Protein AF-0000000065986043 (afdb_homodimer)

InterPro domains:
  IPR004565 Outer membrane lipoprotein LolB [MF_00233] (5-197)
  IPR004565 Outer membrane lipoprotein LolB [PF03550] (42-195)
  IPR004565 Outer membrane lipoprotein LolB [TIGR00548] (39-196)
  IPR004565 Outer membrane lipoprotein LolB [cd16326] (39-197)
  IPR029046 Lipoprotein localisation LolA/LolB/LppX [SSF89392] (21-196)

Radius of gyration: 26.87 Å; Cα contacts (8 Å, |Δi|>4): 846; chains: 2; bounding box: 49×83×97 Å

Structure (mmCIF, N/CA/C/O backbone):
data_AF-0000000065986043-model_v1
#
loop_
_entity.id
_entity.type
_entity.pdbx_description
1 polymer 'Outer-membrane lipoprotein LolB'
#
loop_
_atom_site.group_PDB
_atom_site.id
_atom_site.type_symbol
_atom_site.label_atom_id
_atom_site.label_alt_id
_atom_site.label_comp_id
_atom_site.label_asym_id
_atom_site.label_entity_id
_atom_site.label_seq_id
_atom_site.pdbx_PDB_ins_code
_atom_site.Cartn_x
_atom_site.Cartn_y
_atom_site.Cartn_z
_atom_site.occupancy
_atom_site.B_iso_or_equiv
_atom_site.auth_seq_id
_atom_site.auth_comp_id
_atom_site.auth_asym_id
_atom_site.auth_atom_id
_atom_site.pdbx_PDB_model_num
ATOM 1 N N . MET A 1 1 ? 2.201 43.781 -50.812 1 24.67 1 MET A N 1
ATOM 2 C CA . MET A 1 1 ? 1.014 43.031 -50.406 1 24.67 1 MET A CA 1
ATOM 3 C C . MET A 1 1 ? 1.361 42 -49.344 1 24.67 1 MET A C 1
ATOM 5 O O . MET A 1 1 ? 0.565 41.094 -49.062 1 24.67 1 MET A O 1
ATOM 9 N N . ARG A 1 2 ? 2.523 42.156 -48.5 1 30.73 2 ARG A N 1
ATOM 10 C CA . ARG A 1 2 ? 3.475 41.344 -47.75 1 30.73 2 ARG A CA 1
ATOM 11 C C . ARG A 1 2 ? 2.941 41.062 -46.344 1 30.73 2 ARG A C 1
ATOM 13 O O . ARG A 1 2 ? 3.656 40.5 -45.5 1 30.73 2 ARG A O 1
ATOM 20 N N . LEU A 1 3 ? 1.877 41.781 -45.875 1 35.38 3 LEU A N 1
ATOM 21 C CA . LEU A 1 3 ? 1.666 41.969 -44.438 1 35.38 3 LEU A CA 1
ATOM 22 C C . LEU A 1 3 ? 1.138 40.688 -43.781 1 35.38 3 LEU A C 1
ATOM 24 O O . LEU A 1 3 ? 0.833 40.656 -42.594 1 35.38 3 LEU A O 1
ATOM 28 N N . SER A 1 4 ? 0.576 39.594 -44.469 1 38.25 4 SER A N 1
ATOM 29 C CA . SER A 1 4 ? -0.49 38.781 -43.906 1 38.25 4 SER A CA 1
ATOM 30 C C . SER A 1 4 ? 0.073 37.688 -43 1 38.25 4 SER A C 1
ATOM 32 O O . SER A 1 4 ? -0.647 36.75 -42.594 1 38.25 4 SER A O 1
ATOM 34 N N . ALA A 1 5 ? 1.373 37.438 -42.812 1 39.41 5 ALA A N 1
ATOM 35 C CA . ALA A 1 5 ? 1.93 36.156 -42.344 1 39.41 5 ALA A CA 1
ATOM 36 C C . ALA A 1 5 ? 1.771 36 -40.844 1 39.41 5 ALA A C 1
ATOM 38 O O . ALA A 1 5 ? 1.849 34.875 -40.312 1 39.41 5 ALA A O 1
ATOM 39 N N . SER A 1 6 ? 1.899 37.062 -39.969 1 40.75 6 SER A N 1
ATOM 40 C CA . SER A 1 6 ? 2.494 36.844 -38.656 1 40.75 6 SER A CA 1
ATOM 41 C C . SER A 1 6 ? 1.454 36.375 -37.656 1 40.75 6 SER A C 1
ATOM 43 O O . SER A 1 6 ? 1.752 36.219 -36.469 1 40.75 6 SER A O 1
ATOM 45 N N . LEU A 1 7 ? 0.105 36.375 -37.906 1 38.25 7 LEU A N 1
ATOM 46 C CA . LEU A 1 7 ? -0.849 36.375 -36.812 1 38.25 7 LEU A CA 1
ATOM 47 C C . LEU A 1 7 ? -1.068 34.969 -36.281 1 38.25 7 LEU A C 1
ATOM 49 O O . LEU A 1 7 ? -1.756 34.781 -35.281 1 38.25 7 LEU A O 1
ATOM 53 N N . PHE A 1 8 ? -0.709 33.812 -37 1 39.22 8 PHE A N 1
ATOM 54 C CA . PHE A 1 8 ? -1.426 32.562 -36.75 1 39.22 8 PHE A CA 1
ATOM 55 C C . PHE A 1 8 ? -0.856 31.859 -35.531 1 39.22 8 PHE A C 1
ATOM 57 O O . PHE A 1 8 ? -1.51 30.984 -34.969 1 39.22 8 PHE A O 1
ATOM 64 N N . HIS A 1 9 ? 0.431 32.062 -35.062 1 41.31 9 HIS A N 1
ATOM 65 C CA . HIS A 1 9 ? 1.007 30.984 -34.281 1 41.31 9 HIS A CA 1
ATOM 66 C C . HIS A 1 9 ? 0.561 31.078 -32.812 1 41.31 9 HIS A C 1
ATOM 68 O O . HIS A 1 9 ? 1.083 30.359 -31.953 1 41.31 9 HIS A O 1
ATOM 74 N N . ILE A 1 10 ? -0.191 32.094 -32.375 1 38.78 10 ILE A N 1
ATOM 75 C CA . ILE A 1 10 ? -0.171 32.312 -30.922 1 38.78 10 ILE A CA 1
ATOM 76 C C . ILE A 1 10 ? -1.118 31.312 -30.234 1 38.78 10 ILE A C 1
ATOM 78 O O . ILE A 1 10 ? -1.139 31.203 -29.016 1 38.78 10 ILE A O 1
ATOM 82 N N . ALA A 1 11 ? -2.088 30.594 -30.906 1 36.34 11 ALA A N 1
ATOM 83 C CA . ALA A 1 11 ? -3.246 30.234 -30.094 1 36.34 11 ALA A CA 1
ATOM 84 C C . ALA A 1 11 ? -2.953 28.984 -29.266 1 36.34 11 ALA A C 1
ATOM 86 O O . ALA A 1 11 ? -3.721 28.641 -28.359 1 36.34 11 ALA A O 1
ATOM 87 N N . LEU A 1 12 ? -1.987 28.109 -29.625 1 37.06 12 LEU A N 1
ATOM 88 C CA . LEU A 1 12 ? -2.244 26.719 -29.234 1 37.06 12 LEU A CA 1
ATOM 89 C C . LEU A 1 12 ? -1.876 26.484 -27.781 1 37.06 12 LEU A C 1
ATOM 91 O O . LEU A 1 12 ? -1.94 25.344 -27.297 1 37.06 12 LEU A O 1
ATOM 95 N N . VAL A 1 13 ? -1.282 27.422 -27.016 1 37.19 13 VAL A N 1
ATOM 96 C CA . VAL A 1 13 ? -0.607 26.891 -25.844 1 37.19 13 VAL A CA 1
ATOM 97 C C . VAL A 1 13 ? -1.634 26.578 -24.766 1 37.19 13 VAL A C 1
ATOM 99 O O . VAL A 1 13 ? -1.27 26.25 -23.625 1 37.19 13 VAL A O 1
ATOM 102 N N . THR A 1 14 ? -2.99 26.734 -24.828 1 34.97 14 THR A N 1
ATOM 103 C CA . THR A 1 14 ? -3.75 26.875 -23.594 1 34.97 14 THR A CA 1
ATOM 104 C C . THR A 1 14 ? -3.992 25.5 -22.953 1 34.97 14 THR A C 1
ATOM 106 O O . THR A 1 14 ? -4.543 25.422 -21.859 1 34.97 14 THR A O 1
ATOM 109 N N . VAL A 1 15 ? -3.98 24.344 -23.594 1 34.53 15 VAL A N 1
ATOM 110 C CA . VAL A 1 15 ? -4.918 23.328 -23.156 1 34.53 15 VAL A CA 1
ATOM 111 C C . VAL A 1 15 ? -4.367 22.625 -21.906 1 34.53 15 VAL A C 1
ATOM 113 O O . VAL A 1 15 ? -5.121 22.016 -21.156 1 34.53 15 VAL A O 1
ATOM 116 N N . LEU A 1 16 ? -3.082 22.453 -21.641 1 32.81 16 LEU A N 1
ATOM 117 C CA . LEU A 1 16 ? -2.789 21.156 -21.047 1 32.81 16 LEU A CA 1
ATOM 118 C C . LEU A 1 16 ? -3.057 21.172 -19.531 1 32.81 16 LEU A C 1
ATOM 120 O O . LEU A 1 16 ? -2.668 20.25 -18.828 1 32.81 16 LEU A O 1
ATOM 124 N N . LEU A 1 17 ? -3.445 22.312 -18.859 1 31.25 17 LEU A N 1
ATOM 125 C CA . LEU A 1 17 ? -3.227 22.25 -17.406 1 31.25 17 LEU A CA 1
ATOM 126 C C . LEU A 1 17 ? -4.289 21.391 -16.734 1 31.25 17 LEU A C 1
ATOM 128 O O . LEU A 1 17 ? -4.398 21.375 -15.508 1 31.25 17 LEU A O 1
ATOM 132 N N . VAL A 1 18 ? -5.277 20.766 -17.406 1 31 18 VAL A N 1
ATOM 133 C CA . VAL A 1 18 ? -6.484 20.469 -16.641 1 31 18 VAL A CA 1
ATOM 134 C C . VAL A 1 18 ? -6.23 19.266 -15.734 1 31 18 VAL A C 1
ATOM 136 O O . VAL A 1 18 ? -7.066 18.938 -14.883 1 31 18 VAL A O 1
ATOM 139 N N . LEU A 1 19 ? -5.469 18.266 -16.047 1 30.31 19 LEU A N 1
ATOM 140 C CA . LEU A 1 19 ? -6.008 16.984 -15.617 1 30.31 19 LEU A CA 1
ATOM 141 C C . LEU A 1 19 ? -5.75 16.75 -14.133 1 30.31 19 LEU A C 1
ATOM 143 O O . LEU A 1 19 ? -5.875 15.625 -13.641 1 30.31 19 LEU A O 1
ATOM 147 N N . ALA A 1 20 ? -5.016 17.609 -13.43 1 35.12 20 ALA A N 1
ATOM 148 C CA . ALA A 1 20 ? -4.652 17.062 -12.133 1 35.12 20 ALA A CA 1
ATOM 149 C C . ALA A 1 20 ? -5.871 16.969 -11.219 1 35.12 20 ALA A C 1
ATOM 151 O O . ALA A 1 20 ? -6.023 17.766 -10.297 1 35.12 20 ALA A O 1
ATOM 152 N N . GLY A 1 21 ? -7.121 16.781 -11.711 1 32.69 21 GLY A N 1
ATOM 153 C CA . GLY A 1 21 ? -8.305 17.062 -10.914 1 32.69 21 GLY A CA 1
ATOM 154 C C . GLY A 1 21 ? -8.516 16.078 -9.789 1 32.69 21 GLY A C 1
ATOM 155 O O . GLY A 1 21 ? -9.633 15.93 -9.281 1 32.69 21 GLY A O 1
ATOM 156 N N . CYS A 1 22 ? -7.855 15.023 -9.672 1 35.22 22 CYS A N 1
ATOM 157 C CA . CYS A 1 22 ? -8.461 14.289 -8.578 1 35.22 22 CYS A CA 1
ATOM 158 C C . CYS A 1 22 ? -8.625 15.172 -7.344 1 35.22 22 CYS A C 1
ATOM 160 O O . CYS A 1 22 ? -7.695 15.289 -6.539 1 35.22 22 CYS A O 1
ATOM 162 N N . SER A 1 23 ? -9.125 16.344 -7.391 1 34.47 23 SER A N 1
ATOM 163 C CA . SER A 1 23 ? -9.359 17.266 -6.281 1 34.47 23 SER A CA 1
ATOM 164 C C . SER A 1 23 ? -10.188 16.625 -5.184 1 34.47 23 SER A C 1
ATOM 166 O O . SER A 1 23 ? -11.25 16.062 -5.453 1 34.47 23 SER A O 1
ATOM 168 N N . VAL A 1 24 ? -9.625 15.914 -4.227 1 38.44 24 VAL A N 1
ATOM 169 C CA . VAL A 1 24 ? -10.398 15.711 -3.002 1 38.44 24 VAL A CA 1
ATOM 170 C C . VAL A 1 24 ? -11.242 16.953 -2.713 1 38.44 24 VAL A C 1
ATOM 172 O O . VAL A 1 24 ? -10.719 18.062 -2.664 1 38.44 24 VAL A O 1
ATOM 175 N N . THR A 1 25 ? -12.508 16.969 -3.08 1 42.12 25 THR A N 1
ATOM 176 C CA . THR A 1 25 ? -13.445 18.031 -2.785 1 42.12 25 THR A CA 1
ATOM 177 C C . THR A 1 25 ? -13.438 18.375 -1.296 1 42.12 25 THR A C 1
ATOM 179 O O . THR A 1 25 ? -13.656 17.5 -0.456 1 42.12 25 THR A O 1
ATOM 182 N N . PRO A 1 26 ? -12.766 19.422 -0.845 1 49.16 26 PRO A N 1
ATOM 183 C CA . PRO A 1 26 ? -12.953 19.922 0.521 1 49.16 26 PRO A CA 1
ATOM 184 C C . PRO A 1 26 ? -14.391 19.734 1.021 1 49.16 26 PRO A C 1
ATOM 186 O O . PRO A 1 26 ? -15.328 19.703 0.219 1 49.16 26 PRO A O 1
ATOM 189 N N . SER A 1 27 ? -14.5 19.156 2.27 1 57.88 27 SER A N 1
ATOM 190 C CA . SER A 1 27 ? -15.828 19.234 2.855 1 57.88 27 SER A CA 1
ATOM 191 C C . SER A 1 27 ? -16.531 20.531 2.473 1 57.88 27 SER A C 1
ATOM 193 O O . SER A 1 27 ? -15.914 21.594 2.469 1 57.88 27 SER A O 1
ATOM 195 N N . GLU A 1 28 ? -17.562 20.438 1.64 1 65.25 28 GLU A N 1
ATOM 196 C CA . GLU A 1 28 ? -18.422 21.531 1.203 1 65.25 28 GLU A CA 1
ATOM 197 C C . GLU A 1 28 ? -18.609 22.562 2.314 1 65.25 28 GLU A C 1
ATOM 199 O O . GLU A 1 28 ? -18.953 23.719 2.049 1 65.25 28 GLU A O 1
ATOM 204 N N . ASP A 1 29 ? -18.062 22.219 3.475 1 82.19 29 ASP A N 1
ATOM 205 C CA . ASP A 1 29 ? -18.375 23.078 4.621 1 82.19 29 ASP A CA 1
ATOM 206 C C . ASP A 1 29 ? -17.219 24.016 4.941 1 82.19 29 ASP A C 1
ATOM 208 O O . ASP A 1 29 ? -17.344 24.891 5.805 1 82.19 29 ASP A O 1
ATOM 212 N N . PHE A 1 30 ? -16.094 23.906 4.148 1 90.31 30 PHE A N 1
ATOM 213 C CA . PHE A 1 30 ? -14.93 24.703 4.477 1 90.31 30 PHE A CA 1
ATOM 214 C C . PHE A 1 30 ? -14.43 25.469 3.254 1 90.31 30 PHE A C 1
ATOM 216 O O . PHE A 1 30 ? -14.602 25.016 2.121 1 90.31 30 PHE A O 1
ATOM 223 N N . SER A 1 31 ? -13.945 26.688 3.531 1 93.19 31 SER A N 1
ATOM 224 C CA . SER A 1 31 ? -13.328 27.484 2.475 1 93.19 31 SER A CA 1
ATOM 225 C C . SER A 1 31 ? -11.859 27.75 2.766 1 93.19 31 SER A C 1
ATOM 227 O O . SER A 1 31 ? -11.477 27.984 3.914 1 93.19 31 SER A O 1
ATOM 229 N N . PRO A 1 32 ? -11.078 27.75 1.697 1 95.38 32 PRO A N 1
ATOM 230 C CA . PRO A 1 32 ? -9.656 28.062 1.889 1 95.38 32 PRO A CA 1
ATOM 231 C C . PRO A 1 32 ? -9.422 29.484 2.387 1 95.38 32 PRO A C 1
ATOM 233 O O . PRO A 1 32 ? -10.133 30.406 1.987 1 95.38 32 PRO A O 1
ATOM 236 N N . ILE A 1 33 ? -8.453 29.609 3.273 1 94.81 33 ILE A N 1
ATOM 237 C CA . ILE A 1 33 ? -8 30.922 3.725 1 94.81 33 ILE A CA 1
ATOM 238 C C . ILE A 1 33 ? -6.473 30.984 3.68 1 94.81 33 ILE A C 1
ATOM 240 O O . ILE A 1 33 ? -5.805 29.953 3.541 1 94.81 33 ILE A O 1
ATOM 244 N N . ASN A 1 34 ? -5.973 32.188 3.75 1 95.62 34 ASN A N 1
ATOM 245 C CA . ASN A 1 34 ? -4.531 32.375 3.883 1 95.62 34 ASN A CA 1
ATOM 246 C C . ASN A 1 34 ? -4.145 32.781 5.305 1 95.62 34 ASN A C 1
ATOM 248 O O . ASN A 1 34 ? -4.855 33.562 5.953 1 95.62 34 ASN A O 1
ATOM 252 N N . VAL A 1 35 ? -3.109 32.188 5.715 1 96.88 35 VAL A N 1
ATOM 253 C CA . VAL A 1 35 ? -2.568 32.531 7.023 1 96.88 35 VAL A CA 1
ATOM 254 C C . VAL A 1 35 ? -1.084 32.875 6.898 1 96.88 35 VAL A C 1
ATOM 256 O O . VAL A 1 35 ? -0.396 32.344 6.02 1 96.88 35 VAL A O 1
ATOM 259 N N . THR A 1 36 ? -0.578 33.75 7.707 1 95.19 36 THR A N 1
ATOM 260 C CA . THR A 1 36 ? 0.832 34.125 7.66 1 95.19 36 THR A CA 1
ATOM 261 C C . THR A 1 36 ? 1.684 33.094 8.422 1 95.19 36 THR A C 1
ATOM 263 O O . THR A 1 36 ? 2.861 32.906 8.109 1 95.19 36 THR A O 1
ATOM 266 N N . ASN A 1 37 ? 1 32.531 9.43 1 96.62 37 ASN A N 1
ATOM 267 C CA . ASN A 1 37 ? 1.592 31.484 10.25 1 96.62 37 ASN A CA 1
ATOM 268 C C . ASN A 1 37 ? 0.658 30.297 10.383 1 96.62 37 ASN A C 1
ATOM 270 O O . ASN A 1 37 ? -0.539 30.453 10.625 1 96.62 37 ASN A O 1
ATOM 274 N N . ALA A 1 38 ? 1.231 29.094 10.281 1 97.19 38 ALA A N 1
ATOM 275 C CA . ALA A 1 38 ? 0.401 27.891 10.266 1 97.19 38 ALA A CA 1
ATOM 276 C C . ALA A 1 38 ? -0.361 27.734 11.578 1 97.19 38 ALA A C 1
ATOM 278 O O . ALA A 1 38 ? -1.445 27.156 11.609 1 97.19 38 ALA A O 1
ATOM 279 N N . ALA A 1 39 ? 0.193 28.281 12.641 1 96.06 39 ALA A N 1
ATOM 280 C CA . ALA A 1 39 ? -0.429 28.188 13.961 1 96.06 39 ALA A CA 1
ATOM 281 C C . ALA A 1 39 ? -1.762 28.922 13.992 1 96.06 39 ALA A C 1
ATOM 283 O O . ALA A 1 39 ? -2.582 28.703 14.883 1 96.06 39 ALA A O 1
ATOM 284 N N . GLN A 1 40 ? -1.969 29.797 13.07 1 96.44 40 GLN A N 1
ATOM 285 C CA . GLN A 1 40 ? -3.188 30.609 13.031 1 96.44 40 GLN A CA 1
ATOM 286 C C . GLN A 1 40 ? -4.355 29.797 12.469 1 96.44 40 GLN A C 1
ATOM 288 O O . GLN A 1 40 ? -5.512 30.203 12.602 1 96.44 40 GLN A O 1
ATOM 293 N N . ALA A 1 41 ? -4.051 28.734 11.789 1 96.56 41 ALA A N 1
ATOM 294 C CA . ALA A 1 41 ? -5.105 27.922 11.188 1 96.56 41 ALA A CA 1
ATOM 295 C C . ALA A 1 41 ? -5.805 27.062 12.234 1 96.56 41 ALA A C 1
ATOM 297 O O . ALA A 1 41 ? -5.219 26.125 12.773 1 96.56 41 ALA A O 1
ATOM 298 N N . LYS A 1 42 ? -7.004 27.359 12.453 1 94.94 42 LYS A N 1
ATOM 299 C CA . LYS A 1 42 ? -7.781 26.562 13.391 1 94.94 42 LYS A CA 1
ATOM 300 C C . LYS A 1 42 ? -8.227 25.25 12.766 1 94.94 42 LYS A C 1
ATOM 302 O O . LYS A 1 42 ? -8.625 24.312 13.469 1 94.94 42 LYS A O 1
ATOM 307 N N . ALA A 1 43 ? -8.219 25.203 11.477 1 97.06 43 ALA A N 1
ATOM 308 C CA . ALA A 1 43 ? -8.492 24.016 10.695 1 97.06 43 ALA A CA 1
ATOM 309 C C . ALA A 1 43 ? -7.664 23.984 9.414 1 97.06 43 ALA A C 1
ATOM 311 O O . ALA A 1 43 ? -7.309 25.031 8.883 1 97.06 43 ALA A O 1
ATOM 312 N N . TRP A 1 44 ? -7.387 22.781 8.984 1 98.31 44 TRP A N 1
ATOM 313 C CA . TRP A 1 44 ? -6.629 22.672 7.738 1 98.31 44 TRP A CA 1
ATOM 314 C C . TRP A 1 44 ? -6.871 21.312 7.07 1 98.31 44 TRP A C 1
ATOM 316 O O . TRP A 1 44 ? -7.312 20.375 7.719 1 98.31 44 TRP A O 1
ATOM 326 N N . GLU A 1 45 ? -6.605 21.266 5.812 1 98.38 45 GLU A N 1
ATOM 327 C CA . GLU A 1 45 ? -6.637 20.062 4.984 1 98.38 45 GLU A CA 1
ATOM 328 C C . GLU A 1 45 ? -5.258 19.75 4.418 1 98.38 45 GLU A C 1
ATOM 330 O O . GLU A 1 45 ? -4.539 20.641 3.977 1 98.38 45 GLU A O 1
ATOM 335 N N . LEU A 1 46 ? -4.926 18.516 4.539 1 98.75 46 LEU A N 1
ATOM 336 C CA . LEU A 1 46 ? -3.652 18.047 4.004 1 98.75 46 LEU A CA 1
ATOM 337 C C . LEU A 1 46 ? -3.865 16.922 2.998 1 98.75 46 LEU A C 1
ATOM 339 O O . LEU A 1 46 ? -4.66 16.016 3.242 1 98.75 46 LEU A O 1
ATOM 343 N N . GLN A 1 47 ? -3.26 17.016 1.857 1 98.75 47 GLN A N 1
ATOM 344 C CA . GLN A 1 47 ? -3.076 15.93 0.9 1 98.75 47 GLN A CA 1
ATOM 345 C C . GLN A 1 47 ? -1.6 15.594 0.73 1 98.75 47 GLN A C 1
ATOM 347 O O . GLN A 1 47 ? -0.774 16.484 0.506 1 98.75 47 GLN A O 1
ATOM 352 N N . GLY A 1 48 ? -1.286 14.359 0.915 1 98.75 48 GLY A N 1
ATOM 353 C CA . GLY A 1 48 ? 0.103 13.945 0.809 1 98.75 48 GLY A CA 1
ATOM 354 C C . GLY A 1 48 ? 0.278 12.438 0.838 1 98.75 48 GLY A C 1
ATOM 355 O O . GLY A 1 48 ? -0.517 11.703 0.247 1 98.75 48 GLY A O 1
ATOM 356 N N . LYS A 1 49 ? 1.426 12.078 1.396 1 98.56 49 LYS A N 1
ATOM 357 C CA . LYS A 1 49 ? 1.769 10.664 1.505 1 98.56 49 LYS A CA 1
ATOM 358 C C . LYS A 1 49 ? 2.281 10.328 2.902 1 98.56 49 LYS A C 1
ATOM 360 O O . LYS A 1 49 ? 2.826 11.188 3.594 1 98.56 49 LYS A O 1
ATOM 365 N N . ILE A 1 50 ? 2.082 9.102 3.236 1 98.62 50 ILE A N 1
ATOM 366 C CA . ILE A 1 50 ? 2.629 8.609 4.496 1 98.62 50 ILE A CA 1
ATOM 367 C C . ILE A 1 50 ? 3.281 7.242 4.277 1 98.62 50 ILE A C 1
ATOM 369 O O . ILE A 1 50 ? 2.771 6.418 3.514 1 98.62 50 ILE A O 1
ATOM 373 N N . ALA A 1 51 ? 4.402 7.055 4.883 1 98.31 51 ALA A N 1
ATOM 374 C CA . ALA A 1 51 ? 5.078 5.762 4.918 1 98.31 51 ALA A CA 1
ATOM 375 C C . ALA A 1 51 ? 5.387 5.344 6.352 1 98.31 51 ALA A C 1
ATOM 377 O O . ALA A 1 51 ? 5.789 6.172 7.176 1 98.31 51 ALA A O 1
ATOM 378 N N . VAL A 1 52 ? 5.078 4.094 6.648 1 98 52 VAL A N 1
ATOM 379 C CA . VAL A 1 52 ? 5.395 3.496 7.941 1 98 52 VAL A CA 1
ATOM 380 C C . VAL A 1 52 ? 6.312 2.293 7.746 1 98 52 VAL A C 1
ATOM 382 O O . VAL A 1 52 ? 6.02 1.407 6.938 1 98 52 VAL A O 1
ATOM 385 N N . LYS A 1 53 ? 7.363 2.305 8.43 1 97.94 53 LYS A N 1
ATOM 386 C CA . LYS A 1 53 ? 8.328 1.208 8.352 1 97.94 53 LYS A CA 1
ATOM 387 C C . LYS A 1 53 ? 8.641 0.652 9.742 1 97.94 53 LYS A C 1
ATOM 389 O O . LYS A 1 53 ? 9 1.403 10.648 1 97.94 53 LYS A O 1
ATOM 394 N N . THR A 1 54 ? 8.43 -0.58 9.922 1 96.5 54 THR A N 1
ATOM 395 C CA . THR A 1 54 ? 8.891 -1.334 11.086 1 96.5 54 THR A CA 1
ATOM 396 C C . THR A 1 54 ? 9.867 -2.432 10.672 1 96.5 54 THR A C 1
ATOM 398 O O . THR A 1 54 ? 10.195 -2.559 9.492 1 96.5 54 THR A O 1
ATOM 401 N N . SER A 1 55 ? 10.383 -3.174 11.672 1 94.69 55 SER A N 1
ATOM 402 C CA . SER A 1 55 ? 11.273 -4.281 11.344 1 94.69 55 SER A CA 1
ATOM 403 C C . SER A 1 55 ? 10.562 -5.332 10.508 1 94.69 55 SER A C 1
ATOM 405 O O . SER A 1 55 ? 11.195 -6.043 9.719 1 94.69 55 SER A O 1
ATOM 407 N N . GLU A 1 56 ? 9.242 -5.34 10.562 1 91.62 56 GLU A N 1
ATOM 408 C CA . GLU A 1 56 ? 8.461 -6.41 9.953 1 91.62 56 GLU A CA 1
ATOM 409 C C . GLU A 1 56 ? 7.676 -5.906 8.75 1 91.62 56 GLU A C 1
ATOM 411 O O . GLU A 1 56 ? 7.379 -6.668 7.828 1 91.62 56 GLU A O 1
ATOM 416 N N . ASP A 1 57 ? 7.406 -4.594 8.812 1 90.88 57 ASP A N 1
ATOM 417 C CA . ASP A 1 57 ? 6.434 -4.094 7.844 1 90.88 57 ASP A CA 1
ATOM 418 C C . ASP A 1 57 ? 6.953 -2.848 7.133 1 90.88 57 ASP A C 1
ATOM 420 O O . ASP A 1 57 ? 7.684 -2.049 7.719 1 90.88 57 ASP A O 1
ATOM 424 N N . LYS A 1 58 ? 6.586 -2.74 5.895 1 93.88 58 LYS A N 1
ATOM 425 C CA . LYS A 1 58 ? 6.684 -1.504 5.125 1 93.88 58 LYS A CA 1
ATOM 426 C C . LYS A 1 58 ? 5.355 -1.169 4.453 1 93.88 58 LYS A C 1
ATOM 428 O O . LYS A 1 58 ? 4.734 -2.031 3.826 1 93.88 58 LYS A O 1
ATOM 433 N N . PHE A 1 59 ? 4.938 -0.016 4.668 1 96.06 59 PHE A N 1
ATOM 434 C CA . PHE A 1 59 ? 3.641 0.414 4.16 1 96.06 59 PHE A CA 1
ATOM 435 C C . PHE A 1 59 ? 3.682 1.88 3.746 1 96.06 59 PHE A C 1
ATOM 437 O O . PHE A 1 59 ? 4.234 2.719 4.457 1 96.06 59 PHE A O 1
ATOM 444 N N . SER A 1 60 ? 3.176 2.158 2.57 1 97.06 60 SER A N 1
ATOM 445 C CA . SER A 1 60 ? 3.102 3.541 2.109 1 97.06 60 SER A CA 1
ATOM 446 C C . SER A 1 60 ? 1.821 3.791 1.317 1 97.06 60 SER A C 1
ATOM 448 O O . SER A 1 60 ? 1.391 2.938 0.538 1 97.06 60 SER A O 1
ATOM 450 N N . THR A 1 61 ? 1.229 4.934 1.506 1 97.44 61 THR A N 1
ATOM 451 C CA . THR A 1 61 ? -0.012 5.254 0.807 1 97.44 61 THR A CA 1
ATOM 452 C C . THR A 1 61 ? -0.25 6.758 0.784 1 97.44 61 THR A C 1
ATOM 454 O O . THR A 1 61 ? 0.533 7.527 1.349 1 97.44 61 THR A O 1
ATOM 457 N N . ASN A 1 62 ? -1.327 7.086 0.095 1 98.19 62 ASN A N 1
ATOM 458 C CA . ASN A 1 62 ? -1.78 8.477 0.104 1 98.19 62 ASN A CA 1
ATOM 459 C C . ASN A 1 62 ? -2.438 8.836 1.433 1 98.19 62 ASN A C 1
ATOM 461 O O . ASN A 1 62 ? -3.105 8.008 2.049 1 98.19 62 ASN A O 1
ATOM 465 N N . LEU A 1 63 ? -2.256 10.094 1.786 1 98.75 63 LEU A N 1
ATOM 466 C CA . LEU A 1 63 ? -2.828 10.617 3.021 1 98.75 63 LEU A CA 1
ATOM 467 C C . LEU A 1 63 ? -3.717 11.828 2.736 1 98.75 63 LEU A C 1
ATOM 469 O O . LEU A 1 63 ? -3.311 12.75 2.021 1 98.75 63 LEU A O 1
ATOM 473 N N . TYR A 1 64 ? -4.91 11.773 3.225 1 98.75 64 TYR A N 1
ATOM 474 C CA . TYR A 1 64 ? -5.785 12.93 3.367 1 98.75 64 TYR A CA 1
ATOM 475 C C . TYR A 1 64 ? -6.129 13.18 4.828 1 98.75 64 TYR A C 1
ATOM 477 O O . TYR A 1 64 ? -6.453 12.242 5.566 1 98.75 64 TYR A O 1
ATOM 485 N N . TRP A 1 65 ? -6.047 14.461 5.254 1 98.56 65 TRP A N 1
ATOM 486 C CA . TRP A 1 65 ? -6.355 14.773 6.645 1 98.56 65 TRP A CA 1
ATOM 487 C C . TRP A 1 65 ? -7.043 16.125 6.758 1 98.56 65 TRP A C 1
ATOM 489 O O . TRP A 1 65 ? -6.469 17.156 6.391 1 98.56 65 TRP A O 1
ATOM 499 N N . LEU A 1 66 ? -8.266 16.109 7.16 1 98.19 66 LEU A N 1
ATOM 500 C CA . LEU A 1 66 ? -8.945 17.312 7.625 1 98.19 66 LEU A CA 1
ATOM 501 C C . LEU A 1 66 ? -8.875 17.422 9.141 1 98.19 66 LEU A C 1
ATOM 503 O O . LEU A 1 66 ? -9.438 16.609 9.859 1 98.19 66 LEU A O 1
ATOM 507 N N . HIS A 1 67 ? -8.203 18.438 9.578 1 97.75 67 HIS A N 1
ATOM 508 C CA . HIS A 1 67 ? -7.961 18.609 11.008 1 97.75 67 HIS A CA 1
ATOM 509 C C . HIS A 1 67 ? -8.656 19.859 11.539 1 97.75 67 HIS A C 1
ATOM 511 O O . HIS A 1 67 ? -8.555 20.922 10.945 1 97.75 67 HIS A O 1
ATOM 517 N N . GLN A 1 68 ? -9.367 19.672 12.547 1 95.5 68 GLN A N 1
ATOM 518 C CA . GLN A 1 68 ? -9.922 20.75 13.375 1 95.5 68 GLN A CA 1
ATOM 519 C C . GLN A 1 68 ? -9.492 20.594 14.828 1 95.5 68 GLN A C 1
ATOM 521 O O . GLN A 1 68 ? -8.977 19.547 15.227 1 95.5 68 GLN A O 1
ATOM 526 N N . THR A 1 69 ? -9.734 21.625 15.578 1 89.5 69 THR A N 1
ATOM 527 C CA . THR A 1 69 ? -9.312 21.641 16.969 1 89.5 69 THR A CA 1
ATOM 528 C C . THR A 1 69 ? -9.875 20.422 17.719 1 89.5 69 THR A C 1
ATOM 530 O O . THR A 1 69 ? -9.172 19.797 18.516 1 89.5 69 THR A O 1
ATOM 533 N N . LYS A 1 70 ? -11.055 20.016 17.438 1 91.62 70 LYS A N 1
ATOM 534 C CA . LYS A 1 70 ? -11.672 18.922 18.203 1 91.62 70 LYS A CA 1
ATOM 535 C C . LYS A 1 70 ? -12.195 17.828 17.281 1 91.62 70 LYS A C 1
ATOM 537 O O . LYS A 1 70 ? -13.07 17.062 17.656 1 91.62 70 LYS A O 1
ATOM 542 N N . ALA A 1 71 ? -11.719 17.844 16.078 1 95.56 71 ALA A N 1
ATOM 543 C CA . ALA A 1 71 ? -12.219 16.844 15.141 1 95.56 71 ALA A CA 1
ATOM 544 C C . ALA A 1 71 ? -11.18 16.547 14.062 1 95.56 71 ALA A C 1
ATOM 546 O O . ALA A 1 71 ? -10.453 17.438 13.617 1 95.56 71 ALA A O 1
ATOM 547 N N . ASN A 1 72 ? -11.148 15.328 13.633 1 97.56 72 ASN A N 1
ATOM 548 C CA . ASN A 1 72 ? -10.266 14.875 12.57 1 97.56 72 ASN A CA 1
ATOM 549 C C . ASN A 1 72 ? -10.977 13.922 11.617 1 97.56 72 ASN A C 1
ATOM 551 O O . ASN A 1 72 ? -11.844 13.156 12.031 1 97.56 72 ASN A O 1
ATOM 555 N N . ASP A 1 73 ? -10.656 14 10.414 1 98.12 73 ASP A N 1
ATOM 556 C CA . ASP A 1 73 ? -10.961 13.023 9.375 1 98.12 73 ASP A CA 1
ATOM 557 C C . ASP A 1 73 ? -9.711 12.648 8.586 1 98.12 73 ASP A C 1
ATOM 559 O O . ASP A 1 73 ? -9.258 13.406 7.727 1 98.12 73 ASP A O 1
ATOM 563 N N . LEU A 1 74 ? -9.148 11.531 8.891 1 98.44 74 LEU A N 1
ATOM 564 C CA . LEU A 1 74 ? -7.934 11.016 8.273 1 98.44 74 LEU A CA 1
ATOM 565 C C . LEU A 1 74 ? -8.242 9.797 7.402 1 98.44 74 LEU A C 1
ATOM 567 O O . LEU A 1 74 ? -8.922 8.867 7.84 1 98.44 74 LEU A O 1
ATOM 571 N N . ARG A 1 75 ? -7.688 9.82 6.156 1 98.44 75 ARG A N 1
ATOM 572 C CA . ARG A 1 75 ? -7.918 8.719 5.223 1 98.44 75 ARG A CA 1
ATOM 573 C C . ARG A 1 75 ? -6.617 8.297 4.543 1 98.44 75 ARG A C 1
ATOM 575 O O . ARG A 1 75 ? -5.859 9.148 4.062 1 98.44 75 ARG A O 1
ATOM 582 N N . LEU A 1 76 ? -6.375 7.047 4.551 1 98.44 76 LEU A N 1
ATOM 583 C CA . LEU A 1 76 ? -5.289 6.445 3.787 1 98.44 76 LEU A CA 1
ATOM 584 C C . LEU A 1 76 ? -5.82 5.707 2.566 1 98.44 76 LEU A C 1
ATOM 586 O O . LEU A 1 76 ? -6.672 4.824 2.693 1 98.44 76 LEU A O 1
ATOM 590 N N . THR A 1 77 ? -5.336 6.078 1.404 1 97.5 77 THR A N 1
ATOM 591 C CA . THR A 1 77 ? -5.855 5.488 0.175 1 97.5 77 THR A CA 1
ATOM 592 C C . THR A 1 77 ? -4.715 4.992 -0.709 1 97.5 77 THR A C 1
ATOM 594 O O . THR A 1 77 ? -3.621 5.562 -0.698 1 97.5 77 THR A O 1
ATOM 597 N N . THR A 1 78 ? -4.957 3.949 -1.454 1 96.12 78 THR A N 1
ATOM 598 C CA . THR A 1 78 ? -3.934 3.402 -2.34 1 96.12 78 THR A CA 1
ATOM 599 C C . THR A 1 78 ? -3.965 4.102 -3.697 1 96.12 78 THR A C 1
ATOM 601 O O . THR A 1 78 ? -4.887 4.867 -3.984 1 96.12 78 THR A O 1
ATOM 604 N N . VAL A 1 79 ? -2.955 3.779 -4.539 1 94.31 79 VAL A N 1
ATOM 605 C CA . VAL A 1 79 ? -2.877 4.312 -5.895 1 94.31 79 VAL A CA 1
ATOM 606 C C . VAL A 1 79 ? -4.043 3.781 -6.727 1 94.31 79 VAL A C 1
ATOM 608 O O . VAL A 1 79 ? -4.391 4.359 -7.758 1 94.31 79 VAL A O 1
ATOM 611 N N . LEU A 1 80 ? -4.738 2.656 -6.281 1 93.81 80 LEU A N 1
ATOM 612 C CA . LEU A 1 80 ? -5.883 2.074 -6.973 1 93.81 80 LEU A CA 1
ATOM 613 C C . LEU A 1 80 ? -7.188 2.709 -6.496 1 93.81 80 LEU A C 1
ATOM 615 O O . LEU A 1 80 ? -8.273 2.299 -6.918 1 93.81 80 LEU A O 1
ATOM 619 N N . GLY A 1 81 ? -7.02 3.613 -5.637 1 91.75 81 GLY A N 1
ATOM 620 C CA . GLY A 1 81 ? -8.172 4.383 -5.184 1 91.75 81 GLY A CA 1
ATOM 621 C C . GLY A 1 81 ? -8.914 3.721 -4.039 1 91.75 81 GLY A C 1
ATOM 622 O O . GLY A 1 81 ? -9.969 4.203 -3.621 1 91.75 81 GLY A O 1
ATOM 623 N N . THR A 1 82 ? -8.367 2.711 -3.508 1 94.62 82 THR A N 1
ATOM 624 C CA . THR A 1 82 ? -9.023 2.004 -2.412 1 94.62 82 THR A CA 1
ATOM 625 C C . THR A 1 82 ? -8.68 2.65 -1.072 1 94.62 82 THR A C 1
ATOM 627 O O . THR A 1 82 ? -7.52 2.947 -0.795 1 94.62 82 THR A O 1
ATOM 630 N N . THR A 1 83 ? -9.672 2.834 -0.245 1 96.19 83 THR A N 1
ATOM 631 C CA . THR A 1 83 ? -9.445 3.326 1.11 1 96.19 83 THR A CA 1
ATOM 632 C C . THR A 1 83 ? -8.984 2.197 2.027 1 96.19 83 THR A C 1
ATOM 634 O O . THR A 1 83 ? -9.703 1.213 2.215 1 96.19 83 THR A O 1
ATOM 637 N N . VAL A 1 84 ? -7.906 2.381 2.609 1 97 84 VAL A N 1
ATOM 638 C CA . VAL A 1 84 ? -7.328 1.366 3.486 1 97 84 VAL A CA 1
ATOM 639 C C . VAL A 1 84 ? -7.832 1.571 4.914 1 97 84 VAL A C 1
ATOM 641 O O . VAL A 1 84 ? -8.141 0.604 5.613 1 97 84 VAL A O 1
ATOM 644 N N . LEU A 1 85 ? -7.883 2.859 5.246 1 96.56 85 LEU A N 1
ATOM 645 C CA . LEU A 1 85 ? -8.258 3.201 6.613 1 96.56 85 LEU A CA 1
ATOM 646 C C . LEU A 1 85 ? -8.836 4.609 6.684 1 96.56 85 LEU A C 1
ATOM 648 O O . LEU A 1 85 ? -8.336 5.527 6.027 1 96.56 85 LEU A O 1
ATOM 652 N N . THR A 1 86 ? -9.922 4.738 7.484 1 97.81 86 THR A N 1
ATOM 653 C CA . THR A 1 86 ? -10.422 6.055 7.863 1 97.81 86 THR A CA 1
ATOM 654 C C . THR A 1 86 ? -10.469 6.199 9.383 1 97.81 86 THR A C 1
ATOM 656 O O . THR A 1 86 ? -10.922 5.289 10.086 1 97.81 86 THR A O 1
ATOM 659 N N . LEU A 1 87 ? -9.945 7.25 9.875 1 98.31 87 LEU A N 1
ATOM 660 C CA . LEU A 1 87 ? -10.008 7.594 11.289 1 98.31 87 LEU A CA 1
ATOM 661 C C . LEU A 1 87 ? -10.695 8.945 11.492 1 98.31 87 LEU A C 1
ATOM 663 O O . LEU A 1 87 ? -10.211 9.969 11.016 1 98.31 87 LEU A O 1
ATOM 667 N N . LYS A 1 88 ? -11.797 8.875 12.141 1 98.56 88 LYS A N 1
ATOM 668 C CA . LYS A 1 88 ? -12.539 10.094 12.461 1 98.56 88 LYS A CA 1
ATOM 669 C C . LYS A 1 88 ? -12.617 10.312 13.969 1 98.56 88 LYS A C 1
ATOM 671 O O . LYS A 1 88 ? -12.82 9.367 14.727 1 98.56 88 LYS A O 1
ATOM 676 N N . THR A 1 89 ? -12.32 11.445 14.352 1 97.75 89 THR A N 1
ATOM 677 C CA . THR A 1 89 ? -12.523 11.812 15.742 1 97.75 89 THR A CA 1
ATOM 678 C C . THR A 1 89 ? -13.477 13 15.852 1 97.75 89 THR A C 1
ATOM 680 O O . THR A 1 89 ? -13.453 13.898 15.008 1 97.75 89 THR A O 1
ATOM 683 N N . ASN A 1 90 ? -14.336 12.914 16.812 1 95.25 90 ASN A N 1
ATOM 684 C CA . ASN A 1 90 ? -15.281 13.992 17.125 1 95.25 90 ASN A CA 1
ATOM 685 C C . ASN A 1 90 ? -15.641 14.016 18.594 1 95.25 90 ASN A C 1
ATOM 687 O O . ASN A 1 90 ? -16.156 13.039 19.141 1 95.25 90 ASN A O 1
ATOM 691 N N . GLN A 1 91 ? -15.414 15.211 19.203 1 90.75 91 GLN A N 1
ATOM 692 C CA . GLN A 1 91 ? -15.789 15.461 20.594 1 90.75 91 GLN A CA 1
ATOM 693 C C . GLN A 1 91 ? -15.312 14.336 21.5 1 90.75 91 GLN A C 1
ATOM 695 O O . GLN A 1 91 ? -16.094 13.789 22.281 1 90.75 91 GLN A O 1
ATOM 700 N N . GLY A 1 92 ? -14.148 13.883 21.219 1 90 92 GLY A N 1
ATOM 701 C CA . GLY A 1 92 ? -13.508 12.953 22.141 1 90 92 GLY A CA 1
ATOM 702 C C . GLY A 1 92 ? -13.742 11.5 21.781 1 90 92 GLY A C 1
ATOM 703 O O . GLY A 1 92 ? -13.305 10.602 22.5 1 90 92 GLY A O 1
ATOM 704 N N . MET A 1 93 ? -14.445 11.297 20.719 1 97.12 93 MET A N 1
ATOM 705 C CA . MET A 1 93 ? -14.68 9.93 20.266 1 97.12 93 MET A CA 1
ATOM 706 C C . MET A 1 93 ? -14 9.664 18.938 1 97.12 93 MET A C 1
ATOM 708 O O . MET A 1 93 ? -14.016 10.523 18.047 1 97.12 93 MET A O 1
ATOM 712 N N . ALA A 1 94 ? -13.406 8.461 18.844 1 98.44 94 ALA A N 1
ATOM 713 C CA . ALA A 1 94 ? -12.719 8.07 17.609 1 98.44 94 ALA A CA 1
ATOM 714 C C . ALA A 1 94 ? -13.406 6.871 16.969 1 98.44 94 ALA A C 1
ATOM 716 O O . ALA A 1 94 ? -13.82 5.938 17.656 1 98.44 94 ALA A O 1
ATOM 717 N N . THR A 1 95 ? -13.609 6.93 15.711 1 98.69 95 THR A N 1
ATOM 718 C CA . THR A 1 95 ? -14.109 5.832 14.891 1 98.69 95 THR A CA 1
ATOM 719 C C . THR A 1 95 ? -13.094 5.441 13.82 1 98.69 95 THR A C 1
ATOM 721 O O . THR A 1 95 ? -12.625 6.297 13.062 1 98.69 95 THR A O 1
ATOM 724 N N . LEU A 1 96 ? -12.727 4.184 13.836 1 98.19 96 LEU A N 1
ATOM 725 C CA . LEU A 1 96 ? -11.773 3.629 12.883 1 98.19 96 LEU A CA 1
ATOM 726 C C . LEU A 1 96 ? -12.438 2.598 11.977 1 98.19 96 LEU A C 1
ATOM 728 O O . LEU A 1 96 ? -13.031 1.631 12.469 1 98.19 96 LEU A O 1
ATOM 732 N N . ASP A 1 97 ? -12.391 2.857 10.688 1 97.31 97 ASP A N 1
ATOM 733 C CA . ASP A 1 97 ? -12.891 1.903 9.703 1 97.31 97 ASP A CA 1
ATOM 734 C C . ASP A 1 97 ? -11.75 1.254 8.93 1 97.31 97 ASP A C 1
ATOM 736 O O . ASP A 1 97 ? -10.922 1.949 8.336 1 97.31 97 ASP A O 1
ATOM 740 N N . VAL A 1 98 ? -11.672 -0.056 8.969 1 95.69 98 VAL A N 1
ATOM 741 C CA .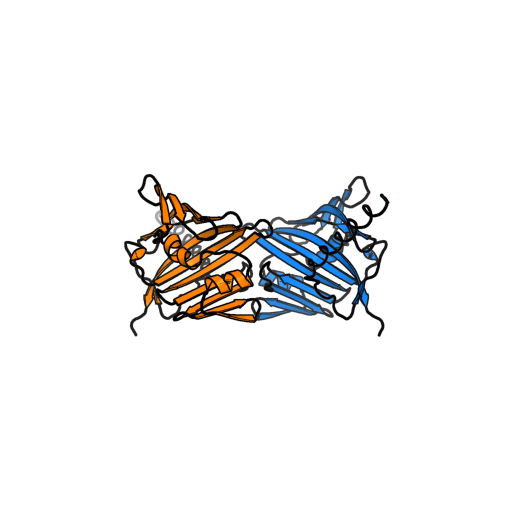 VAL A 1 98 ? -10.664 -0.836 8.258 1 95.69 98 VAL A CA 1
ATOM 742 C C . VAL A 1 98 ? -11.297 -2.102 7.688 1 95.69 98 VAL A C 1
ATOM 744 O O . VAL A 1 98 ? -11.891 -2.893 8.422 1 95.69 98 VAL A O 1
ATOM 747 N N . ASP A 1 99 ? -11.219 -2.287 6.395 1 92.06 99 ASP A N 1
ATOM 748 C CA . ASP A 1 99 ? -11.703 -3.479 5.707 1 92.06 99 ASP A CA 1
ATOM 749 C C . ASP A 1 99 ? -13.172 -3.75 6.047 1 92.06 99 ASP A C 1
ATOM 751 O O . ASP A 1 99 ? -13.547 -4.887 6.344 1 92.06 99 ASP A O 1
ATOM 755 N N . GLY A 1 100 ? -13.938 -2.799 6.129 1 90.94 100 GLY A N 1
ATOM 756 C CA . GLY A 1 100 ? -15.367 -2.938 6.328 1 90.94 100 GLY A CA 1
ATOM 757 C C . GLY A 1 100 ? -15.758 -3.092 7.789 1 90.94 100 GLY A C 1
ATOM 758 O O . GLY A 1 100 ? -16.938 -3.236 8.109 1 90.94 100 GLY A O 1
ATOM 759 N N . LYS A 1 101 ? -14.797 -3.129 8.648 1 95.5 101 LYS A N 1
ATOM 760 C CA . LYS A 1 101 ? -15.055 -3.205 10.086 1 95.5 101 LYS A CA 1
ATOM 761 C C . LYS A 1 101 ? -14.898 -1.838 10.742 1 95.5 101 LYS A C 1
ATOM 763 O O . LYS A 1 101 ? -14.039 -1.049 10.359 1 95.5 101 LYS A O 1
ATOM 768 N N . THR A 1 102 ? -15.727 -1.647 11.781 1 97.94 102 THR A N 1
ATOM 769 C CA . THR A 1 102 ? -15.719 -0.374 12.492 1 97.94 102 THR A CA 1
ATOM 770 C C . THR A 1 102 ? -15.336 -0.572 13.953 1 97.94 102 THR A C 1
ATOM 772 O O . THR A 1 102 ? -15.883 -1.444 14.633 1 97.94 102 THR A O 1
ATOM 775 N N . TYR A 1 103 ? -14.414 0.228 14.406 1 98.31 103 TYR A N 1
ATOM 776 C CA . TYR A 1 103 ? -13.953 0.23 15.797 1 98.31 103 TYR A CA 1
ATOM 777 C C . TYR A 1 103 ? -14.109 1.613 16.422 1 98.31 103 TYR A C 1
ATOM 779 O O . TYR A 1 103 ? -13.977 2.629 15.727 1 98.31 103 TYR A O 1
ATOM 787 N N . ARG A 1 104 ? -14.391 1.62 17.703 1 98.31 104 ARG A N 1
ATOM 788 C CA . ARG A 1 104 ? -14.57 2.896 18.375 1 98.31 104 ARG A CA 1
ATOM 789 C C . ARG A 1 104 ? -13.836 2.91 19.719 1 98.31 104 ARG A C 1
ATOM 791 O O . ARG A 1 104 ? -13.711 1.872 20.375 1 98.31 104 ARG A O 1
ATOM 798 N N . ASP A 1 105 ? -13.359 4.008 20.031 1 98.19 105 ASP A N 1
ATOM 799 C CA . ASP A 1 105 ? -12.695 4.238 21.312 1 98.19 105 ASP A CA 1
ATOM 800 C C . ASP A 1 105 ? -12.664 5.727 21.656 1 98.19 105 ASP A C 1
ATOM 802 O O . ASP A 1 105 ? -12.898 6.57 20.797 1 98.19 105 ASP A O 1
ATOM 806 N N . SER A 1 106 ? -12.414 6.027 22.906 1 97.5 106 SER A N 1
ATOM 807 C CA . SER A 1 106 ? -12.289 7.426 23.312 1 97.5 106 SER A CA 1
ATOM 808 C C . SER A 1 106 ? -10.875 7.945 23.078 1 97.5 106 SER A C 1
ATOM 810 O O . SER A 1 106 ? -10.633 9.156 23.156 1 97.5 106 SER A O 1
ATOM 812 N N . ASN A 1 107 ? -9.961 7.023 22.781 1 97.25 107 ASN A N 1
ATOM 813 C CA . ASN A 1 107 ? -8.57 7.391 22.516 1 97.25 107 ASN A CA 1
ATOM 814 C C . ASN A 1 107 ? -8.141 6.957 21.109 1 97.25 107 ASN A C 1
ATOM 816 O O . ASN A 1 107 ? -7.852 5.777 20.891 1 97.25 107 ASN A O 1
ATOM 820 N N . ALA A 1 108 ? -8.055 7.887 20.234 1 96.94 108 ALA A N 1
ATOM 821 C CA . ALA A 1 108 ? -7.766 7.613 18.828 1 96.94 108 ALA A CA 1
ATOM 822 C C . ALA A 1 108 ? -6.406 6.941 18.672 1 96.94 108 ALA A C 1
ATOM 824 O O . ALA A 1 108 ? -6.254 6.027 17.859 1 96.94 108 ALA A O 1
ATOM 825 N N . GLN A 1 109 ? -5.434 7.438 19.391 1 95.12 109 GLN A N 1
ATOM 826 C CA . GLN A 1 109 ? -4.082 6.895 19.281 1 95.12 109 GLN A CA 1
ATOM 827 C C . GLN A 1 109 ? -4.039 5.434 19.719 1 95.12 109 GLN A C 1
ATOM 829 O O . GLN A 1 109 ? -3.461 4.594 19.031 1 95.12 109 GLN A O 1
ATOM 834 N N . ASP A 1 110 ? -4.664 5.121 20.812 1 96.06 110 ASP A N 1
ATOM 835 C CA . ASP A 1 110 ? -4.734 3.74 21.281 1 96.06 110 ASP A CA 1
ATOM 836 C C . ASP A 1 110 ? -5.484 2.857 20.281 1 96.06 110 ASP A C 1
ATOM 838 O O . ASP A 1 110 ? -5.074 1.724 20.016 1 96.06 110 ASP A O 1
ATOM 842 N N . LEU A 1 111 ? -6.562 3.398 19.812 1 97.62 111 LEU A N 1
ATOM 843 C CA . LEU A 1 111 ? -7.367 2.67 18.844 1 97.62 111 LEU A CA 1
ATOM 844 C C . LEU A 1 111 ? -6.543 2.316 17.609 1 97.62 111 LEU A C 1
ATOM 846 O O . LEU A 1 111 ? -6.496 1.155 17.203 1 97.62 111 LEU A O 1
ATOM 850 N N . LEU A 1 112 ? -5.855 3.283 17.016 1 96.75 112 LEU A N 1
ATOM 851 C CA . LEU A 1 112 ? -5.035 3.084 15.82 1 96.75 112 LEU A CA 1
ATOM 852 C C . LEU A 1 112 ? -3.906 2.098 16.094 1 96.75 112 LEU A C 1
ATOM 854 O O . LEU A 1 112 ? -3.656 1.189 15.305 1 96.75 112 LEU A O 1
ATOM 858 N N . THR A 1 113 ? -3.256 2.244 17.266 1 94.81 113 THR A N 1
ATOM 859 C CA . THR A 1 113 ? -2.174 1.34 17.641 1 94.81 113 THR A CA 1
ATOM 860 C C . THR A 1 113 ? -2.689 -0.09 17.781 1 94.81 113 THR A C 1
ATOM 862 O O . THR A 1 113 ? -2.055 -1.034 17.312 1 94.81 113 THR A O 1
ATOM 865 N N . GLY A 1 114 ? -3.826 -0.24 18.406 1 95.94 114 GLY A N 1
ATOM 866 C CA . GLY A 1 114 ? -4.402 -1.556 18.625 1 95.94 114 GLY A CA 1
ATOM 867 C C . GLY A 1 114 ? -4.707 -2.301 17.344 1 95.94 114 GLY A C 1
ATOM 868 O O . GLY A 1 114 ? -4.508 -3.514 17.25 1 95.94 114 GLY A O 1
ATOM 869 N N . ILE A 1 115 ? -5.141 -1.571 16.344 1 95.31 115 ILE A N 1
ATOM 870 C CA . ILE A 1 115 ? -5.59 -2.197 15.102 1 95.31 115 ILE A CA 1
ATOM 871 C C . ILE A 1 115 ? -4.414 -2.324 14.141 1 95.31 115 ILE A C 1
ATOM 873 O O . ILE A 1 115 ? -4.25 -3.355 13.484 1 95.31 115 ILE A O 1
ATOM 877 N N . SER A 1 116 ? -3.566 -1.336 13.984 1 93.69 116 SER A N 1
ATOM 878 C CA . SER A 1 116 ? -2.473 -1.334 13.023 1 93.69 116 SER A CA 1
ATOM 879 C C . SER A 1 116 ? -1.238 -2.033 13.578 1 93.69 116 SER A C 1
ATOM 881 O O . SER A 1 116 ? -0.375 -2.48 12.828 1 93.69 116 SER A O 1
ATOM 883 N N . GLY A 1 117 ? -1.071 -1.957 14.883 1 93.81 117 GLY A N 1
ATOM 884 C CA . GLY A 1 117 ? 0.125 -2.455 15.539 1 93.81 117 GLY A CA 1
ATOM 885 C C . GLY A 1 117 ? 1.255 -1.442 15.57 1 93.81 117 GLY A C 1
ATOM 886 O O . GLY A 1 117 ? 2.322 -1.713 16.125 1 93.81 117 GLY A O 1
ATOM 887 N N . TRP A 1 118 ? 1.062 -0.267 15.008 1 91.69 118 TRP A N 1
ATOM 888 C CA . TRP A 1 118 ? 2.111 0.745 14.93 1 91.69 118 TRP A CA 1
ATOM 889 C C . TRP A 1 118 ? 1.917 1.807 16.016 1 91.69 118 TRP A C 1
ATOM 891 O O . TRP A 1 118 ? 0.797 2.27 16.234 1 91.69 118 TRP A O 1
ATOM 901 N N . SER A 1 119 ? 2.965 2.123 16.688 1 90.44 119 SER A N 1
ATOM 902 C CA . SER A 1 119 ? 2.941 3.26 17.609 1 90.44 119 SER A CA 1
ATOM 903 C C . SER A 1 119 ? 3.053 4.578 16.844 1 90.44 119 SER A C 1
ATOM 905 O O . SER A 1 119 ? 4.141 4.965 16.422 1 90.44 119 SER A O 1
ATOM 907 N N . ILE A 1 120 ? 1.973 5.203 16.594 1 92.69 120 ILE A N 1
ATOM 908 C CA . ILE A 1 120 ? 1.952 6.477 15.883 1 92.69 120 ILE A CA 1
ATOM 909 C C . ILE A 1 120 ? 1.567 7.598 16.844 1 92.69 120 ILE A C 1
ATOM 911 O O . ILE A 1 120 ? 0.56 7.504 17.547 1 92.69 120 ILE A O 1
ATOM 915 N N . PRO A 1 121 ? 2.354 8.602 17 1 95.75 121 PRO A N 1
ATOM 916 C CA . PRO A 1 121 ? 2.02 9.719 17.891 1 95.75 121 PRO A CA 1
ATOM 917 C C . PRO A 1 121 ? 0.981 10.664 17.281 1 95.75 121 PRO A C 1
ATOM 919 O O . PRO A 1 121 ? 1.29 11.82 17 1 95.75 121 PRO A O 1
ATOM 922 N N . LEU A 1 122 ? -0.211 10.211 17.188 1 95.38 122 LEU A N 1
ATOM 923 C CA . LEU A 1 122 ? -1.295 10.875 16.484 1 95.38 122 LEU A CA 1
ATOM 924 C C . LEU A 1 122 ? -1.546 12.266 17.047 1 95.38 122 LEU A C 1
ATOM 926 O O . LEU A 1 122 ? -1.854 13.195 16.297 1 95.38 122 LEU A O 1
ATOM 930 N N . ASP A 1 123 ? -1.378 12.461 18.328 1 92.69 123 ASP A N 1
ATOM 931 C CA . ASP A 1 123 ? -1.712 13.719 18.969 1 92.69 123 ASP A CA 1
ATOM 932 C C . ASP A 1 123 ? -0.691 14.805 18.641 1 92.69 123 ASP A C 1
ATOM 934 O O . ASP A 1 123 ? -1.023 15.992 18.609 1 92.69 123 ASP A O 1
ATOM 938 N N . SER A 1 124 ? 0.517 14.375 18.344 1 96.44 124 SER A N 1
ATOM 939 C CA . SER A 1 124 ? 1.583 15.336 18.094 1 96.44 124 SER A CA 1
ATOM 940 C C . SER A 1 124 ? 1.675 15.688 16.609 1 96.44 124 SER A C 1
ATOM 942 O O . SER A 1 124 ? 2.24 16.719 16.25 1 96.44 124 SER A O 1
ATOM 944 N N . LEU A 1 125 ? 1.116 14.891 15.766 1 98.06 125 LEU A N 1
ATOM 945 C CA . LEU A 1 125 ? 1.344 14.992 14.328 1 98.06 125 LEU A CA 1
ATOM 946 C C . LEU A 1 125 ? 0.805 16.312 13.789 1 98.06 125 LEU A C 1
ATOM 948 O O . LEU A 1 125 ? 1.468 16.984 12.984 1 98.06 125 LEU A O 1
ATOM 952 N N . PRO A 1 126 ? -0.396 16.766 14.227 1 98 126 PRO A N 1
ATOM 953 C CA . PRO A 1 126 ? -0.884 18.031 13.664 1 98 126 PRO A CA 1
ATOM 954 C C . PRO A 1 126 ? 0.049 19.203 13.961 1 98 126 PRO A C 1
ATOM 956 O O . PRO A 1 126 ? 0.211 20.094 13.117 1 98 126 PRO A O 1
ATOM 959 N N . LEU A 1 127 ? 0.672 19.188 15.109 1 97.88 127 LEU A N 1
ATOM 960 C CA . LEU A 1 127 ? 1.618 20.25 15.445 1 97.88 127 LEU A CA 1
ATOM 961 C C . LEU A 1 127 ? 2.855 20.172 14.562 1 97.88 127 LEU A C 1
ATOM 963 O O . LEU A 1 127 ? 3.26 21.172 13.969 1 97.88 127 LEU A O 1
ATOM 967 N N . TRP A 1 128 ? 3.412 18.984 14.414 1 98.75 128 TRP A N 1
ATOM 968 C CA . TRP A 1 128 ? 4.652 18.828 13.664 1 98.75 128 TRP A CA 1
ATOM 969 C C . TRP A 1 128 ? 4.418 19.094 12.18 1 98.75 128 TRP A C 1
ATOM 971 O O . TRP A 1 128 ? 5.25 19.703 11.508 1 98.75 128 TRP A O 1
ATOM 981 N N . ILE A 1 129 ? 3.279 18.656 11.641 1 98.69 129 ILE A N 1
ATOM 982 C CA . ILE A 1 129 ? 2.918 18.828 10.234 1 98.69 129 ILE A CA 1
ATOM 983 C C . ILE A 1 129 ? 2.838 20.328 9.906 1 98.69 129 ILE A C 1
ATOM 985 O O . ILE A 1 129 ? 3.105 20.734 8.773 1 98.69 129 ILE A O 1
ATOM 989 N N . THR A 1 130 ? 2.531 21.156 10.914 1 98.56 130 THR A N 1
ATOM 990 C CA . THR A 1 130 ? 2.4 22.594 10.703 1 98.56 130 THR A CA 1
ATOM 991 C C . THR A 1 130 ? 3.623 23.344 11.242 1 98.56 130 THR A C 1
ATOM 993 O O . THR A 1 130 ? 3.594 24.562 11.414 1 98.56 130 THR A O 1
ATOM 996 N N . GLY A 1 131 ? 4.676 22.578 11.633 1 98.31 131 GLY A N 1
ATOM 997 C CA . GLY A 1 131 ? 5.922 23.188 12.07 1 98.31 131 GLY A CA 1
ATOM 998 C C . GLY A 1 131 ? 5.867 23.703 13.492 1 98.31 131 GLY A C 1
ATOM 999 O O . GLY A 1 131 ? 6.664 24.562 13.875 1 98.31 131 GLY A O 1
ATOM 1000 N N . GLN A 1 132 ? 4.914 23.281 14.18 1 97.69 132 GLN A N 1
ATOM 1001 C CA . GLN A 1 132 ? 4.754 23.688 15.578 1 97.69 132 GLN A CA 1
ATOM 1002 C C . GLN A 1 132 ? 5.309 22.625 16.516 1 97.69 132 GLN A C 1
ATOM 1004 O O . GLN A 1 132 ? 5.715 21.547 16.078 1 97.69 132 GLN A O 1
ATOM 1009 N N . ILE A 1 133 ? 5.441 22.953 17.75 1 97.5 133 ILE A N 1
ATOM 1010 C CA . ILE A 1 133 ? 5.953 22.016 18.734 1 97.5 133 ILE A CA 1
ATOM 1011 C C . ILE A 1 133 ? 4.98 21.922 19.906 1 97.5 133 ILE A C 1
ATOM 1013 O O . ILE A 1 133 ? 4.211 22.844 20.156 1 97.5 133 ILE A O 1
ATOM 1017 N N . GLY A 1 134 ? 5.02 20.812 20.594 1 96.62 134 GLY A N 1
ATOM 1018 C CA . GLY A 1 134 ? 4.215 20.609 21.781 1 96.62 134 GLY A CA 1
ATOM 1019 C C . GLY A 1 134 ? 5.012 20.734 23.062 1 96.62 134 GLY A C 1
ATOM 1020 O O . GLY A 1 134 ? 6.207 21.031 23.031 1 96.62 134 GLY A O 1
ATOM 1021 N N . SER A 1 135 ? 4.273 20.547 24.172 1 96 135 SER A N 1
ATOM 1022 C CA . SER A 1 135 ? 4.863 20.734 25.5 1 96 135 SER A CA 1
ATOM 1023 C C . SER A 1 135 ? 5.969 19.719 25.766 1 96 135 SER A C 1
ATOM 1025 O O . SER A 1 135 ? 6.898 20 26.531 1 96 135 SER A O 1
ATOM 1027 N N . ASN A 1 136 ? 5.961 18.625 25.078 1 97 136 ASN A N 1
ATOM 1028 C CA . ASN A 1 136 ? 6.934 17.562 25.328 1 97 136 ASN A CA 1
ATOM 1029 C C . ASN A 1 136 ? 8.117 17.656 24.359 1 97 136 ASN A C 1
ATOM 1031 O O . ASN A 1 136 ? 9.016 16.812 24.391 1 97 136 ASN A O 1
ATOM 1035 N N . ASP A 1 137 ? 8.117 18.656 23.516 1 98.5 137 ASP A N 1
ATOM 1036 C CA . ASP A 1 137 ? 9.109 18.75 22.453 1 98.5 137 ASP A CA 1
ATOM 1037 C C . ASP A 1 137 ? 10.266 19.656 22.875 1 98.5 137 ASP A C 1
ATOM 1039 O O . ASP A 1 137 ? 10.062 20.688 23.516 1 98.5 137 ASP A O 1
ATOM 1043 N N . LYS A 1 138 ? 11.461 19.25 22.547 1 98.44 138 LYS A N 1
ATOM 1044 C CA . LYS A 1 138 ? 12.672 20.062 22.656 1 98.44 138 LYS A CA 1
ATOM 1045 C C . LYS A 1 138 ? 13.367 20.203 21.297 1 98.44 138 LYS A C 1
ATOM 1047 O O . LYS A 1 138 ? 13.727 19.188 20.688 1 98.44 138 LYS A O 1
ATOM 1052 N N . ILE A 1 139 ? 13.586 21.375 20.891 1 98.56 139 ILE A N 1
ATOM 1053 C CA . ILE A 1 139 ? 14.242 21.609 19.609 1 98.56 139 ILE A CA 1
ATOM 1054 C C . ILE A 1 139 ? 15.734 21.312 19.75 1 98.56 139 ILE A C 1
ATOM 1056 O O . ILE A 1 139 ? 16.391 21.812 20.672 1 98.56 139 ILE A O 1
ATOM 1060 N N . VAL A 1 140 ? 16.266 20.547 18.859 1 98.62 140 VAL A N 1
ATOM 1061 C CA . VAL A 1 140 ? 17.672 20.156 18.844 1 98.62 140 VAL A CA 1
ATOM 1062 C C . VAL A 1 140 ? 18.453 21.109 17.953 1 98.62 140 VAL A C 1
ATOM 1064 O O . VAL A 1 140 ? 19.578 21.5 18.297 1 98.62 140 VAL A O 1
ATOM 1067 N N . SER A 1 141 ? 17.812 21.438 16.797 1 98.62 141 SER A N 1
ATOM 1068 C CA . SER A 1 141 ? 18.531 22.297 15.859 1 98.62 141 SER A CA 1
ATOM 1069 C C . SER A 1 141 ? 17.594 23.047 14.93 1 98.62 141 SER A C 1
ATOM 1071 O O . SER A 1 141 ? 16.438 22.641 14.766 1 98.62 141 SER A O 1
ATOM 1073 N N . TYR A 1 142 ? 18.172 24.172 14.336 1 98.44 142 TYR A N 1
ATOM 1074 C CA . TYR A 1 142 ? 17.484 25 13.352 1 98.44 142 TYR A CA 1
ATOM 1075 C C . TYR A 1 142 ? 18.219 25.016 12.023 1 98.44 142 TYR A C 1
ATOM 1077 O O . TYR A 1 142 ? 19.438 24.828 11.984 1 98.44 142 TYR A O 1
ATOM 1085 N N . ASN A 1 143 ? 17.438 25.156 11.07 1 98.19 143 ASN A N 1
ATOM 1086 C CA . ASN A 1 143 ? 18.047 25.5 9.789 1 98.19 143 ASN A CA 1
ATOM 1087 C C . ASN A 1 143 ? 18.562 26.938 9.789 1 98.19 143 ASN A C 1
ATOM 1089 O O . ASN A 1 143 ? 18.172 27.75 10.633 1 98.19 143 ASN A O 1
ATOM 1093 N N . PRO A 1 144 ? 19.359 27.297 8.805 1 97.56 144 PRO A N 1
ATOM 1094 C CA . PRO A 1 144 ? 19.891 28.656 8.734 1 97.56 144 PRO A CA 1
ATOM 1095 C C . PRO A 1 144 ? 18.781 29.703 8.578 1 97.56 144 PRO A C 1
ATOM 1097 O O . PRO A 1 144 ? 18.938 30.844 9.039 1 97.56 144 PRO A O 1
ATOM 1100 N N . ASP A 1 145 ? 17.656 29.344 8.031 1 96.62 145 ASP A N 1
ATOM 1101 C CA . ASP A 1 145 ? 16.578 30.297 7.777 1 96.62 145 ASP A CA 1
ATOM 1102 C C . ASP A 1 145 ? 15.664 30.422 8.992 1 96.62 145 ASP A C 1
ATOM 1104 O O . ASP A 1 145 ? 14.648 31.125 8.938 1 96.62 145 ASP A O 1
ATOM 1108 N N . GLY A 1 146 ? 15.961 29.672 10.031 1 96.88 146 GLY A N 1
ATOM 1109 C CA . GLY A 1 146 ? 15.227 29.828 11.273 1 96.88 146 GLY A CA 1
ATOM 1110 C C . GLY A 1 146 ? 14.141 28.781 11.461 1 96.88 146 GLY A C 1
ATOM 1111 O O . GLY A 1 146 ? 13.516 28.719 12.523 1 96.88 146 GLY A O 1
ATOM 1112 N N . THR A 1 147 ? 13.93 27.953 10.5 1 97.69 147 THR A N 1
ATOM 1113 C CA . THR A 1 147 ? 12.945 26.875 10.641 1 97.69 147 THR A CA 1
ATOM 1114 C C . THR A 1 147 ? 13.523 25.719 11.438 1 97.69 147 THR A C 1
ATOM 1116 O O . THR A 1 147 ? 14.742 25.578 11.539 1 97.69 147 THR A O 1
ATOM 1119 N N . ILE A 1 148 ? 12.68 24.953 12.008 1 98.62 148 ILE A N 1
ATOM 1120 C CA . ILE A 1 148 ? 13.125 23.812 12.82 1 98.62 148 ILE A CA 1
ATOM 1121 C C . ILE A 1 148 ? 13.75 22.75 11.914 1 98.62 148 ILE A C 1
ATOM 1123 O O . ILE A 1 148 ? 13.211 22.438 10.852 1 98.62 148 ILE A O 1
ATOM 1127 N N . LYS A 1 149 ? 14.852 22.219 12.289 1 98.88 149 LYS A N 1
ATOM 1128 C CA . LYS A 1 149 ? 15.5 21.125 11.586 1 98.88 149 LYS A CA 1
ATOM 1129 C C . LYS A 1 149 ? 15.234 19.797 12.281 1 98.88 149 LYS A C 1
ATOM 1131 O O . LYS A 1 149 ? 15 18.781 11.625 1 98.88 149 LYS A O 1
ATOM 1136 N N . GLN A 1 150 ? 15.32 19.812 13.617 1 98.88 150 GLN A N 1
ATOM 1137 C CA . GLN A 1 150 ? 15.133 18.578 14.359 1 98.88 150 GLN A CA 1
ATOM 1138 C C . GLN A 1 150 ? 14.625 18.844 15.773 1 98.88 150 GLN A C 1
ATOM 1140 O O . GLN A 1 150 ? 15.016 19.828 16.391 1 98.88 150 GLN A O 1
ATOM 1145 N N . LEU A 1 151 ? 13.805 17.984 16.297 1 98.81 151 LEU A N 1
ATOM 1146 C CA . LEU A 1 151 ? 13.359 18.031 17.688 1 98.81 151 LEU A CA 1
ATOM 1147 C C . LEU A 1 151 ? 13.289 16.641 18.281 1 98.81 151 LEU A C 1
ATOM 1149 O O . LEU A 1 151 ? 13.344 15.641 17.562 1 98.81 151 LEU A O 1
ATOM 1153 N N . ILE A 1 152 ? 13.336 16.578 19.516 1 98.69 152 ILE A N 1
ATOM 1154 C CA . ILE A 1 152 ? 13.086 15.367 20.297 1 98.69 152 ILE A CA 1
ATOM 1155 C C . ILE A 1 152 ? 11.82 15.539 21.125 1 98.69 152 ILE A C 1
ATOM 1157 O O . ILE A 1 152 ? 11.625 16.562 21.766 1 98.69 152 ILE A O 1
ATOM 1161 N N . SER A 1 153 ? 10.914 14.617 20.969 1 98.12 153 SER A N 1
ATOM 1162 C CA . SER A 1 153 ? 9.688 14.633 21.766 1 98.12 153 SER A CA 1
ATOM 1163 C C . SER A 1 153 ? 9.719 13.547 22.828 1 98.12 153 SER A C 1
ATOM 1165 O O . SER A 1 153 ? 9.883 12.367 22.516 1 98.12 153 SER A O 1
ATOM 1167 N N . HIS A 1 154 ? 9.484 13.953 24 1 95.62 154 HIS A N 1
ATOM 1168 C CA . HIS A 1 154 ? 9.523 13.008 25.109 1 95.62 154 HIS A CA 1
ATOM 1169 C C . HIS A 1 154 ? 8.234 12.188 25.172 1 95.62 154 HIS A C 1
ATOM 1171 O O . HIS A 1 154 ? 7.137 12.734 25.031 1 95.62 154 HIS A O 1
ATOM 1177 N N . ASP A 1 155 ? 8.422 10.945 25.344 1 90.56 155 ASP A N 1
ATOM 1178 C CA . ASP A 1 155 ? 7.34 9.984 25.5 1 90.56 155 ASP A CA 1
ATOM 1179 C C . ASP A 1 155 ? 7.668 8.953 26.578 1 90.56 155 ASP A C 1
ATOM 1181 O O . ASP A 1 155 ? 8.828 8.578 26.75 1 90.56 155 ASP A O 1
ATOM 1185 N N . PRO A 1 156 ? 6.621 8.5 27.312 1 86.12 156 PRO A N 1
ATOM 1186 C CA . PRO A 1 156 ? 6.887 7.531 28.375 1 86.12 156 PRO A CA 1
ATOM 1187 C C . PRO A 1 156 ? 7.578 6.27 27.859 1 86.12 156 PRO A C 1
ATOM 1189 O O . PRO A 1 156 ? 8.406 5.684 28.562 1 86.12 156 PRO A O 1
ATOM 1192 N N . GLU A 1 157 ? 7.203 5.789 26.719 1 85.94 157 GLU A N 1
ATOM 1193 C CA . GLU A 1 157 ? 7.797 4.562 26.188 1 85.94 157 GLU A CA 1
ATOM 1194 C C . GLU A 1 157 ? 9.18 4.824 25.594 1 85.94 157 GLU A C 1
ATOM 1196 O O . GLU A 1 157 ? 10.148 4.16 25.969 1 85.94 157 GLU A O 1
ATOM 1201 N N . ALA A 1 158 ? 9.336 5.676 24.766 1 90.81 158 ALA A N 1
ATOM 1202 C CA . ALA A 1 158 ? 10.594 6.059 24.141 1 90.81 158 ALA A CA 1
ATOM 1203 C C . ALA A 1 158 ? 10.461 7.395 23.406 1 90.81 158 ALA A C 1
ATOM 1205 O O . ALA A 1 158 ? 9.398 7.699 22.844 1 90.81 158 ALA A O 1
ATOM 1206 N N . ASN A 1 159 ? 11.539 8.062 23.328 1 96 159 ASN A N 1
ATOM 1207 C CA . ASN A 1 159 ? 11.531 9.375 22.688 1 96 159 ASN A CA 1
ATOM 1208 C C . ASN A 1 159 ? 11.336 9.266 21.188 1 96 159 ASN A C 1
ATOM 1210 O O . ASN A 1 159 ? 11.812 8.32 20.562 1 96 159 ASN A O 1
ATOM 1214 N N . TRP A 1 160 ? 10.719 10.266 20.672 1 98 160 TRP A N 1
ATOM 1215 C CA . TRP A 1 160 ? 10.641 10.453 19.234 1 98 160 TRP A CA 1
ATOM 1216 C C . TRP A 1 160 ? 11.703 11.422 18.75 1 98 160 TRP A C 1
ATOM 1218 O O . TRP A 1 160 ? 11.969 12.438 19.391 1 98 160 TRP A O 1
ATOM 1228 N N . VAL A 1 161 ? 12.289 11.078 17.688 1 98.69 161 VAL A N 1
ATOM 1229 C CA . VAL A 1 161 ? 13.133 12.023 16.953 1 98.69 161 VAL A CA 1
ATOM 1230 C C . VAL A 1 161 ? 12.422 12.492 15.695 1 98.69 161 VAL A C 1
ATOM 1232 O O . VAL A 1 161 ? 12.047 11.672 14.844 1 98.69 161 VAL A O 1
ATOM 1235 N N . VAL A 1 162 ? 12.203 13.781 15.562 1 98.88 162 VAL A N 1
ATOM 1236 C CA . VAL A 1 162 ? 11.484 14.352 14.422 1 98.88 162 VAL A CA 1
ATOM 1237 C C . VAL A 1 162 ? 12.422 15.219 13.594 1 98.88 162 VAL A C 1
ATOM 1239 O O . VAL A 1 162 ? 12.984 16.188 14.094 1 98.88 162 VAL A O 1
ATOM 1242 N N . SER A 1 163 ? 12.602 14.812 12.375 1 98.94 163 SER A N 1
ATOM 1243 C CA . SER A 1 163 ? 13.414 15.586 11.445 1 98.94 163 SER A CA 1
ATOM 1244 C C . SER A 1 163 ? 12.539 16.281 10.398 1 98.94 163 SER A C 1
ATOM 1246 O O . SER A 1 163 ? 11.688 15.648 9.773 1 98.94 163 SER A O 1
ATOM 1248 N N . PHE A 1 164 ? 12.711 17.547 10.281 1 98.88 164 PHE A N 1
ATOM 1249 C CA . PHE A 1 164 ? 12.047 18.359 9.266 1 98.88 164 PHE A CA 1
ATOM 1250 C C . PHE A 1 164 ? 12.914 18.453 8.008 1 98.88 164 PHE A C 1
ATOM 1252 O O . PHE A 1 164 ? 13.852 19.25 7.965 1 98.88 164 PHE A O 1
ATOM 1259 N N . LEU A 1 165 ? 12.539 17.625 7.012 1 98.62 165 LEU A N 1
ATOM 1260 C CA . LEU A 1 165 ? 13.367 17.516 5.812 1 98.62 165 LEU A CA 1
ATOM 1261 C C . LEU A 1 165 ? 12.836 18.406 4.699 1 98.62 165 LEU A C 1
ATOM 1263 O O . LEU A 1 165 ? 12.164 17.938 3.781 1 98.62 165 LEU A O 1
ATOM 1267 N N . GLY A 1 166 ? 13.031 19.688 4.914 1 98.19 166 GLY A N 1
ATOM 1268 C CA . GLY A 1 166 ? 12.602 20.688 3.955 1 98.19 166 GLY A CA 1
ATOM 1269 C C . GLY A 1 166 ? 11.344 21.422 4.379 1 98.19 166 GLY A C 1
ATOM 1270 O O . GLY A 1 166 ? 10.516 20.875 5.109 1 98.19 166 GLY A O 1
ATOM 1271 N N . TRP A 1 167 ? 11.258 22.625 3.953 1 98.56 167 TRP A N 1
ATOM 1272 C CA . TRP A 1 167 ? 10.125 23.5 4.227 1 98.56 167 TRP A CA 1
ATOM 1273 C C . TRP A 1 167 ? 9.555 24.078 2.932 1 98.56 167 TRP A C 1
ATOM 1275 O O . TRP A 1 167 ? 10.219 24.062 1.893 1 98.56 167 TRP A O 1
ATOM 1285 N N . GLN A 1 168 ? 8.297 24.469 3.018 1 98.69 168 GLN A N 1
ATOM 1286 C CA . GLN A 1 168 ? 7.625 25.016 1.839 1 98.69 168 GLN A CA 1
ATOM 1287 C C . GLN A 1 168 ? 6.559 26.031 2.23 1 98.69 168 GLN A C 1
ATOM 1289 O O . GLN A 1 168 ? 6.07 26.016 3.363 1 98.69 168 GLN A O 1
ATOM 1294 N N . GLN A 1 169 ? 6.219 26.906 1.281 1 98 169 GLN A N 1
ATOM 1295 C CA . GLN A 1 169 ? 5.145 27.875 1.47 1 98 169 GLN A CA 1
ATOM 1296 C C . GLN A 1 169 ? 3.814 27.312 0.964 1 98 169 GLN A C 1
ATOM 1298 O O . GLN A 1 169 ? 3.701 26.938 -0.2 1 98 169 GLN A O 1
ATOM 1303 N N . GLN A 1 170 ? 2.889 27.141 1.896 1 97.75 170 GLN A N 1
ATOM 1304 C CA . GLN A 1 170 ? 1.536 26.719 1.555 1 97.75 170 GLN A CA 1
ATOM 1305 C C . GLN A 1 170 ? 0.493 27.531 2.318 1 97.75 170 GLN A C 1
ATOM 1307 O O . GLN A 1 170 ? 0.615 27.719 3.529 1 97.75 170 GLN A O 1
ATOM 1312 N N . SER A 1 171 ? -0.55 28 1.594 1 97.25 171 SER A N 1
ATOM 1313 C CA . SER A 1 171 ? -1.629 28.781 2.191 1 97.25 171 SER A CA 1
ATOM 1314 C C . SER A 1 171 ? -1.086 30 2.932 1 97.25 171 SER A C 1
ATOM 1316 O O . SER A 1 171 ? -1.539 30.312 4.031 1 97.25 171 SER A O 1
ATOM 1318 N N . GLY A 1 172 ? -0.013 30.531 2.369 1 96.94 172 GLY A N 1
ATOM 1319 C CA . GLY A 1 172 ? 0.575 31.75 2.906 1 96.94 172 GLY A CA 1
ATOM 1320 C C . GLY A 1 172 ? 1.544 31.484 4.047 1 96.94 172 GLY A C 1
ATOM 1321 O O . GLY A 1 172 ? 2.191 32.406 4.535 1 96.94 172 GLY A O 1
ATOM 1322 N N . ALA A 1 173 ? 1.691 30.25 4.48 1 97.81 173 ALA A N 1
ATOM 1323 C CA . ALA A 1 173 ? 2.514 29.938 5.648 1 97.81 173 ALA A CA 1
ATOM 1324 C C . ALA A 1 173 ? 3.621 28.953 5.289 1 97.81 173 ALA A C 1
ATOM 1326 O O . ALA A 1 173 ? 3.527 28.25 4.285 1 97.81 173 ALA A O 1
ATOM 1327 N N . GLN A 1 174 ? 4.668 28.969 6.133 1 97.94 174 GLN A N 1
ATOM 1328 C CA . GLN A 1 174 ? 5.719 27.953 6.031 1 97.94 174 GLN A CA 1
ATOM 1329 C C . GLN A 1 174 ? 5.328 26.672 6.77 1 97.94 174 GLN A C 1
ATOM 1331 O O . GLN A 1 174 ? 5.023 26.719 7.961 1 97.94 174 GLN A O 1
ATOM 1336 N N . VAL A 1 175 ? 5.355 25.578 6.012 1 98.81 175 VAL A N 1
ATOM 1337 C CA . VAL A 1 175 ? 5.086 24.281 6.629 1 98.81 175 VAL A CA 1
ATOM 1338 C C . VAL A 1 175 ? 6.125 23.266 6.172 1 98.81 175 VAL A C 1
ATOM 1340 O O . VAL A 1 175 ? 6.75 23.438 5.121 1 98.81 175 VAL A O 1
ATOM 1343 N N . PRO A 1 176 ? 6.363 22.219 6.953 1 98.88 176 PRO A N 1
ATOM 1344 C CA . PRO A 1 176 ? 7.301 21.172 6.52 1 98.88 176 PRO A CA 1
ATOM 1345 C C . PRO A 1 176 ? 6.844 20.469 5.242 1 98.88 176 PRO A C 1
ATOM 1347 O O . PRO A 1 176 ? 5.652 20.203 5.074 1 98.88 176 PRO A O 1
ATOM 1350 N N . ARG A 1 177 ? 7.797 20.234 4.398 1 98.88 177 ARG A N 1
ATOM 1351 C CA . ARG A 1 177 ? 7.531 19.469 3.188 1 98.88 177 ARG A CA 1
ATOM 1352 C C . ARG A 1 177 ? 7.559 17.969 3.473 1 98.88 177 ARG A C 1
ATOM 1354 O O . ARG A 1 177 ? 6.715 17.219 2.973 1 98.88 177 ARG A O 1
ATOM 1361 N N . LEU A 1 178 ? 8.57 17.547 4.234 1 98.94 178 LEU A N 1
ATOM 1362 C CA . LEU A 1 178 ? 8.773 16.156 4.59 1 98.94 178 LEU A CA 1
ATOM 1363 C C . LEU A 1 178 ? 9.188 16.031 6.055 1 98.94 178 LEU A C 1
ATOM 1365 O O . LEU A 1 178 ? 10.141 16.672 6.492 1 98.94 178 LEU A O 1
ATOM 1369 N N . LEU A 1 179 ? 8.43 15.227 6.805 1 98.94 179 LEU A N 1
ATOM 1370 C CA . LEU A 1 179 ? 8.781 14.867 8.172 1 98.94 179 LEU A CA 1
ATOM 1371 C C . LEU A 1 179 ? 9.273 13.422 8.25 1 98.94 179 LEU A C 1
ATOM 1373 O O . LEU A 1 179 ? 8.688 12.531 7.629 1 98.94 179 LEU A O 1
ATOM 1377 N N . LYS A 1 180 ? 10.359 13.234 8.867 1 98.94 180 LYS A N 1
ATOM 1378 C CA . LYS A 1 180 ? 10.797 11.906 9.289 1 98.94 180 LYS A CA 1
ATOM 1379 C C . LYS A 1 180 ? 10.688 11.75 10.805 1 98.94 180 LYS A C 1
ATOM 1381 O O . LYS A 1 180 ? 11.367 12.453 11.555 1 98.94 180 LYS A O 1
ATOM 1386 N N . ILE A 1 181 ? 9.82 10.891 11.227 1 98.81 181 ILE A N 1
ATOM 1387 C CA . ILE A 1 181 ? 9.508 10.664 12.633 1 98.81 181 ILE A CA 1
ATOM 1388 C C . ILE A 1 181 ? 9.953 9.258 13.039 1 98.81 181 ILE A C 1
ATOM 1390 O O . ILE A 1 181 ? 9.469 8.266 12.484 1 98.81 181 ILE A O 1
ATOM 1394 N N . GLU A 1 182 ? 10.812 9.203 13.992 1 98.19 182 GLU A N 1
ATOM 1395 C CA . GLU A 1 182 ? 11.43 7.91 14.289 1 98.19 182 GLU A CA 1
ATOM 1396 C C . GLU A 1 182 ? 11.406 7.621 15.789 1 98.19 182 GLU A C 1
ATOM 1398 O O . GLU A 1 182 ? 11.586 8.523 16.609 1 98.19 182 GLU A O 1
ATOM 1403 N N . ARG A 1 183 ? 11.125 6.48 16.016 1 96.62 183 ARG A N 1
ATOM 1404 C CA . ARG A 1 183 ? 11.305 5.84 17.312 1 96.62 183 ARG A CA 1
ATOM 1405 C C . ARG A 1 183 ? 11.977 4.477 17.156 1 96.62 183 ARG A C 1
ATOM 1407 O O . ARG A 1 183 ? 12.242 4.031 16.047 1 96.62 183 ARG A O 1
ATOM 1414 N N . GLU A 1 184 ? 12.352 3.789 18.203 1 92.25 184 GLU A N 1
ATOM 1415 C CA . GLU A 1 184 ? 13.109 2.541 18.172 1 92.25 184 GLU A CA 1
ATOM 1416 C C . GLU A 1 184 ? 12.398 1.489 17.328 1 92.25 184 GLU A C 1
ATOM 1418 O O . GLU A 1 184 ? 13.039 0.759 16.562 1 92.25 184 GLU A O 1
ATOM 1423 N N . ASP A 1 185 ? 11.148 1.511 17.297 1 94.12 185 ASP A N 1
ATOM 1424 C CA . ASP A 1 185 ? 10.398 0.394 16.734 1 94.12 185 ASP A CA 1
ATOM 1425 C C . ASP A 1 185 ? 9.75 0.788 15.406 1 94.12 185 ASP A C 1
ATOM 1427 O O . ASP A 1 185 ? 9.312 -0.076 14.641 1 94.12 185 ASP A O 1
ATOM 1431 N N . VAL A 1 186 ? 9.727 2.139 15.102 1 97.25 186 VAL A N 1
ATOM 1432 C CA . VAL A 1 186 ? 8.953 2.537 13.938 1 97.25 186 VAL A CA 1
ATOM 1433 C C . VAL A 1 186 ? 9.547 3.809 13.328 1 97.25 186 VAL A C 1
ATOM 1435 O O . VAL A 1 186 ? 10.062 4.664 14.055 1 97.25 186 VAL A O 1
ATOM 1438 N N . GLN A 1 187 ? 9.562 3.879 12.055 1 98.5 187 GLN A N 1
ATOM 1439 C CA . GLN A 1 187 ? 9.836 5.09 11.289 1 98.5 187 GLN A CA 1
ATOM 1440 C C . GLN A 1 187 ? 8.609 5.527 10.492 1 98.5 187 GLN A C 1
ATOM 1442 O O . GLN A 1 187 ? 7.988 4.711 9.805 1 98.5 187 GLN A O 1
ATOM 1447 N N . ILE A 1 188 ? 8.234 6.762 10.602 1 98.62 188 ILE A N 1
ATOM 1448 C CA . ILE A 1 188 ? 7.109 7.344 9.883 1 98.62 188 ILE A CA 1
ATOM 1449 C C . ILE A 1 188 ? 7.586 8.523 9.039 1 98.62 188 ILE A C 1
ATOM 1451 O O . ILE A 1 188 ? 8.305 9.391 9.531 1 98.62 188 ILE A O 1
ATOM 1455 N N . LYS A 1 189 ? 7.254 8.516 7.828 1 98.94 189 LYS A N 1
ATOM 1456 C CA . LYS A 1 189 ? 7.488 9.672 6.973 1 98.94 189 LYS A CA 1
ATOM 1457 C C . LYS A 1 189 ? 6.172 10.258 6.473 1 98.94 189 LYS A C 1
ATOM 1459 O O . LYS A 1 189 ? 5.277 9.523 6.047 1 98.94 189 LYS A O 1
ATOM 1464 N N . ILE A 1 190 ? 6.051 11.531 6.574 1 98.88 190 ILE A N 1
ATOM 1465 C CA . ILE A 1 190 ? 4.871 12.227 6.066 1 98.88 190 ILE A CA 1
ATOM 1466 C C . ILE A 1 190 ? 5.293 13.312 5.078 1 98.88 190 ILE A C 1
ATOM 1468 O O . ILE A 1 190 ? 6.031 14.234 5.434 1 98.88 190 ILE A O 1
ATOM 1472 N N . GLN A 1 191 ? 4.855 13.141 3.896 1 98.94 191 GLN A N 1
ATOM 1473 C CA . GLN A 1 191 ? 5.109 14.141 2.859 1 98.94 191 GLN A CA 1
ATOM 1474 C C . GLN A 1 191 ? 3.879 15.008 2.625 1 98.94 191 GLN A C 1
ATOM 1476 O O . GLN A 1 191 ? 2.793 14.5 2.346 1 98.94 191 GLN A O 1
ATOM 1481 N N . THR A 1 192 ? 4.059 16.281 2.723 1 98.88 192 THR A N 1
ATOM 1482 C CA . THR A 1 192 ? 2.979 17.234 2.465 1 98.88 192 THR A CA 1
ATOM 1483 C C . THR A 1 192 ? 3.033 17.734 1.024 1 98.88 192 THR A C 1
ATOM 1485 O O . THR A 1 192 ? 3.902 18.531 0.672 1 98.88 192 THR A O 1
ATOM 1488 N N . ASN A 1 193 ? 2.127 17.25 0.266 1 98.81 193 ASN A N 1
ATOM 1489 C CA . ASN A 1 193 ? 2.041 17.75 -1.102 1 98.81 193 ASN A CA 1
ATOM 1490 C C . ASN A 1 193 ? 1.261 19.062 -1.172 1 98.81 193 ASN A C 1
ATOM 1492 O O . ASN A 1 193 ? 1.665 20 -1.869 1 98.81 193 ASN A O 1
ATOM 1496 N N . GLN A 1 194 ? 0.142 19.078 -0.428 1 98.62 194 GLN A N 1
ATOM 1497 C CA . GLN A 1 194 ? -0.681 20.281 -0.331 1 98.62 194 GLN A CA 1
ATOM 1498 C C . GLN A 1 194 ? -1.235 20.453 1.08 1 98.62 194 GLN A C 1
ATOM 1500 O O . GLN A 1 194 ? -1.71 19.5 1.689 1 98.62 194 GLN A O 1
ATOM 1505 N N . TRP A 1 195 ? -1.106 21.609 1.557 1 98.56 195 TRP A N 1
ATOM 1506 C CA . TRP A 1 195 ? -1.679 22.016 2.834 1 98.56 195 TRP A CA 1
ATOM 1507 C C . TRP A 1 195 ? -2.473 23.312 2.686 1 98.56 195 TRP A C 1
ATOM 1509 O O . TRP A 1 195 ? -1.966 24.312 2.15 1 98.56 195 TRP A O 1
ATOM 1519 N N . ILE A 1 196 ? -3.723 23.281 3.145 1 98.25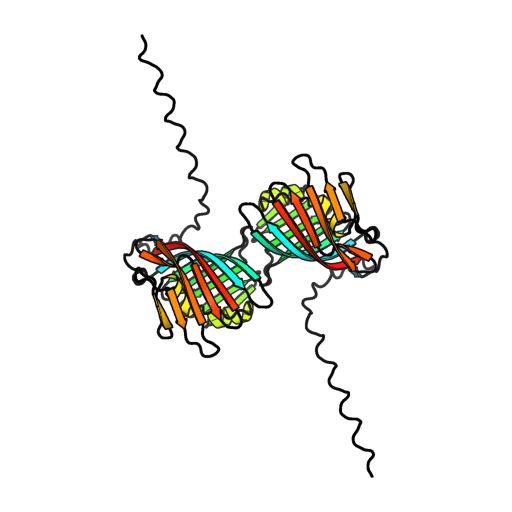 196 ILE A N 1
ATOM 1520 C CA . ILE A 1 196 ? -4.605 24.438 2.996 1 98.25 196 ILE A CA 1
ATOM 1521 C C . ILE A 1 196 ? -5.25 24.766 4.34 1 98.25 196 ILE A C 1
ATOM 1523 O O . ILE A 1 196 ? -5.934 23.938 4.93 1 98.25 196 ILE A O 1
ATOM 1527 N N . ALA A 1 197 ? -5.008 25.938 4.781 1 98.19 197 ALA A N 1
ATOM 1528 C CA . ALA A 1 197 ? -5.812 26.438 5.895 1 98.19 197 ALA A CA 1
ATOM 1529 C C . ALA A 1 197 ? -7.258 26.672 5.465 1 98.19 197 ALA A C 1
ATOM 1531 O O . ALA A 1 197 ? -7.508 27.188 4.371 1 98.19 197 ALA A O 1
ATOM 1532 N N . VAL A 1 198 ? -8.156 26.219 6.363 1 97.56 198 VAL A N 1
ATOM 1533 C CA . VAL A 1 198 ? -9.547 26.375 5.969 1 97.56 198 VAL A CA 1
ATOM 1534 C C . VAL A 1 198 ? -10.344 27 7.109 1 97.56 198 VAL A C 1
ATOM 1536 O O . VAL A 1 198 ? -9.891 27.016 8.258 1 97.56 198 VAL A O 1
ATOM 1539 N N . ALA A 1 199 ? -11.43 27.609 6.797 1 94.19 199 ALA A N 1
ATOM 1540 C CA . ALA A 1 199 ? -12.391 28.141 7.758 1 94.19 199 ALA A CA 1
ATOM 1541 C C . ALA A 1 199 ? -13.812 27.734 7.383 1 94.19 199 ALA A C 1
ATOM 1543 O O . ALA A 1 199 ? -14.125 27.562 6.203 1 94.19 199 ALA A O 1
ATOM 1544 N N . ALA A 1 200 ? -14.609 27.438 8.414 1 88.06 200 ALA A N 1
ATOM 1545 C CA . ALA A 1 200 ? -16 27.078 8.172 1 88.06 200 ALA A CA 1
ATOM 1546 C C . ALA A 1 200 ? -16.719 28.141 7.363 1 88.06 200 ALA A C 1
ATOM 1548 O O . ALA A 1 200 ? -16.5 29.344 7.574 1 88.06 200 ALA A O 1
ATOM 1549 N N . LYS A 1 201 ? -17.5 27.703 6.359 1 83 201 LYS A N 1
ATOM 1550 C CA . LYS A 1 201 ? -18.312 28.641 5.57 1 83 201 LYS A CA 1
ATOM 1551 C C . LYS A 1 201 ? -19.453 29.203 6.395 1 83 201 LYS A C 1
ATOM 1553 O O . LYS A 1 201 ? -20.109 28.484 7.141 1 83 201 LYS A O 1
ATOM 1558 N N . THR A 1 202 ? -19.406 30.469 6.672 1 69.06 202 THR A N 1
ATOM 1559 C CA . THR A 1 202 ? -20.547 31.125 7.312 1 69.06 202 THR A CA 1
ATOM 1560 C C . THR A 1 202 ? -21.797 30.984 6.457 1 69.06 202 THR A C 1
ATOM 1562 O O . THR A 1 202 ? -21.781 31.281 5.258 1 69.06 202 THR A O 1
ATOM 1565 N N . LYS A 1 203 ? -22.734 30.016 6.824 1 49.97 203 LYS A N 1
ATOM 1566 C CA . LYS A 1 203 ? -24 30.094 6.121 1 49.97 203 LYS A CA 1
ATOM 1567 C C . LYS A 1 203 ? -24.562 31.516 6.168 1 49.97 203 LYS A C 1
ATOM 1569 O O . LYS A 1 203 ? -24.453 32.188 7.184 1 49.97 203 LYS A O 1
ATOM 1574 N N . MET B 1 1 ? 24.984 -40.438 46.969 1 25.55 1 MET B N 1
ATOM 1575 C CA . MET B 1 1 ? 23.547 -40.125 46.844 1 25.55 1 MET B CA 1
ATOM 1576 C C . MET B 1 1 ? 23.297 -39.156 45.719 1 25.55 1 MET B C 1
ATOM 1578 O O . MET B 1 1 ? 22.25 -38.531 45.656 1 25.55 1 MET B O 1
ATOM 1582 N N . ARG B 1 2 ? 24.234 -39.062 44.656 1 31.09 2 ARG B N 1
ATOM 1583 C CA . ARG B 1 2 ? 24.672 -38.125 43.625 1 31.09 2 ARG B CA 1
ATOM 1584 C C . ARG B 1 2 ? 23.719 -38.125 42.406 1 31.09 2 ARG B C 1
ATOM 1586 O O . ARG B 1 2 ? 24.016 -37.531 41.375 1 31.09 2 ARG B O 1
ATOM 1593 N N . LEU B 1 3 ? 22.828 -39.125 42.312 1 36.69 3 LEU B N 1
ATOM 1594 C CA . LEU B 1 3 ? 22.281 -39.531 41 1 36.69 3 LEU B CA 1
ATOM 1595 C C . LEU B 1 3 ? 21.281 -38.469 40.5 1 36.69 3 LEU B C 1
ATOM 1597 O O . LEU B 1 3 ? 20.656 -38.656 39.469 1 36.69 3 LEU B O 1
ATOM 1601 N N . SER B 1 4 ? 20.672 -37.5 41.312 1 33.97 4 SER B N 1
ATOM 1602 C CA . SER B 1 4 ? 19.297 -37.094 41.031 1 33.97 4 SER B CA 1
ATOM 1603 C C . SER B 1 4 ? 19.219 -36.156 39.844 1 33.97 4 SER B C 1
ATOM 1605 O O . SER B 1 4 ? 18.359 -36.344 38.969 1 33.97 4 SER B O 1
ATOM 1607 N N . ALA B 1 5 ? 19.469 -34.781 39.844 1 40.16 5 ALA B N 1
ATOM 1608 C CA . ALA B 1 5 ? 18.688 -3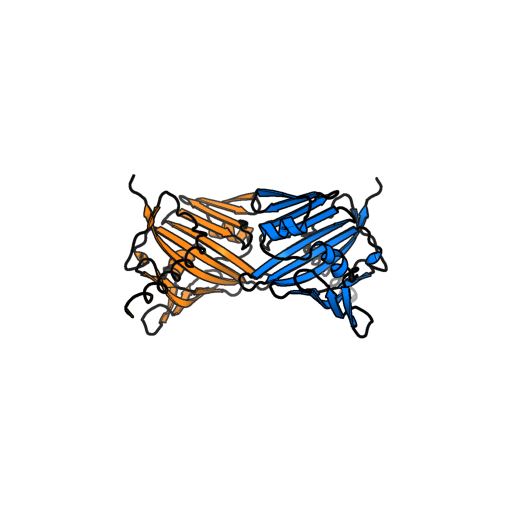3.625 39.375 1 40.16 5 ALA B CA 1
ATOM 1609 C C . ALA B 1 5 ? 18.969 -33.312 37.906 1 40.16 5 ALA B C 1
ATOM 1611 O O . ALA B 1 5 ? 18.672 -32.219 37.406 1 40.16 5 ALA B O 1
ATOM 1612 N N . SER B 1 6 ? 19.594 -34.188 37.094 1 41.38 6 SER B N 1
ATOM 1613 C CA . SER B 1 6 ? 19.984 -33.812 35.75 1 41.38 6 SER B CA 1
ATOM 1614 C C . SER B 1 6 ? 18.766 -33.656 34.844 1 41.38 6 SER B C 1
ATOM 1616 O O . SER B 1 6 ? 18.906 -33.469 33.625 1 41.38 6 SER B O 1
ATOM 1618 N N . LEU B 1 7 ? 17.484 -34 35.312 1 38.28 7 LEU B N 1
ATOM 1619 C CA . LEU B 1 7 ? 16.359 -34.219 34.406 1 38.28 7 LEU B CA 1
ATOM 1620 C C . LEU B 1 7 ? 15.805 -32.906 33.906 1 38.28 7 LEU B C 1
ATOM 1622 O O . LEU B 1 7 ? 14.914 -32.875 33.062 1 38.28 7 LEU B O 1
ATOM 1626 N N . PHE B 1 8 ? 16.062 -31.688 34.5 1 38.69 8 PHE B N 1
ATOM 1627 C CA . PHE B 1 8 ? 15.125 -30.578 34.406 1 38.69 8 PHE B CA 1
ATOM 1628 C C . PHE B 1 8 ? 15.289 -29.859 33.062 1 38.69 8 PHE B C 1
ATOM 1630 O O . PHE B 1 8 ? 14.367 -29.172 32.594 1 38.69 8 PHE B O 1
ATOM 1637 N N . HIS B 1 9 ? 16.453 -29.844 32.312 1 40.88 9 HIS B N 1
ATOM 1638 C CA . HIS B 1 9 ? 16.641 -28.734 31.375 1 40.88 9 HIS B CA 1
ATOM 1639 C C . HIS B 1 9 ? 15.922 -29 30.062 1 40.88 9 HIS B C 1
ATOM 1641 O O . HIS B 1 9 ? 16.078 -28.234 29.094 1 40.88 9 HIS B O 1
ATOM 1647 N N . ILE B 1 10 ? 15.336 -30.172 29.781 1 38.84 10 ILE B N 1
ATOM 1648 C CA . ILE B 1 10 ? 15.062 -30.438 28.375 1 38.84 10 ILE B CA 1
ATOM 1649 C C . ILE B 1 10 ? 13.781 -29.719 27.953 1 38.84 10 ILE B C 1
ATOM 1651 O O . ILE B 1 10 ? 13.391 -29.75 26.781 1 38.84 10 ILE B O 1
ATOM 1655 N N . ALA B 1 11 ? 12.883 -29.172 28.859 1 35.47 11 ALA B N 1
ATOM 1656 C CA . ALA B 1 11 ? 11.508 -29.016 28.406 1 35.47 11 ALA B CA 1
ATOM 1657 C C . ALA B 1 11 ? 11.352 -27.781 27.516 1 35.47 11 ALA B C 1
ATOM 1659 O O . ALA B 1 11 ? 10.297 -27.562 26.922 1 35.47 11 ALA B O 1
ATOM 1660 N N . LEU B 1 12 ? 12.219 -26.766 27.609 1 36.91 12 LEU B N 1
ATO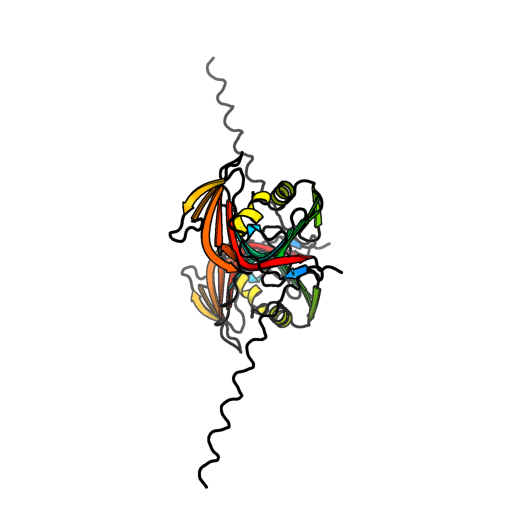M 1661 C CA . LEU B 1 12 ? 11.672 -25.438 27.297 1 36.91 12 LEU B CA 1
ATOM 1662 C C . LEU B 1 12 ? 11.562 -25.25 25.781 1 36.91 12 LEU B C 1
ATOM 1664 O O . LEU B 1 12 ? 11.102 -24.203 25.328 1 36.91 12 LEU B O 1
ATOM 1668 N N . VAL B 1 13 ? 12.133 -26.078 24.891 1 37.34 13 VAL B N 1
ATOM 1669 C CA . VAL B 1 13 ? 12.336 -25.469 23.578 1 37.34 13 VAL B CA 1
ATOM 1670 C C . VAL B 1 13 ? 11.031 -25.484 22.781 1 37.34 13 VAL B C 1
ATOM 1672 O O . VAL B 1 13 ? 11.016 -25.188 21.594 1 37.34 13 VAL B O 1
ATOM 1675 N N . THR B 1 14 ? 9.828 -25.922 23.234 1 35.03 14 THR B N 1
ATOM 1676 C CA . THR B 1 14 ? 8.805 -26.297 22.266 1 35.03 14 THR B CA 1
ATOM 1677 C C . THR B 1 14 ? 8.109 -25.047 21.719 1 35.03 14 THR B C 1
ATOM 1679 O O . THR B 1 14 ? 7.305 -25.141 20.781 1 35.03 14 THR B O 1
ATOM 1682 N N . VAL B 1 15 ? 8.039 -23.891 22.328 1 34.81 15 VAL B N 1
ATOM 1683 C CA . VAL B 1 15 ? 6.816 -23.109 22.156 1 34.81 15 VAL B CA 1
ATOM 1684 C C . VAL B 1 15 ? 6.867 -22.359 20.828 1 34.81 15 VAL B C 1
ATOM 1686 O O . VAL B 1 15 ? 5.836 -21.906 20.328 1 34.81 15 VAL B O 1
ATOM 1689 N N . LEU B 1 16 ? 7.961 -21.953 20.219 1 33.19 16 LEU B N 1
ATOM 1690 C CA . LEU B 1 16 ? 7.816 -20.672 19.547 1 33.19 16 LEU B CA 1
ATOM 1691 C C . LEU B 1 16 ? 7.133 -20.828 18.203 1 33.19 16 LEU B C 1
ATOM 1693 O O . LEU B 1 16 ? 7.078 -19.875 17.406 1 33.19 16 LEU B O 1
ATOM 1697 N N . LEU B 1 17 ? 6.82 -22.031 17.641 1 30.91 17 LEU B N 1
ATOM 1698 C CA . LEU B 1 17 ? 6.605 -22.031 16.203 1 30.91 17 LEU B CA 1
ATOM 1699 C C . LEU B 1 17 ? 5.238 -21.453 15.859 1 30.91 17 LEU B C 1
ATOM 1701 O O . LEU B 1 17 ? 4.793 -21.531 14.711 1 30.91 17 LEU B O 1
ATOM 1705 N N . VAL B 1 18 ? 4.359 -21.031 16.781 1 30.7 18 VAL B N 1
ATOM 1706 C CA . VAL B 1 18 ? 2.953 -21.016 16.406 1 30.7 18 VAL B CA 1
ATOM 1707 C C . VAL B 1 18 ? 2.668 -19.828 15.5 1 30.7 18 VAL B C 1
ATOM 1709 O O . VAL B 1 18 ? 1.559 -19.688 14.977 1 30.7 18 VAL B O 1
ATOM 1712 N N . LEU B 1 19 ? 3.27 -18.688 15.578 1 30.52 19 LEU B N 1
ATOM 1713 C CA . LEU B 1 19 ? 2.396 -17.547 15.32 1 30.52 19 LEU B CA 1
ATOM 1714 C C . LEU B 1 19 ? 2.16 -17.359 13.828 1 30.52 19 LEU B C 1
ATOM 1716 O O . LEU B 1 19 ? 1.668 -16.328 13.391 1 30.52 19 LEU B O 1
ATOM 1720 N N . ALA B 1 20 ? 2.828 -18.094 12.945 1 34.72 20 ALA B N 1
ATOM 1721 C CA . ALA B 1 20 ? 2.73 -17.578 11.586 1 34.72 20 ALA B CA 1
ATOM 1722 C C . ALA B 1 20 ? 1.324 -17.766 11.023 1 34.72 20 ALA B C 1
ATOM 1724 O O . ALA B 1 20 ? 1.116 -17.688 9.812 1 34.72 20 ALA B O 1
ATOM 1725 N N . GLY B 1 21 ? 0.255 -18.047 11.844 1 32.75 21 GLY B N 1
ATOM 1726 C CA . GLY B 1 21 ? -0.896 -18.719 11.25 1 32.75 21 GLY B CA 1
ATOM 1727 C C . GLY B 1 21 ? -1.723 -17.797 10.375 1 32.75 21 GLY B C 1
ATOM 1728 O O . GLY B 1 21 ? -2.947 -17.734 10.5 1 32.75 21 GLY B O 1
ATOM 1729 N N . CYS B 1 22 ? -1.438 -16.625 10.141 1 35.09 22 CYS B N 1
ATOM 1730 C CA . CYS B 1 22 ? -2.521 -16.109 9.312 1 35.09 22 CYS B CA 1
ATOM 1731 C C . CYS B 1 22 ? -2.83 -17.062 8.164 1 35.09 22 CYS B C 1
ATOM 1733 O O . CYS B 1 22 ? -2.17 -17.016 7.121 1 35.09 22 CYS B O 1
ATOM 1735 N N . SER B 1 23 ? -3.061 -18.297 8.344 1 34.25 23 SER B N 1
ATOM 1736 C CA . SER B 1 23 ? -3.418 -19.297 7.352 1 34.25 23 SER B CA 1
ATOM 1737 C C . SER B 1 23 ? -4.633 -18.875 6.539 1 34.25 23 SER B C 1
ATOM 1739 O O . SER B 1 23 ? -5.676 -18.531 7.102 1 34.25 23 SER B O 1
ATOM 1741 N N . VAL B 1 24 ? -4.5 -18.062 5.484 1 39.03 24 VAL B N 1
ATOM 1742 C CA . VAL B 1 24 ? -5.605 -18.062 4.531 1 39.03 24 VAL B CA 1
ATOM 1743 C C . VAL B 1 24 ? -6.211 -19.453 4.426 1 39.03 24 VAL B C 1
ATOM 1745 O O . VAL B 1 24 ? -5.492 -20.438 4.219 1 39.03 24 VAL B O 1
ATOM 1748 N N . THR B 1 25 ? -7.301 -19.703 5.105 1 42.81 25 THR B N 1
ATOM 1749 C CA . THR B 1 25 ? -8.039 -20.953 5.031 1 42.81 25 THR B CA 1
ATOM 1750 C C . THR B 1 25 ? -8.352 -21.312 3.58 1 42.81 25 THR B C 1
ATOM 1752 O O . THR B 1 25 ? -8.953 -20.516 2.854 1 42.81 25 THR B O 1
ATOM 1755 N N . PRO B 1 26 ? -7.637 -22.25 2.957 1 50.31 26 PRO B N 1
ATOM 1756 C CA . PRO B 1 26 ? -8.07 -22.797 1.667 1 50.31 26 PRO B CA 1
ATOM 1757 C C . PRO B 1 26 ? -9.594 -22.891 1.551 1 50.31 26 PRO B C 1
ATOM 1759 O O . PRO B 1 26 ? -10.281 -23.031 2.562 1 50.31 26 PRO B O 1
ATOM 1762 N N . SER B 1 27 ? -10.109 -22.391 0.393 1 58.84 27 SER B N 1
ATOM 1763 C CA . SER B 1 27 ? -11.516 -22.719 0.156 1 58.84 27 SER B CA 1
ATOM 1764 C C . SER B 1 27 ? -11.844 -24.125 0.658 1 58.84 27 SER B C 1
ATOM 1766 O O . SER B 1 27 ? -11.055 -25.047 0.482 1 58.84 27 SER B O 1
ATOM 1768 N N . GLU B 1 28 ? -12.648 -24.219 1.707 1 65.69 28 GLU B N 1
ATOM 1769 C CA . GLU B 1 28 ? -13.148 -25.453 2.311 1 65.69 28 GLU B CA 1
ATOM 1770 C C . GLU B 1 28 ? -13.391 -26.516 1.254 1 65.69 28 GLU B C 1
ATOM 1772 O O . GLU B 1 28 ? -13.414 -27.703 1.565 1 65.69 28 GLU B O 1
ATOM 1777 N N . ASP B 1 29 ? -13.203 -26.109 0.005 1 82.19 29 ASP B N 1
ATOM 1778 C CA . ASP B 1 29 ? -13.609 -27.031 -1.05 1 82.19 29 ASP B CA 1
ATOM 1779 C C . ASP B 1 29 ? -12.391 -27.719 -1.661 1 82.19 29 ASP B C 1
ATOM 1781 O O . ASP B 1 29 ? -12.539 -28.625 -2.488 1 82.19 29 ASP B O 1
ATOM 1785 N N . PHE B 1 30 ? -11.172 -27.375 -1.172 1 90.31 30 PHE B N 1
ATOM 1786 C CA . PHE B 1 30 ? -9.977 -27.938 -1.789 1 90.31 30 PHE B CA 1
ATOM 1787 C C . PHE B 1 30 ? -9.055 -28.547 -0.736 1 90.31 30 PHE B C 1
ATOM 1789 O O . PHE B 1 30 ? -9.055 -28.109 0.417 1 90.31 30 PHE B O 1
ATOM 1796 N N . SER B 1 31 ? -8.406 -29.625 -1.15 1 93.12 31 SER B N 1
ATOM 1797 C CA . SER B 1 31 ? -7.414 -30.25 -0.288 1 93.12 31 SER B CA 1
ATOM 1798 C C . SER B 1 31 ? -6.027 -30.219 -0.924 1 93.12 31 SER B C 1
ATOM 1800 O O . SER B 1 31 ? -5.891 -30.391 -2.137 1 93.12 31 SER B O 1
ATOM 1802 N N . PRO B 1 32 ? -5.035 -30.031 -0.073 1 95.31 32 PRO B N 1
ATOM 1803 C CA . PRO B 1 32 ? -3.668 -30.031 -0.603 1 95.31 32 PRO B CA 1
ATOM 1804 C C . PRO B 1 32 ? -3.26 -31.391 -1.177 1 95.31 32 PRO B C 1
ATOM 1806 O O . PRO B 1 32 ? -3.652 -32.438 -0.645 1 95.31 32 PRO B O 1
ATOM 1809 N N . ILE B 1 33 ? -2.529 -31.328 -2.281 1 94.75 33 ILE B N 1
ATOM 1810 C CA . ILE B 1 33 ? -1.934 -32.531 -2.859 1 94.75 33 ILE B CA 1
ATOM 1811 C C . ILE B 1 33 ? -0.462 -32.281 -3.176 1 94.75 33 ILE B C 1
ATOM 1813 O O . ILE B 1 33 ? -0.011 -31.125 -3.174 1 94.75 33 ILE B O 1
ATOM 1817 N N . ASN B 1 34 ? 0.253 -33.344 -3.387 1 95.5 34 ASN B N 1
ATOM 1818 C CA . ASN B 1 34 ? 1.629 -33.219 -3.855 1 95.5 34 ASN B CA 1
ATOM 1819 C C . ASN B 1 34 ? 1.746 -33.562 -5.34 1 95.5 34 ASN B C 1
ATOM 1821 O O . ASN B 1 34 ? 1.075 -34.5 -5.824 1 95.5 34 ASN B O 1
ATOM 1825 N N . VAL B 1 35 ? 2.514 -32.781 -5.957 1 96.94 35 VAL B N 1
ATOM 1826 C CA . VAL B 1 35 ? 2.799 -33.062 -7.363 1 96.94 35 VAL B CA 1
ATOM 1827 C C . VAL B 1 35 ? 4.309 -33.062 -7.594 1 96.94 35 VAL B C 1
ATOM 1829 O O . VAL B 1 35 ? 5.059 -32.406 -6.867 1 96.94 35 VAL B O 1
ATOM 1832 N N . THR B 1 36 ? 4.785 -33.812 -8.531 1 95.19 36 THR B N 1
ATOM 1833 C CA . THR B 1 36 ? 6.215 -33.906 -8.828 1 95.19 36 THR B CA 1
ATOM 1834 C C . THR B 1 36 ? 6.633 -32.75 -9.75 1 95.19 36 THR B C 1
ATOM 1836 O O . THR B 1 36 ? 7.785 -32.312 -9.727 1 95.19 36 THR B O 1
ATOM 1839 N N . ASN B 1 37 ? 5.621 -32.375 -10.555 1 96.62 37 ASN B N 1
ATOM 1840 C CA . ASN B 1 37 ? 5.766 -31.25 -11.469 1 96.62 37 ASN B CA 1
ATOM 1841 C C . ASN B 1 37 ? 4.598 -30.266 -11.352 1 96.62 37 ASN B C 1
ATOM 1843 O O . ASN B 1 37 ? 3.439 -30.688 -11.312 1 96.62 37 ASN B O 1
ATOM 1847 N N . ALA B 1 38 ? 4.914 -28.969 -11.352 1 97.25 38 ALA B N 1
ATOM 1848 C CA . ALA B 1 38 ? 3.879 -27.969 -11.109 1 97.25 38 ALA B CA 1
ATOM 1849 C C . ALA B 1 38 ? 2.812 -28.016 -12.195 1 97.25 38 ALA B C 1
ATOM 1851 O O . ALA B 1 38 ? 1.653 -27.672 -11.953 1 97.25 38 ALA B O 1
ATOM 1852 N N . ALA B 1 39 ? 3.197 -28.453 -13.375 1 96.06 39 ALA B N 1
ATOM 1853 C CA . ALA B 1 39 ? 2.275 -28.516 -14.508 1 96.06 39 ALA B CA 1
ATOM 1854 C C . ALA B 1 39 ? 1.16 -29.531 -14.25 1 96.06 39 ALA B C 1
ATOM 1856 O O . ALA B 1 39 ? 0.125 -29.5 -14.922 1 96.06 39 ALA B O 1
ATOM 1857 N N . GLN B 1 40 ? 1.372 -30.406 -13.32 1 96.44 40 GLN B N 1
ATOM 1858 C CA . GLN B 1 40 ? 0.395 -31.438 -13.016 1 96.44 40 GLN B CA 1
ATOM 1859 C C . GLN B 1 40 ? -0.751 -30.891 -12.172 1 96.44 40 GLN B C 1
ATOM 1861 O O . GLN B 1 40 ? -1.799 -31.531 -12.047 1 96.44 40 GLN B O 1
ATOM 1866 N N . ALA B 1 41 ? -0.526 -29.766 -11.562 1 96.56 41 ALA B N 1
ATOM 1867 C CA . ALA B 1 41 ? -1.558 -29.188 -10.711 1 96.56 41 ALA B CA 1
ATOM 1868 C C . ALA B 1 41 ? -2.65 -28.516 -11.539 1 96.56 41 ALA B C 1
ATOM 1870 O O . ALA B 1 41 ? -2.418 -27.484 -12.172 1 96.56 41 ALA B O 1
ATOM 1871 N N . LYS B 1 42 ? -3.779 -29.078 -11.477 1 94.94 42 LYS B N 1
ATOM 1872 C CA . LYS B 1 42 ? -4.91 -28.484 -12.188 1 94.94 42 LYS B CA 1
ATOM 1873 C C . LYS B 1 42 ? -5.461 -27.281 -11.438 1 94.94 42 LYS B C 1
ATOM 1875 O O . LYS B 1 42 ? -6.207 -26.484 -12.008 1 94.94 42 LYS B O 1
ATOM 1880 N N . ALA B 1 43 ? -5.152 -27.203 -10.203 1 97.06 43 ALA B N 1
ATOM 1881 C CA . ALA B 1 43 ? -5.488 -26.078 -9.344 1 97.06 43 ALA B CA 1
ATOM 1882 C C . ALA B 1 43 ? -4.406 -25.844 -8.297 1 97.06 43 ALA B C 1
ATOM 1884 O O . ALA B 1 43 ? -3.715 -26.781 -7.887 1 97.06 43 ALA B O 1
ATOM 1885 N N . TRP B 1 44 ? -4.289 -24.594 -7.906 1 98.31 44 TRP B N 1
ATOM 1886 C CA . TRP B 1 44 ? -3.301 -24.281 -6.879 1 98.31 44 TRP B CA 1
ATOM 1887 C C . TRP B 1 44 ? -3.656 -23 -6.137 1 98.31 44 TRP B C 1
ATOM 1889 O O . TRP B 1 44 ? -4.426 -22.188 -6.641 1 98.31 44 TRP B O 1
ATOM 1899 N N . GLU B 1 45 ? -3.127 -22.859 -4.977 1 98.38 45 GLU B N 1
ATOM 1900 C CA . GLU B 1 45 ? -3.219 -21.672 -4.137 1 98.38 45 GLU B CA 1
ATOM 1901 C C . GLU B 1 45 ? -1.842 -21.047 -3.904 1 98.38 45 GLU B C 1
ATOM 1903 O O . GLU B 1 45 ? -0.868 -21.766 -3.664 1 98.38 45 GLU B O 1
ATOM 1908 N N . LEU B 1 46 ? -1.812 -19.781 -4.07 1 98.75 46 LEU B N 1
ATOM 1909 C CA . LEU B 1 46 ? -0.575 -19.047 -3.836 1 98.75 46 LEU B CA 1
ATOM 1910 C C . LEU B 1 46 ? -0.78 -17.969 -2.783 1 98.75 46 LEU B C 1
ATOM 1912 O O . LEU B 1 46 ? -1.786 -17.25 -2.809 1 98.75 46 LEU B O 1
ATOM 1916 N N . GLN B 1 47 ? 0.09 -17.906 -1.817 1 98.69 47 GLN B N 1
ATOM 1917 C CA . GLN B 1 47 ? 0.257 -16.781 -0.904 1 98.69 47 GLN B CA 1
ATOM 1918 C C . GLN B 1 47 ? 1.628 -16.125 -1.077 1 98.69 47 GLN B C 1
ATOM 1920 O O . GLN B 1 47 ? 2.65 -16.812 -1.072 1 98.69 47 GLN B O 1
ATOM 1925 N N . GLY B 1 48 ? 1.622 -14.867 -1.304 1 98.75 48 GLY B N 1
ATOM 1926 C CA . GLY B 1 48 ? 2.877 -14.164 -1.517 1 98.75 48 GLY B CA 1
ATOM 1927 C C . GLY B 1 48 ? 2.717 -12.648 -1.544 1 98.75 48 GLY B C 1
ATOM 1928 O O . GLY B 1 48 ? 1.941 -12.094 -0.769 1 98.75 48 GLY B O 1
ATOM 1929 N N . LYS B 1 49 ? 3.59 -12.07 -2.342 1 98.56 49 LYS B N 1
ATOM 1930 C CA . LYS B 1 49 ? 3.592 -10.617 -2.492 1 98.56 49 LYS B CA 1
ATOM 1931 C C . LYS B 1 49 ? 3.674 -10.219 -3.961 1 98.56 49 LYS B C 1
ATOM 1933 O O . LYS B 1 49 ? 4.211 -10.961 -4.785 1 98.56 49 LYS B O 1
ATOM 1938 N N . ILE B 1 50 ? 3.16 -9.07 -4.207 1 98.62 50 ILE B N 1
ATOM 1939 C CA . ILE B 1 50 ? 3.275 -8.5 -5.547 1 98.62 50 ILE B CA 1
ATOM 1940 C C . ILE B 1 50 ? 3.656 -7.027 -5.457 1 98.62 50 ILE B C 1
ATOM 1942 O O . ILE B 1 50 ? 3.178 -6.312 -4.574 1 98.62 50 ILE B O 1
ATOM 1946 N N . ALA B 1 51 ? 4.539 -6.625 -6.305 1 98.31 51 ALA B N 1
ATOM 1947 C CA . ALA B 1 51 ? 4.898 -5.219 -6.469 1 98.31 51 ALA B CA 1
ATOM 1948 C C . ALA B 1 51 ? 4.766 -4.781 -7.926 1 98.31 51 ALA B C 1
ATOM 1950 O O . ALA B 1 51 ? 5.133 -5.523 -8.836 1 98.31 51 ALA B O 1
ATOM 1951 N N . VAL B 1 52 ? 4.141 -3.639 -8.117 1 97.94 52 VAL B N 1
ATOM 1952 C CA . VAL B 1 52 ? 4.012 -3.023 -9.438 1 97.94 52 VAL B CA 1
ATOM 1953 C C . VAL B 1 52 ? 4.672 -1.646 -9.43 1 97.94 52 VAL B C 1
ATOM 1955 O O . VAL B 1 52 ? 4.395 -0.82 -8.555 1 97.94 52 VAL B O 1
ATOM 1958 N N . LYS B 1 53 ? 5.52 -1.457 -10.336 1 97.88 53 LYS B N 1
ATOM 1959 C CA . LYS B 1 53 ? 6.223 -0.182 -10.453 1 97.88 53 LYS B CA 1
ATOM 1960 C C . LYS B 1 53 ? 6.078 0.392 -11.859 1 97.88 53 LYS B C 1
ATOM 1962 O O . LYS B 1 53 ? 6.363 -0.289 -12.852 1 97.88 53 LYS B O 1
ATOM 1967 N N . THR B 1 54 ? 5.578 1.547 -11.961 1 96.31 54 THR B N 1
ATOM 1968 C CA . THR B 1 54 ? 5.582 2.352 -13.18 1 96.31 54 THR B CA 1
ATOM 1969 C C . THR B 1 54 ? 6.371 3.641 -12.977 1 96.31 54 THR B C 1
ATOM 1971 O O . THR B 1 54 ? 6.938 3.863 -11.898 1 96.31 54 THR B O 1
ATOM 1974 N N . SER B 1 55 ? 6.473 4.449 -14.047 1 94.5 55 SER B N 1
ATOM 1975 C CA . SER B 1 55 ? 7.16 5.727 -13.906 1 94.5 55 SER B CA 1
ATOM 1976 C C . SER B 1 55 ? 6.453 6.625 -12.898 1 94.5 55 SER B C 1
ATOM 1978 O O . SER B 1 55 ? 7.086 7.469 -12.266 1 94.5 55 SER B O 1
ATOM 1980 N N . GLU B 1 56 ? 5.195 6.355 -12.648 1 91.5 56 GLU B N 1
ATOM 1981 C CA . GLU B 1 56 ? 4.363 7.254 -11.852 1 91.5 56 GLU B CA 1
ATOM 1982 C C . GLU B 1 56 ? 4.008 6.625 -10.508 1 91.5 56 GLU B C 1
ATOM 1984 O O . GLU B 1 56 ? 3.785 7.336 -9.523 1 91.5 56 GLU B O 1
ATOM 1989 N N . ASP B 1 57 ? 4.016 5.281 -10.547 1 90.88 57 ASP B N 1
ATOM 1990 C CA . ASP B 1 57 ? 3.42 4.617 -9.391 1 90.88 57 ASP B CA 1
ATOM 1991 C C . ASP B 1 57 ? 4.34 3.525 -8.852 1 90.88 57 ASP B C 1
ATOM 1993 O O . ASP B 1 57 ? 5.062 2.883 -9.617 1 90.88 57 ASP B O 1
ATOM 1997 N N . LYS B 1 58 ? 4.301 3.367 -7.57 1 93.75 58 LYS B N 1
ATOM 1998 C CA . LYS B 1 58 ? 4.836 2.199 -6.879 1 93.75 58 LYS B CA 1
ATOM 1999 C C . LYS B 1 58 ? 3.807 1.61 -5.918 1 93.75 58 LYS B C 1
ATOM 2001 O O . LYS B 1 58 ? 3.178 2.342 -5.148 1 93.75 58 LYS B O 1
ATOM 2006 N N . PHE B 1 59 ? 3.6 0.398 -6.059 1 96.06 59 PHE B N 1
ATOM 2007 C CA . PHE B 1 59 ? 2.582 -0.278 -5.262 1 96.06 59 PHE B CA 1
ATOM 2008 C C . PHE B 1 59 ? 3.025 -1.691 -4.906 1 96.06 59 PHE B C 1
ATOM 2010 O O . PHE B 1 59 ? 3.553 -2.416 -5.75 1 96.06 59 PHE B O 1
ATOM 2017 N N . SER B 1 60 ? 2.883 -2.051 -3.654 1 97.12 60 SER B N 1
ATOM 2018 C CA . SER B 1 60 ? 3.211 -3.404 -3.221 1 97.12 60 SER B CA 1
ATOM 2019 C C . SER B 1 60 ? 2.238 -3.895 -2.152 1 97.12 60 SER B C 1
ATOM 2021 O O . SER B 1 60 ? 1.839 -3.131 -1.272 1 97.12 60 SER B O 1
ATOM 2023 N N . THR B 1 61 ? 1.875 -5.141 -2.229 1 97.44 61 THR B N 1
ATOM 2024 C CA . THR B 1 61 ? 0.928 -5.695 -1.266 1 97.44 61 THR B CA 1
ATOM 2025 C C . THR B 1 61 ? 1.026 -7.219 -1.225 1 97.44 61 THR B C 1
ATOM 2027 O O . THR B 1 61 ? 1.8 -7.816 -1.975 1 97.44 61 THR B O 1
ATOM 2030 N N . ASN B 1 62 ? 0.232 -7.738 -0.306 1 98.19 62 ASN B N 1
ATOM 2031 C CA . ASN B 1 62 ? 0.089 -9.188 -0.244 1 98.19 62 ASN B CA 1
ATOM 2032 C C . ASN B 1 62 ? -0.768 -9.719 -1.39 1 98.19 62 ASN B C 1
ATOM 2034 O O . ASN B 1 62 ? -1.725 -9.062 -1.808 1 98.19 62 ASN B O 1
ATOM 2038 N N . LEU B 1 63 ? -0.413 -10.922 -1.812 1 98.75 63 LEU B N 1
ATOM 2039 C CA . LEU B 1 63 ? -1.134 -11.586 -2.891 1 98.75 63 LEU B CA 1
ATOM 2040 C C . LEU B 1 63 ? -1.656 -12.945 -2.438 1 98.75 63 LEU B C 1
ATOM 2042 O O . LEU B 1 63 ? -0.91 -13.742 -1.863 1 98.75 63 LEU B O 1
ATOM 2046 N N . TYR B 1 64 ? -2.918 -13.164 -2.623 1 98.69 64 TYR B N 1
ATOM 2047 C CA . TYR B 1 64 ? -3.537 -14.484 -2.582 1 98.69 64 TYR B CA 1
ATOM 2048 C C . TYR B 1 64 ? -4.156 -14.836 -3.93 1 98.69 64 TYR B C 1
ATOM 2050 O O . TYR B 1 64 ? -4.832 -14.008 -4.547 1 98.69 64 TYR B O 1
ATOM 2058 N N . TRP B 1 65 ? -3.904 -16.094 -4.398 1 98.56 65 TRP B N 1
ATOM 2059 C CA . TRP B 1 65 ? -4.457 -16.5 -5.688 1 98.56 65 TRP B CA 1
ATOM 2060 C C . TRP B 1 65 ? -4.848 -17.969 -5.668 1 98.56 65 TRP B C 1
ATOM 2062 O O . TRP B 1 65 ? -4 -18.844 -5.473 1 98.56 65 TRP B O 1
ATOM 2072 N N . LEU B 1 66 ? -6.113 -18.219 -5.766 1 98.19 66 LEU B N 1
ATOM 2073 C CA . LEU B 1 66 ? -6.609 -19.547 -6.082 1 98.19 66 LEU B CA 1
ATOM 2074 C C . LEU B 1 66 ? -6.875 -19.688 -7.578 1 98.19 66 LEU B C 1
ATOM 2076 O O . LEU B 1 66 ? -7.762 -19.016 -8.125 1 98.19 66 LEU B O 1
ATOM 2080 N N . HIS B 1 67 ? -6.129 -20.531 -8.195 1 97.75 67 HIS B N 1
ATOM 2081 C CA . HIS B 1 67 ? -6.199 -20.688 -9.641 1 97.75 67 HIS B CA 1
ATOM 2082 C C . HIS B 1 67 ? -6.727 -22.062 -10.023 1 97.75 67 HIS B C 1
ATOM 2084 O O . HIS B 1 67 ? -6.266 -23.078 -9.492 1 97.75 67 HIS B O 1
ATOM 2090 N N . GLN B 1 68 ? -7.66 -22.078 -10.836 1 95.5 68 GLN B N 1
ATOM 2091 C CA . GLN B 1 68 ? -8.156 -23.25 -11.531 1 95.5 68 GLN B CA 1
ATOM 2092 C C . GLN B 1 68 ? -8.133 -23.062 -13.047 1 95.5 68 GLN B C 1
ATOM 2094 O O . GLN B 1 68 ? -7.957 -21.938 -13.531 1 95.5 68 GLN B O 1
ATOM 2099 N N . THR B 1 69 ? -8.312 -24.141 -13.742 1 89.31 69 THR B N 1
ATOM 2100 C CA . THR B 1 69 ? -8.234 -24.094 -15.195 1 89.31 69 THR B CA 1
ATOM 2101 C C . THR B 1 69 ? -9.203 -23.047 -15.758 1 89.31 69 THR B C 1
ATOM 2103 O O . THR B 1 69 ? -8.852 -22.312 -16.672 1 89.31 69 THR B O 1
ATOM 2106 N N . LYS B 1 70 ? -10.336 -22.891 -15.195 1 91.5 70 LYS B N 1
ATOM 2107 C CA . LYS B 1 70 ? -11.336 -21.984 -15.766 1 91.5 70 LYS B CA 1
ATOM 2108 C C . LYS B 1 70 ? -11.844 -21 -14.719 1 91.5 70 LYS B C 1
ATOM 2110 O O . LYS B 1 70 ? -12.93 -20.438 -14.867 1 91.5 70 LYS B O 1
ATOM 2115 N N . ALA B 1 71 ? -11.117 -20.875 -13.664 1 95.56 71 ALA B N 1
ATOM 2116 C CA . ALA B 1 71 ? -11.578 -19.984 -12.609 1 95.56 71 ALA B CA 1
ATOM 2117 C C . ALA B 1 71 ? -10.406 -19.438 -11.805 1 95.56 71 ALA B C 1
ATOM 2119 O O . ALA B 1 71 ? -9.422 -20.141 -11.555 1 95.56 71 ALA B O 1
ATOM 2120 N N . ASN B 1 72 ? -10.531 -18.234 -11.367 1 97.56 72 ASN B N 1
ATOM 2121 C CA . ASN B 1 72 ? -9.539 -17.578 -10.523 1 97.56 72 ASN B CA 1
ATOM 2122 C C . ASN B 1 72 ? -10.188 -16.766 -9.414 1 97.56 72 ASN B C 1
ATOM 2124 O O . ASN B 1 72 ? -1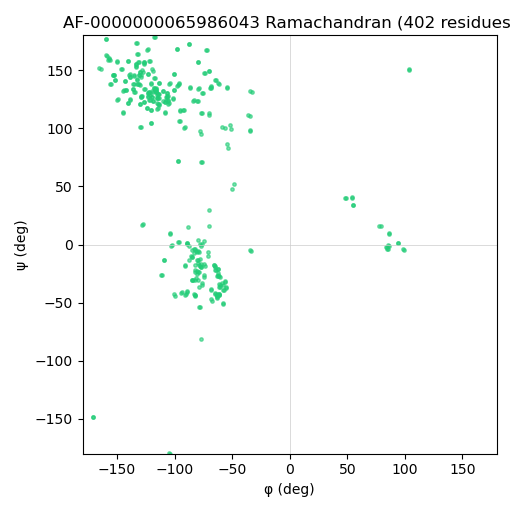1.281 -16.219 -9.594 1 97.56 72 ASN B O 1
ATOM 2128 N N . ASP B 1 73 ? -9.586 -16.75 -8.312 1 98.06 73 ASP B N 1
ATOM 2129 C CA . ASP B 1 73 ? -9.844 -15.836 -7.207 1 98.06 73 ASP B CA 1
ATOM 2130 C C . ASP B 1 73 ? -8.547 -15.18 -6.73 1 98.06 73 ASP B C 1
ATOM 2132 O O . ASP B 1 73 ? -7.75 -15.812 -6.027 1 98.06 73 ASP B O 1
ATOM 2136 N N . LEU B 1 74 ? -8.312 -13.977 -7.125 1 98.44 74 LEU B N 1
ATOM 2137 C CA . LEU B 1 74 ? -7.121 -13.195 -6.801 1 98.44 74 LEU B CA 1
ATOM 2138 C C . LEU B 1 74 ? -7.465 -12.055 -5.855 1 98.44 74 LEU B C 1
ATOM 2140 O O . LEU B 1 74 ? -8.414 -11.305 -6.098 1 98.44 74 LEU B O 1
ATOM 2144 N N . ARG B 1 75 ? -6.652 -11.914 -4.781 1 98.38 75 ARG B N 1
ATOM 2145 C CA . ARG B 1 75 ? -6.879 -10.867 -3.795 1 98.38 75 ARG B CA 1
ATOM 2146 C C . ARG B 1 75 ? -5.578 -10.164 -3.43 1 98.38 75 ARG B C 1
ATOM 2148 O O . ARG B 1 75 ? -4.566 -10.82 -3.158 1 98.38 75 ARG B O 1
ATOM 2155 N N . LEU B 1 76 ? -5.617 -8.891 -3.457 1 98.44 76 LEU B N 1
ATOM 2156 C CA . LEU B 1 76 ? -4.531 -8.055 -2.955 1 98.44 76 LEU B CA 1
ATOM 2157 C C . LEU B 1 76 ? -4.91 -7.414 -1.624 1 98.44 76 LEU B C 1
ATOM 2159 O O . LEU B 1 76 ? -5.938 -6.738 -1.523 1 98.44 76 LEU B O 1
ATOM 2163 N N . THR B 1 77 ? -4.094 -7.641 -0.618 1 97.5 77 THR B N 1
ATOM 2164 C CA . THR B 1 77 ? -4.422 -7.141 0.712 1 97.5 77 THR B CA 1
ATOM 2165 C C . THR B 1 77 ? -3.236 -6.395 1.318 1 97.5 77 THR B C 1
ATOM 2167 O O . THR B 1 77 ? -2.082 -6.715 1.029 1 97.5 77 THR B O 1
ATOM 2170 N N . THR B 1 78 ? -3.512 -5.41 2.123 1 96.12 78 THR B N 1
ATOM 2171 C CA . THR B 1 78 ? -2.449 -4.641 2.764 1 96.12 78 THR B CA 1
ATOM 2172 C C . THR B 1 78 ? -2.018 -5.301 4.07 1 96.12 78 THR B C 1
ATOM 2174 O O . THR B 1 78 ? -2.666 -6.234 4.547 1 96.12 78 THR B O 1
ATOM 2177 N N . VAL B 1 79 ? -0.922 -4.754 4.664 1 94.38 79 VAL B N 1
ATOM 2178 C CA . VAL B 1 79 ? -0.422 -5.23 5.949 1 94.38 79 VAL B CA 1
ATOM 2179 C C . VAL B 1 79 ? -1.443 -4.934 7.047 1 94.38 79 VAL B C 1
ATOM 2181 O O . VAL B 1 79 ? -1.417 -5.551 8.109 1 94.38 79 VAL B O 1
ATOM 2184 N N . LEU B 1 80 ? -2.441 -3.979 6.801 1 93.88 80 LEU B N 1
ATOM 2185 C CA . LEU B 1 80 ? -3.488 -3.637 7.758 1 93.88 80 LEU B CA 1
ATOM 2186 C C . LEU B 1 80 ? -4.703 -4.543 7.582 1 93.88 80 LEU B C 1
ATOM 2188 O O . LEU B 1 80 ? -5.719 -4.363 8.258 1 93.88 80 LEU B O 1
ATOM 2192 N N . GLY B 1 81 ? -4.559 -5.414 6.68 1 91.81 81 GLY B N 1
ATOM 2193 C CA . GLY B 1 81 ? -5.59 -6.422 6.488 1 91.81 81 GLY B CA 1
ATOM 2194 C C . GLY B 1 81 ? -6.707 -5.961 5.57 1 91.81 81 GLY B C 1
ATOM 2195 O O . GLY B 1 81 ? -7.707 -6.664 5.402 1 91.81 81 GLY B O 1
ATOM 2196 N N . THR B 1 82 ? -6.531 -4.875 4.941 1 94.69 82 THR B N 1
ATOM 2197 C CA . THR B 1 82 ? -7.559 -4.355 4.047 1 94.69 82 THR B CA 1
ATOM 2198 C C . THR B 1 82 ? -7.414 -4.953 2.65 1 94.69 82 THR B C 1
ATOM 2200 O O . THR B 1 82 ? -6.312 -5.008 2.104 1 94.69 82 THR B O 1
ATOM 2203 N N . THR B 1 83 ? -8.508 -5.355 2.078 1 96.19 83 THR B N 1
ATOM 2204 C CA . THR B 1 83 ? -8.508 -5.828 0.697 1 96.19 83 THR B CA 1
ATOM 2205 C C . THR B 1 83 ? -8.531 -4.648 -0.275 1 96.19 83 THR B C 1
ATOM 2207 O O . THR B 1 83 ? -9.461 -3.846 -0.266 1 96.19 83 THR B O 1
ATOM 2210 N N . VAL B 1 84 ? -7.602 -4.617 -1.099 1 97 84 VAL B N 1
ATOM 2211 C CA . VAL B 1 84 ? -7.473 -3.527 -2.061 1 97 84 VAL B CA 1
ATOM 2212 C C . VAL B 1 84 ? -8.242 -3.871 -3.336 1 97 84 VAL B C 1
ATOM 2214 O O . VAL B 1 84 ? -8.898 -3.01 -3.922 1 97 84 VAL B O 1
ATOM 2217 N N . LEU B 1 85 ? -8.094 -5.148 -3.676 1 96.5 85 LEU B N 1
ATOM 2218 C CA . LEU B 1 85 ? -8.703 -5.598 -4.926 1 96.5 85 LEU B CA 1
ATOM 2219 C C . LEU B 1 85 ? -8.977 -7.098 -4.891 1 96.5 85 LEU B C 1
ATOM 2221 O O . LEU B 1 85 ? -8.156 -7.871 -4.391 1 96.5 85 LEU B O 1
ATOM 2225 N N . THR B 1 86 ? -10.164 -7.469 -5.418 1 97.75 86 THR B N 1
ATOM 2226 C CA . THR B 1 86 ? -10.445 -8.867 -5.703 1 97.75 86 THR B CA 1
ATOM 2227 C C . THR B 1 86 ? -10.82 -9.055 -7.172 1 97.75 86 THR B C 1
ATOM 2229 O O . THR B 1 86 ? -11.602 -8.281 -7.723 1 97.75 86 THR B O 1
ATOM 2232 N N . LEU B 1 87 ? -10.211 -9.984 -7.805 1 98.31 87 LEU B N 1
ATOM 2233 C CA . LEU B 1 87 ? -10.531 -10.375 -9.172 1 98.31 87 LEU B CA 1
ATOM 2234 C C . LEU B 1 87 ? -10.945 -11.836 -9.242 1 98.31 87 LEU B C 1
ATOM 2236 O O . LEU B 1 87 ? -10.156 -12.727 -8.922 1 98.31 87 LEU B O 1
ATOM 2240 N N . LYS B 1 88 ? -12.164 -12.023 -9.617 1 98.56 88 LYS B N 1
ATOM 2241 C CA . LYS B 1 88 ? -12.68 -13.383 -9.781 1 98.56 88 LYS B CA 1
ATOM 2242 C C . LYS B 1 88 ? -13.062 -13.656 -11.234 1 98.56 88 LYS B C 1
ATOM 2244 O O . LYS B 1 88 ? -13.633 -12.797 -11.898 1 98.56 88 LYS B O 1
ATOM 2249 N N . THR B 1 89 ? -12.625 -14.711 -11.695 1 97.75 89 THR B N 1
ATOM 2250 C CA . THR B 1 89 ? -13.062 -15.156 -13.016 1 97.75 89 THR B CA 1
ATOM 2251 C C . THR B 1 89 ? -13.742 -16.516 -12.93 1 97.75 89 THR B C 1
ATOM 2253 O O . THR B 1 89 ? -13.336 -17.375 -12.133 1 97.75 89 THR B O 1
ATOM 2256 N N . ASN B 1 90 ? -14.812 -16.641 -13.648 1 95.25 90 ASN B N 1
ATOM 2257 C CA . ASN B 1 90 ? -15.547 -17.891 -13.75 1 95.25 90 ASN B CA 1
ATOM 2258 C C . ASN B 1 90 ? -16.234 -18.031 -15.102 1 95.25 90 ASN B C 1
ATOM 2260 O O . ASN B 1 90 ? -17.047 -17.188 -15.477 1 95.25 90 ASN B O 1
ATOM 2264 N N . GLN B 1 91 ? -15.914 -19.172 -15.766 1 90.62 91 GLN B N 1
ATOM 2265 C CA . GLN B 1 91 ? -16.547 -19.531 -17.031 1 90.62 91 GLN B CA 1
ATOM 2266 C C . GLN B 1 91 ? -16.547 -18.344 -18 1 90.62 91 GLN B C 1
ATOM 2268 O O . GLN B 1 91 ? -17.578 -18 -18.562 1 90.62 91 GLN B O 1
ATOM 2273 N N . GLY B 1 92 ? -15.469 -17.656 -17.984 1 89.88 92 GLY B N 1
ATOM 2274 C CA . GLY B 1 92 ? -15.266 -16.656 -19.016 1 89.88 92 GLY B CA 1
ATOM 2275 C C . GLY B 1 92 ? -15.719 -15.266 -18.578 1 89.88 92 GLY B C 1
ATOM 2276 O O . GLY B 1 92 ? -15.664 -14.32 -19.359 1 89.88 92 GLY B O 1
ATOM 2277 N N . MET B 1 93 ? -16.172 -15.18 -17.375 1 97.12 93 MET B N 1
ATOM 2278 C CA . MET B 1 93 ? -16.578 -13.875 -16.844 1 97.12 93 MET B CA 1
ATOM 2279 C C . MET B 1 93 ? -15.664 -13.438 -15.703 1 97.12 93 MET B C 1
ATOM 2281 O O . MET B 1 93 ? -15.289 -14.258 -14.859 1 97.12 93 MET B O 1
ATOM 2285 N N . ALA B 1 94 ? -15.336 -12.141 -15.734 1 98.44 94 ALA B N 1
ATOM 2286 C CA . ALA B 1 94 ? -14.484 -11.586 -14.695 1 98.44 94 ALA B CA 1
ATOM 2287 C C . ALA B 1 94 ? -15.227 -10.539 -13.867 1 98.44 94 ALA B C 1
ATOM 2289 O O . ALA B 1 94 ? -15.992 -9.734 -14.414 1 98.44 94 ALA B O 1
ATOM 2290 N N . THR B 1 95 ? -15.117 -10.602 -12.602 1 98.69 95 THR B N 1
ATOM 2291 C CA . THR B 1 95 ? -15.641 -9.617 -11.664 1 98.69 95 THR B CA 1
ATOM 2292 C C . THR B 1 95 ? -14.508 -8.992 -10.852 1 98.69 95 THR B C 1
ATOM 2294 O O . THR B 1 95 ? -13.703 -9.711 -10.25 1 98.69 95 THR B O 1
ATOM 2297 N N . LEU B 1 96 ? -14.43 -7.684 -10.914 1 98.19 96 LEU B N 1
ATOM 2298 C CA . LEU B 1 96 ? -13.414 -6.918 -10.195 1 98.19 96 LEU B CA 1
ATOM 2299 C C . LEU B 1 96 ? -14.055 -6.027 -9.133 1 98.19 96 LEU B C 1
ATOM 2301 O O . LEU B 1 96 ? -14.938 -5.219 -9.445 1 98.19 96 LEU B O 1
ATOM 2305 N N . ASP B 1 97 ? -13.648 -6.234 -7.902 1 97.31 97 ASP B N 1
ATOM 2306 C CA . ASP B 1 97 ? -14.094 -5.379 -6.805 1 97.31 97 ASP B CA 1
ATOM 2307 C C . ASP B 1 97 ? -12.961 -4.484 -6.309 1 97.31 97 ASP B C 1
ATOM 2309 O O . ASP B 1 97 ? -11.891 -4.977 -5.938 1 97.31 97 ASP B O 1
ATOM 2313 N N . VAL B 1 98 ? -13.18 -3.195 -6.336 1 95.69 98 VAL B N 1
ATOM 2314 C CA . VAL B 1 98 ? -12.219 -2.201 -5.867 1 95.69 98 VAL B CA 1
ATOM 2315 C C . VAL B 1 98 ? -12.953 -1.08 -5.133 1 95.69 98 VAL B C 1
ATOM 2317 O O . VAL B 1 98 ? -13.852 -0.451 -5.691 1 95.69 98 VAL B O 1
ATOM 2320 N N . ASP B 1 99 ? -12.617 -0.851 -3.896 1 91.88 99 ASP B N 1
ATOM 2321 C CA . ASP B 1 99 ? -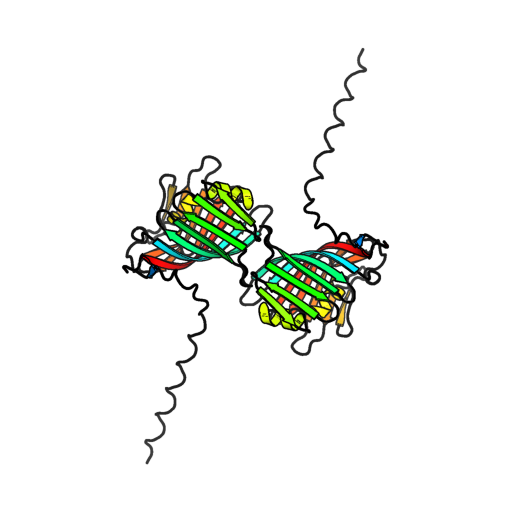13.164 0.23 -3.084 1 91.88 99 ASP B CA 1
ATOM 2322 C C . ASP B 1 99 ? -14.688 0.175 -3.061 1 91.88 99 ASP B C 1
ATOM 2324 O O . ASP B 1 99 ? -15.359 1.197 -3.236 1 91.88 99 ASP B O 1
ATOM 2328 N N . GLY B 1 100 ? -15.227 -0.916 -2.971 1 90.81 100 GLY B N 1
ATOM 2329 C CA . GLY B 1 100 ? -16.672 -1.092 -2.824 1 90.81 100 GLY B CA 1
ATOM 2330 C C . GLY B 1 100 ? -17.406 -1.058 -4.148 1 90.81 100 GLY B C 1
ATOM 2331 O O . GLY B 1 100 ? -18.641 -1.165 -4.18 1 90.81 100 GLY B O 1
ATOM 2332 N N . LYS B 1 101 ? -16.719 -0.842 -5.207 1 95.44 101 LYS B N 1
ATOM 2333 C CA . LYS B 1 101 ? -17.312 -0.858 -6.539 1 95.44 101 LYS B CA 1
ATOM 2334 C C . LYS B 1 101 ? -17.031 -2.178 -7.254 1 95.44 101 LYS B C 1
ATOM 2336 O O . LYS B 1 101 ? -15.945 -2.754 -7.102 1 95.44 101 LYS B O 1
ATOM 2341 N N . THR B 1 102 ? -18.031 -2.57 -8.078 1 97.94 102 THR B N 1
ATOM 2342 C CA . THR B 1 102 ? -17.906 -3.83 -8.797 1 97.94 102 THR B CA 1
ATOM 2343 C C . THR B 1 102 ? -17.938 -3.594 -10.305 1 97.94 102 THR B C 1
ATOM 2345 O O . THR B 1 102 ? -18.797 -2.877 -10.812 1 97.94 102 THR B O 1
ATOM 2348 N N . TYR B 1 103 ? -17 -4.191 -10.984 1 98.31 103 TYR B N 1
ATOM 2349 C CA . TYR B 1 103 ? -16.891 -4.133 -12.438 1 98.31 103 TYR B CA 1
ATOM 2350 C C . TYR B 1 103 ? -16.891 -5.531 -13.039 1 98.31 103 TYR B C 1
ATOM 2352 O O . TYR B 1 103 ? -16.391 -6.477 -12.43 1 98.31 103 TYR B O 1
ATOM 2360 N N . ARG B 1 104 ? -17.453 -5.629 -14.211 1 98.31 104 ARG B N 1
ATOM 2361 C CA . ARG B 1 104 ? -17.516 -6.93 -14.859 1 98.31 104 ARG B CA 1
ATOM 2362 C C . ARG B 1 104 ? -17.141 -6.824 -16.328 1 98.31 104 ARG B C 1
ATOM 2364 O O . ARG B 1 104 ? -17.391 -5.801 -16.969 1 98.31 104 ARG B O 1
ATOM 2371 N N . ASP B 1 105 ? -16.516 -7.797 -16.781 1 98.12 105 ASP B N 1
ATOM 2372 C CA . ASP B 1 105 ? -16.141 -7.914 -18.188 1 98.12 105 ASP B CA 1
ATOM 2373 C C . ASP B 1 105 ? -15.875 -9.367 -18.578 1 98.12 105 ASP B C 1
ATOM 2375 O O . ASP B 1 105 ? -15.719 -10.227 -17.703 1 98.12 105 ASP B O 1
ATOM 2379 N N . SER B 1 106 ? -15.875 -9.656 -19.844 1 97.44 106 SER B N 1
ATOM 2380 C CA . SER B 1 106 ? -15.555 -11.008 -20.297 1 97.44 106 SER B CA 1
ATOM 2381 C C . SER B 1 106 ? -14.055 -11.211 -20.422 1 97.44 106 SER B C 1
ATOM 2383 O O . SER B 1 106 ? -13.586 -12.344 -20.547 1 97.44 106 SER B O 1
ATOM 2385 N N . ASN B 1 107 ? -13.305 -10.109 -20.328 1 97.12 107 ASN B N 1
ATOM 2386 C CA . ASN B 1 107 ? -11.852 -10.172 -20.406 1 97.12 107 ASN B CA 1
ATOM 2387 C C . ASN B 1 107 ? -11.203 -9.617 -19.141 1 97.12 107 ASN B C 1
ATOM 2389 O O . ASN B 1 107 ? -11.117 -8.406 -18.953 1 97.12 107 ASN B O 1
ATOM 2393 N N . ALA B 1 108 ? -10.703 -10.484 -18.312 1 96.94 108 ALA B N 1
ATOM 2394 C CA . ALA B 1 108 ? -10.156 -10.117 -17.016 1 96.94 108 ALA B CA 1
ATOM 2395 C C . ALA B 1 108 ? -8.977 -9.172 -17.156 1 96.94 108 ALA B C 1
ATOM 2397 O O . ALA B 1 108 ? -8.828 -8.227 -16.375 1 96.94 108 ALA B O 1
ATOM 2398 N N . GLN B 1 109 ? -8.117 -9.461 -18.109 1 95.06 109 GLN B N 1
ATOM 2399 C CA . GLN B 1 109 ? -6.926 -8.648 -18.312 1 95.06 109 GLN B CA 1
ATOM 2400 C C . GLN B 1 109 ? -7.297 -7.219 -18.703 1 95.06 109 GLN B C 1
ATOM 2402 O O . GLN B 1 109 ? -6.762 -6.258 -18.141 1 95.06 109 GLN B O 1
ATOM 2407 N N . ASP B 1 110 ? -8.211 -7.066 -19.609 1 96.06 110 ASP B N 1
ATOM 2408 C CA . ASP B 1 110 ? -8.68 -5.746 -20.016 1 96.06 110 ASP B CA 1
ATOM 2409 C C . ASP B 1 110 ? -9.344 -5.016 -18.844 1 96.06 110 ASP B C 1
ATOM 2411 O O . ASP B 1 110 ? -9.141 -3.814 -18.656 1 96.06 110 ASP B O 1
ATOM 2415 N N . LEU B 1 111 ? -10.141 -5.762 -18.156 1 97.62 111 LEU B N 1
ATOM 2416 C CA . LEU B 1 111 ? -10.836 -5.195 -17 1 97.62 111 LEU B CA 1
ATOM 2417 C C . LEU B 1 111 ? -9.836 -4.645 -15.984 1 97.62 111 LEU B C 1
ATOM 2419 O O . LEU B 1 111 ? -9.938 -3.49 -15.562 1 97.62 111 LEU B O 1
ATOM 2423 N N . LEU B 1 112 ? -8.836 -5.43 -15.586 1 96.62 112 LEU B N 1
ATOM 2424 C CA . LEU B 1 112 ? -7.82 -5.027 -14.625 1 96.62 112 LEU B CA 1
ATOM 2425 C C . LEU B 1 112 ? -7.023 -3.832 -15.133 1 96.62 112 LEU B C 1
ATOM 2427 O O . LEU B 1 112 ? -6.789 -2.873 -14.398 1 96.62 112 LEU B O 1
ATOM 2431 N N . THR B 1 113 ? -6.652 -3.873 -16.422 1 94.75 113 THR B N 1
ATOM 2432 C CA . THR B 1 113 ? -5.902 -2.771 -17.016 1 94.75 113 THR B CA 1
ATOM 2433 C C . THR B 1 113 ? -6.727 -1.487 -17 1 94.75 113 THR B C 1
ATOM 2435 O O . THR B 1 113 ? -6.211 -0.417 -16.672 1 94.75 113 THR B O 1
ATOM 2438 N N . GLY B 1 114 ? -7.984 -1.596 -17.328 1 95.88 114 GLY B N 1
ATOM 2439 C CA . GLY B 1 114 ? -8.859 -0.438 -17.375 1 95.88 114 GLY B CA 1
ATOM 2440 C C . GLY B 1 114 ? -9.008 0.259 -16.031 1 95.88 114 GLY B C 1
ATOM 2441 O O . GLY B 1 114 ? -9.047 1.489 -15.969 1 95.88 114 GLY B O 1
ATOM 2442 N N . ILE B 1 115 ? -9.031 -0.512 -14.984 1 95.25 115 ILE B N 1
ATOM 2443 C CA . ILE B 1 115 ? -9.289 0.037 -13.656 1 95.25 115 ILE B CA 1
ATOM 2444 C C . ILE B 1 115 ? -7.973 0.431 -12.992 1 95.25 115 ILE B C 1
ATOM 2446 O O . ILE B 1 115 ? -7.875 1.491 -12.367 1 95.25 115 ILE B O 1
ATOM 2450 N N . SER B 1 116 ? -6.93 -0.345 -13.07 1 93.5 116 SER B N 1
ATOM 2451 C CA . SER B 1 116 ? -5.66 -0.094 -12.391 1 93.5 116 SER B CA 1
ATOM 2452 C C . SER B 1 116 ? -4.77 0.832 -13.211 1 93.5 116 SER B C 1
ATOM 2454 O O . SER B 1 116 ? -3.863 1.47 -12.672 1 93.5 116 SER B O 1
ATOM 2456 N N . GLY B 1 117 ? -4.902 0.759 -14.516 1 93.62 117 GLY B N 1
ATOM 2457 C CA . GLY B 1 117 ? -4.027 1.477 -15.43 1 93.62 117 GLY B CA 1
ATOM 2458 C C . GLY B 1 117 ? -2.752 0.721 -15.75 1 93.62 117 GLY B C 1
ATOM 2459 O O . GLY B 1 117 ? -1.924 1.193 -16.531 1 93.62 117 GLY B O 1
ATOM 2460 N N . TRP B 1 118 ? -2.561 -0.456 -15.18 1 91.31 118 TRP B N 1
ATOM 2461 C CA . TRP B 1 118 ? -1.336 -1.225 -15.383 1 91.31 118 TRP B CA 1
ATOM 2462 C C . TRP B 1 118 ? -1.552 -2.332 -16.406 1 91.31 118 TRP B C 1
ATOM 2464 O O . TRP B 1 118 ? -2.568 -3.027 -16.375 1 91.31 118 TRP B O 1
ATOM 2474 N N . SER B 1 119 ? -0.65 -2.434 -17.328 1 90.38 119 SER B N 1
ATOM 2475 C CA . SER B 1 119 ? -0.651 -3.572 -18.25 1 90.38 119 SER B CA 1
ATOM 2476 C C . SER B 1 119 ? -0.087 -4.82 -17.578 1 90.38 119 SER B C 1
ATOM 2478 O O . SER B 1 119 ? 1.131 -4.969 -17.453 1 90.38 119 SER B O 1
ATOM 2480 N N . ILE B 1 120 ? -0.923 -5.629 -17.062 1 92.38 120 ILE B N 1
ATOM 2481 C CA . ILE B 1 120 ? -0.503 -6.859 -16.406 1 92.38 120 ILE B CA 1
ATOM 2482 C C . ILE B 1 120 ? -0.858 -8.062 -17.281 1 92.38 120 ILE B C 1
ATOM 2484 O O . ILE B 1 120 ? -2 -8.203 -17.719 1 92.38 120 ILE B O 1
ATOM 2488 N N . PRO B 1 121 ? 0.078 -8.883 -17.625 1 95.56 121 PRO B N 1
ATOM 2489 C CA . PRO B 1 121 ? -0.215 -10.07 -18.453 1 95.56 121 PRO B CA 1
ATOM 2490 C C . PRO B 1 121 ? -0.858 -11.195 -17.641 1 95.56 121 PRO B C 1
ATOM 2492 O O . PRO B 1 121 ? -0.255 -12.258 -17.469 1 95.56 121 PRO B O 1
ATOM 2495 N N . LEU B 1 122 ? -2.068 -11 -17.266 1 95.31 122 LEU B N 1
ATOM 2496 C CA . LEU B 1 122 ? -2.787 -11.859 -16.328 1 95.31 122 LEU B CA 1
ATOM 2497 C C . LEU B 1 122 ? -2.861 -13.289 -16.859 1 95.31 122 LEU B C 1
ATOM 2499 O O . LEU B 1 122 ? -2.783 -14.242 -16.078 1 95.31 122 LEU B O 1
ATOM 2503 N N . ASP B 1 123 ? -2.947 -13.477 -18.141 1 92.62 123 ASP B N 1
ATOM 2504 C CA . ASP B 1 123 ? -3.15 -14.797 -18.734 1 92.62 123 ASP B CA 1
ATOM 2505 C C . ASP B 1 123 ? -1.871 -15.633 -18.672 1 92.62 123 ASP B C 1
ATOM 2507 O O . ASP B 1 123 ? -1.927 -16.859 -18.594 1 92.62 123 ASP B O 1
ATOM 2511 N N . SER B 1 124 ? -0.756 -14.953 -18.672 1 96.44 124 SER B N 1
ATOM 2512 C CA . SER B 1 124 ? 0.521 -15.664 -18.703 1 96.44 124 SER B CA 1
ATOM 2513 C C . SER B 1 124 ? 1.027 -15.945 -17.281 1 96.44 124 SER B C 1
ATOM 2515 O O . SER B 1 124 ? 1.866 -16.828 -17.094 1 96.44 124 SER B O 1
ATOM 2517 N N . LEU B 1 125 ? 0.519 -15.266 -16.312 1 98 125 LEU B N 1
ATOM 2518 C CA . LEU B 1 125 ? 1.091 -15.281 -14.969 1 98 125 LEU B CA 1
ATOM 2519 C C . LEU B 1 125 ? 0.986 -16.672 -14.352 1 98 125 LEU B C 1
ATOM 2521 O O . LEU B 1 125 ? 1.942 -17.156 -13.742 1 98 125 LEU B O 1
ATOM 2525 N N . PRO B 1 126 ? -0.158 -17.375 -14.508 1 98 126 PRO B N 1
ATOM 2526 C CA . PRO B 1 126 ? -0.225 -18.703 -13.883 1 98 126 PRO B CA 1
ATOM 2527 C C . PRO B 1 126 ? 0.84 -19.656 -14.414 1 98 126 PRO B C 1
ATOM 2529 O O . PRO B 1 126 ? 1.377 -20.469 -13.664 1 98 126 PRO B O 1
ATOM 2532 N N . LEU B 1 127 ? 1.163 -19.531 -15.68 1 97.88 127 LEU B N 1
ATOM 2533 C CA . LEU B 1 127 ? 2.205 -20.375 -16.266 1 97.88 127 LEU B CA 1
ATOM 2534 C C . LEU B 1 127 ? 3.57 -20.016 -15.68 1 97.88 127 LEU B C 1
ATOM 2536 O O . LEU B 1 127 ? 4.305 -20.906 -15.227 1 97.88 127 LEU B O 1
ATOM 2540 N N . TRP B 1 128 ? 3.877 -18.75 -15.648 1 98.75 128 TRP B N 1
ATOM 2541 C CA . TRP B 1 128 ? 5.195 -18.312 -15.195 1 98.75 128 TRP B CA 1
ATOM 2542 C C . TRP B 1 128 ? 5.375 -18.578 -13.703 1 98.75 128 TRP B C 1
ATOM 2544 O O . TRP B 1 128 ? 6.449 -18.984 -13.266 1 98.75 128 TRP B O 1
ATOM 2554 N N . ILE B 1 129 ? 4.332 -18.375 -12.906 1 98.69 129 ILE B N 1
ATOM 2555 C CA . ILE B 1 129 ? 4.355 -18.594 -11.461 1 98.69 129 ILE B CA 1
ATOM 2556 C C . ILE B 1 129 ? 4.672 -20.062 -11.164 1 98.69 129 ILE B C 1
ATOM 2558 O O . ILE B 1 129 ? 5.277 -20.375 -10.141 1 98.69 129 ILE B O 1
ATOM 2562 N N . THR B 1 130 ? 4.32 -20.969 -12.086 1 98.5 130 THR B N 1
ATOM 2563 C CA . THR B 1 130 ? 4.551 -22.391 -11.891 1 98.5 130 THR B CA 1
ATOM 2564 C C . THR B 1 130 ? 5.738 -22.875 -12.727 1 98.5 130 THR B C 1
ATOM 2566 O O . THR B 1 130 ? 5.926 -24.078 -12.914 1 98.5 130 THR B O 1
ATOM 2569 N N . GLY B 1 131 ? 6.496 -21.922 -13.32 1 98.31 131 GLY B N 1
ATOM 2570 C CA . GLY B 1 131 ? 7.703 -22.266 -14.055 1 98.31 131 GLY B CA 1
ATOM 2571 C C . GLY B 1 131 ? 7.43 -22.828 -15.438 1 98.31 131 GLY B C 1
ATOM 2572 O O . GLY B 1 131 ? 8.273 -23.5 -16.016 1 98.31 131 GLY B O 1
ATOM 2573 N N . GLN B 1 132 ? 6.27 -22.625 -15.867 1 97.69 132 GLN B N 1
ATOM 2574 C CA . GLN B 1 132 ? 5.879 -23.078 -17.203 1 97.69 132 GLN B CA 1
ATOM 2575 C C . GLN B 1 132 ? 5.961 -21.953 -18.219 1 97.69 132 GLN B C 1
ATOM 2577 O O . GLN B 1 132 ? 6.234 -20.812 -17.859 1 97.69 132 GLN B O 1
ATOM 2582 N N . ILE B 1 133 ? 5.867 -22.281 -19.453 1 97.5 133 ILE B N 1
ATOM 2583 C CA . ILE B 1 133 ? 5.922 -21.281 -20.5 1 97.5 133 ILE B CA 1
ATOM 2584 C C . ILE B 1 133 ? 4.699 -21.422 -21.406 1 97.5 133 ILE B C 1
ATOM 2586 O O . ILE B 1 133 ? 4.094 -22.484 -21.484 1 97.5 133 ILE B O 1
ATOM 2590 N N . GLY B 1 134 ? 4.355 -20.328 -22.062 1 96.62 134 GLY B N 1
ATOM 2591 C CA . GLY B 1 134 ? 3.264 -20.344 -23.016 1 96.62 134 GLY B CA 1
ATOM 2592 C C . GLY B 1 134 ? 3.74 -20.328 -24.453 1 96.62 134 GLY B C 1
ATOM 2593 O O . GLY B 1 134 ? 4.945 -20.375 -24.719 1 96.62 134 GLY B O 1
ATOM 2594 N N . SER B 1 135 ? 2.73 -20.328 -25.344 1 96.06 135 SER B N 1
ATOM 2595 C CA . SER B 1 135 ? 3.018 -20.438 -26.766 1 96.06 135 SER B CA 1
ATOM 2596 C C . SER B 1 135 ? 3.789 -19.219 -27.266 1 96.06 135 SER B C 1
ATOM 2598 O O . SER B 1 135 ? 4.547 -19.312 -28.234 1 96.06 135 SER B O 1
ATOM 2600 N N . ASN B 1 136 ? 3.713 -18.125 -26.578 1 96.94 136 ASN B N 1
ATOM 2601 C CA . ASN B 1 136 ? 4.355 -16.891 -27.031 1 96.94 136 ASN B CA 1
ATOM 2602 C C . ASN B 1 136 ? 5.723 -16.703 -26.375 1 96.94 136 ASN B C 1
ATOM 2604 O O . ASN B 1 136 ? 6.387 -15.688 -26.578 1 96.94 136 ASN B O 1
ATOM 2608 N N . ASP B 1 137 ? 6.129 -17.656 -25.578 1 98.5 137 ASP B N 1
ATOM 2609 C CA . ASP B 1 137 ? 7.344 -17.516 -24.781 1 98.5 137 ASP B CA 1
ATOM 2610 C C . ASP B 1 137 ? 8.539 -18.172 -25.469 1 98.5 137 ASP B C 1
ATOM 2612 O O . ASP B 1 137 ? 8.406 -19.234 -26.078 1 98.5 137 ASP B O 1
ATOM 2616 N N . LYS B 1 138 ? 9.656 -17.516 -25.438 1 98.5 138 LYS B N 1
ATOM 2617 C CA . LYS B 1 138 ? 10.953 -18.047 -25.844 1 98.5 138 LYS B CA 1
ATOM 2618 C C . LYS B 1 138 ? 11.961 -18 -24.703 1 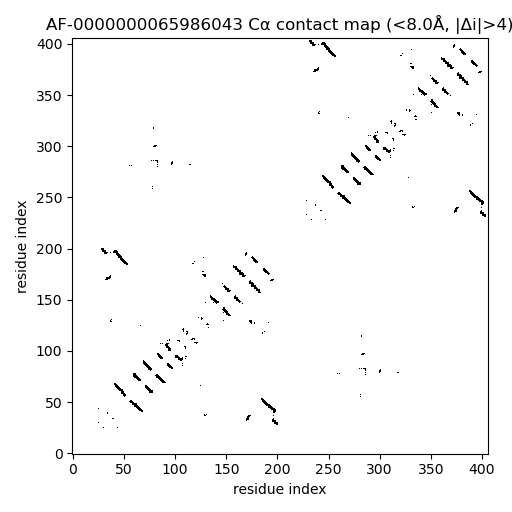98.5 138 LYS B C 1
ATOM 2620 O O . LYS B 1 138 ? 12.227 -16.922 -24.156 1 98.5 138 LYS B O 1
ATOM 2625 N N . ILE B 1 139 ? 12.516 -19.094 -24.391 1 98.56 139 ILE B N 1
ATOM 2626 C CA . ILE B 1 139 ? 13.492 -19.141 -23.312 1 98.56 139 ILE B CA 1
ATOM 2627 C C . ILE B 1 139 ? 14.82 -18.562 -23.781 1 98.56 139 ILE B C 1
ATOM 2629 O O . ILE B 1 139 ? 15.32 -18.922 -24.859 1 98.56 139 ILE B O 1
ATOM 2633 N N . VAL B 1 140 ? 15.359 -17.672 -23.016 1 98.62 140 VAL B N 1
ATOM 2634 C CA . VAL B 1 140 ? 16.609 -16.984 -23.328 1 98.62 140 VAL B CA 1
ATOM 2635 C C . VAL B 1 140 ? 17.781 -17.734 -22.672 1 98.62 140 VAL B C 1
ATOM 2637 O O . VAL B 1 140 ? 18.844 -17.891 -23.266 1 98.62 140 VAL B O 1
ATOM 2640 N N . SER B 1 141 ? 17.484 -18.172 -21.391 1 98.62 141 SER B N 1
ATOM 2641 C CA . SER B 1 141 ? 18.578 -18.812 -20.672 1 98.62 141 SER B CA 1
ATOM 2642 C C . SER B 1 141 ? 18.047 -19.719 -19.562 1 98.62 141 SER B C 1
ATOM 2644 O O . SER B 1 141 ? 16.906 -19.578 -19.125 1 98.62 141 SER B O 1
ATOM 2646 N N . TYR B 1 142 ? 19 -20.688 -19.172 1 98.44 142 TYR B N 1
ATOM 2647 C CA . TYR B 1 142 ? 18.734 -21.625 -18.062 1 98.44 142 TYR B CA 1
ATOM 2648 C C . TYR B 1 142 ? 19.766 -21.438 -16.953 1 98.44 142 TYR B C 1
ATOM 2650 O O . TYR B 1 142 ? 20.891 -21.016 -17.203 1 98.44 142 TYR B O 1
ATOM 2658 N N . ASN B 1 143 ? 19.281 -21.734 -15.844 1 98.25 143 ASN B N 1
ATOM 2659 C CA . ASN B 1 143 ? 20.234 -21.906 -14.75 1 98.25 143 ASN B CA 1
ATOM 2660 C C . ASN B 1 143 ? 21.031 -23.203 -14.906 1 98.25 143 ASN B C 1
ATOM 2662 O O . ASN B 1 143 ? 20.641 -24.094 -15.664 1 98.25 143 ASN B O 1
ATOM 2666 N N . PRO B 1 144 ? 22.094 -23.359 -14.148 1 97.56 144 PRO B N 1
ATOM 2667 C CA . PRO B 1 144 ? 22.891 -24.578 -14.242 1 97.56 144 PRO B CA 1
ATOM 2668 C C . PRO B 1 144 ? 22.109 -25.828 -13.859 1 97.56 144 PRO B C 1
ATOM 2670 O O . PRO B 1 144 ? 22.391 -26.906 -14.375 1 97.56 144 PRO B O 1
ATOM 2673 N N . ASP B 1 145 ? 21.078 -25.703 -13.055 1 96.62 145 ASP B N 1
ATOM 2674 C CA . ASP B 1 145 ? 20.328 -26.859 -12.578 1 96.62 145 ASP B CA 1
ATOM 2675 C C . ASP B 1 145 ? 19.188 -27.203 -13.547 1 96.62 145 ASP B C 1
ATOM 2677 O O . ASP B 1 145 ? 18.391 -28.094 -13.266 1 96.62 145 ASP B O 1
ATOM 2681 N N . GLY B 1 146 ? 19.078 -26.438 -14.602 1 96.88 146 GLY B N 1
ATOM 2682 C CA . GLY B 1 146 ? 18.125 -26.766 -15.641 1 96.88 146 GLY B CA 1
ATOM 2683 C C . GLY B 1 146 ? 16.828 -25.984 -15.539 1 96.88 146 GLY B C 1
ATOM 2684 O O . GLY B 1 146 ? 15.969 -26.078 -16.422 1 96.88 146 GLY B O 1
ATOM 2685 N N . THR B 1 147 ? 16.672 -25.188 -14.531 1 97.69 147 THR B N 1
ATOM 2686 C CA . THR B 1 147 ? 15.484 -24.359 -14.398 1 97.69 147 THR B CA 1
ATOM 2687 C C . THR B 1 147 ? 15.602 -23.109 -15.281 1 97.69 147 THR B C 1
ATOM 2689 O O . THR B 1 147 ? 16.703 -22.719 -15.672 1 97.69 147 THR B O 1
ATOM 2692 N N . ILE B 1 148 ? 14.492 -22.547 -15.625 1 98.62 148 ILE B N 1
ATOM 2693 C CA . ILE B 1 148 ? 14.484 -21.375 -16.484 1 98.62 148 ILE B CA 1
ATOM 2694 C C . ILE B 1 148 ? 15.07 -20.172 -15.734 1 98.62 148 ILE B C 1
ATOM 2696 O O . ILE B 1 148 ? 14.734 -19.953 -14.562 1 98.62 148 ILE B O 1
ATOM 2700 N N . LYS B 1 149 ? 15.914 -19.438 -16.328 1 98.88 149 LYS B N 1
ATOM 2701 C CA . LYS B 1 149 ? 16.469 -18.203 -15.781 1 98.88 149 LYS B CA 1
ATOM 2702 C C . LYS B 1 149 ? 15.766 -16.984 -16.359 1 98.88 149 LYS B C 1
ATOM 2704 O O . LYS B 1 149 ? 15.477 -16.031 -15.641 1 98.88 149 LYS B O 1
ATOM 2709 N N . GLN B 1 150 ? 15.547 -17.016 -17.688 1 98.88 150 GLN B N 1
ATOM 2710 C CA . GLN B 1 150 ? 14.93 -15.859 -18.328 1 98.88 150 GLN B CA 1
ATOM 2711 C C . GLN B 1 150 ? 14.172 -16.266 -19.594 1 98.88 150 GLN B C 1
ATOM 2713 O O . GLN B 1 150 ? 14.609 -17.172 -20.312 1 98.88 150 GLN B O 1
ATOM 2718 N N . LEU B 1 151 ? 13.094 -15.617 -19.891 1 98.81 151 LEU B N 1
ATOM 2719 C CA . LEU B 1 151 ? 12.359 -15.805 -21.125 1 98.81 151 LEU B CA 1
ATOM 2720 C C . LEU B 1 151 ? 11.852 -14.469 -21.672 1 98.81 151 LEU B C 1
ATOM 2722 O O . LEU B 1 151 ? 11.875 -13.461 -20.953 1 98.81 151 LEU B O 1
ATOM 2726 N N . ILE B 1 152 ? 11.594 -14.43 -22.875 1 98.69 152 ILE B N 1
ATOM 2727 C CA . ILE B 1 152 ? 10.914 -13.32 -23.531 1 98.69 152 ILE B CA 1
ATOM 2728 C C . ILE B 1 152 ? 9.555 -13.773 -24.047 1 98.69 152 ILE B C 1
ATOM 2730 O O . ILE B 1 152 ? 9.438 -14.836 -24.656 1 98.69 152 ILE B O 1
ATOM 2734 N N . SER B 1 153 ? 8.539 -13.07 -23.656 1 98.12 153 SER B N 1
ATOM 2735 C CA . SER B 1 153 ? 7.195 -13.367 -24.141 1 98.12 153 SER B CA 1
ATOM 2736 C C . SER B 1 153 ? 6.742 -12.32 -25.156 1 98.12 153 SER B C 1
ATOM 2738 O O . SER B 1 153 ? 6.727 -11.125 -24.875 1 98.12 153 SER B O 1
ATOM 2740 N N . HIS B 1 154 ? 6.328 -12.797 -26.234 1 95.56 154 HIS B N 1
ATOM 2741 C CA . HIS B 1 154 ? 5.902 -11.891 -27.297 1 95.56 154 HIS B CA 1
ATOM 2742 C C . HIS B 1 154 ? 4.496 -11.367 -27.047 1 95.56 154 HIS B C 1
ATOM 2744 O O . HIS B 1 154 ? 3.602 -12.125 -26.672 1 95.56 154 HIS B O 1
ATOM 2750 N N . ASP B 1 155 ? 4.383 -10.117 -27.219 1 90.56 155 ASP B N 1
ATOM 2751 C CA . ASP B 1 155 ? 3.113 -9.414 -27.094 1 90.56 155 ASP B CA 1
ATOM 2752 C C . ASP B 1 155 ? 2.955 -8.367 -28.203 1 90.56 155 ASP B C 1
ATOM 2754 O O . ASP B 1 155 ? 3.936 -7.758 -28.641 1 90.56 155 ASP B O 1
ATOM 2758 N N . PRO B 1 156 ? 1.695 -8.156 -28.656 1 86.06 156 PRO B N 1
ATOM 2759 C CA . PRO B 1 156 ? 1.492 -7.184 -29.734 1 86.06 156 PRO B CA 1
ATOM 2760 C C . PRO B 1 156 ? 1.998 -5.789 -29.375 1 86.06 156 PRO B C 1
ATOM 2762 O O . PRO B 1 156 ? 2.488 -5.059 -30.234 1 86.06 156 PRO B O 1
ATOM 2765 N N . GLU B 1 157 ? 1.805 -5.375 -28.156 1 85.81 157 GLU B N 1
ATOM 2766 C CA . GLU B 1 157 ? 2.225 -4.035 -27.766 1 85.81 157 GLU B CA 1
ATOM 2767 C C . GLU B 1 157 ? 3.73 -3.98 -27.516 1 85.81 157 GLU B C 1
ATOM 2769 O O . GLU B 1 157 ? 4.426 -3.131 -28.062 1 85.81 157 GLU B O 1
ATOM 2774 N N . ALA B 1 158 ? 4.254 -4.746 -26.75 1 90.56 158 ALA B N 1
ATOM 2775 C CA . ALA B 1 158 ? 5.676 -4.84 -26.438 1 90.56 158 ALA B CA 1
ATOM 2776 C C . ALA B 1 158 ? 6 -6.152 -25.734 1 90.56 158 ALA B C 1
ATOM 2778 O O . ALA B 1 158 ? 5.191 -6.664 -24.953 1 90.56 158 ALA B O 1
ATOM 2779 N N . ASN B 1 159 ? 7.191 -6.582 -25.938 1 95.94 159 ASN B N 1
ATOM 2780 C CA . ASN B 1 159 ? 7.609 -7.852 -25.344 1 95.94 159 ASN B CA 1
ATOM 2781 C C . ASN B 1 159 ? 7.758 -7.75 -23.828 1 95.94 159 ASN B C 1
ATOM 2783 O O . ASN B 1 159 ? 8.148 -6.703 -23.312 1 95.94 159 ASN B O 1
ATOM 2787 N N . TRP B 1 160 ? 7.5 -8.852 -23.219 1 98 160 TRP B N 1
ATOM 2788 C CA . TRP B 1 160 ? 7.797 -9.008 -21.797 1 98 160 TRP B CA 1
ATOM 2789 C C . TRP B 1 160 ? 9.125 -9.727 -21.594 1 98 160 TRP B C 1
ATOM 2791 O O . TRP B 1 160 ? 9.438 -10.68 -22.312 1 98 160 TRP B O 1
ATOM 2801 N N . VAL B 1 161 ? 9.859 -9.227 -20.703 1 98.62 161 VAL B N 1
ATOM 2802 C CA . VAL B 1 161 ? 11.031 -9.953 -20.219 1 98.62 161 VAL B CA 1
ATOM 2803 C C . VAL B 1 161 ? 10.742 -10.531 -18.828 1 98.62 161 VAL B C 1
ATOM 2805 O O . VAL B 1 161 ? 10.422 -9.789 -17.906 1 98.62 161 VAL B O 1
ATOM 2808 N N . VAL B 1 162 ? 10.852 -11.836 -18.688 1 98.88 162 VAL B N 1
ATOM 2809 C CA . VAL B 1 162 ? 10.547 -12.508 -17.438 1 98.88 162 VAL B CA 1
ATOM 2810 C C . VAL B 1 162 ? 11.82 -13.141 -16.859 1 98.88 162 VAL B C 1
ATOM 2812 O O . VAL B 1 162 ? 12.445 -13.984 -17.5 1 98.88 162 VAL B O 1
ATOM 2815 N N . SER B 1 163 ? 12.195 -12.664 -15.711 1 98.94 163 SER B N 1
ATOM 2816 C CA . SER B 1 163 ? 13.344 -13.227 -15.016 1 98.94 163 SER B CA 1
ATOM 2817 C C . SER B 1 163 ? 12.906 -14.062 -13.812 1 98.94 163 SER B C 1
ATOM 2819 O O . SER B 1 163 ? 12.117 -13.609 -12.984 1 98.94 163 SER B O 1
ATOM 2821 N N . PHE B 1 164 ? 13.367 -15.266 -13.773 1 98.88 164 PHE B N 1
ATOM 2822 C CA . PHE B 1 164 ? 13.148 -16.172 -12.648 1 98.88 164 PHE B CA 1
ATOM 2823 C C . PHE B 1 164 ? 14.281 -16.047 -11.641 1 98.88 164 PHE B C 1
ATOM 2825 O O . PHE B 1 164 ? 15.352 -16.625 -11.836 1 98.88 164 PHE B O 1
ATOM 2832 N N . LEU B 1 165 ? 13.984 -15.297 -10.562 1 98.56 165 LEU B N 1
ATOM 2833 C CA . LEU B 1 165 ? 15.023 -14.977 -9.586 1 98.56 165 LEU B CA 1
ATOM 2834 C C . LEU B 1 165 ? 14.969 -15.938 -8.406 1 98.56 165 LEU B C 1
ATOM 2836 O O . LEU B 1 165 ? 14.445 -15.594 -7.34 1 98.56 165 LEU B O 1
ATOM 2840 N N . GLY B 1 166 ? 15.375 -17.156 -8.688 1 98.19 166 GLY B N 1
ATOM 2841 C CA . GLY B 1 166 ? 15.414 -18.203 -7.68 1 98.19 166 GLY B CA 1
ATOM 2842 C C . GLY B 1 166 ? 14.273 -19.188 -7.812 1 98.19 166 GLY B C 1
ATOM 2843 O O . GLY B 1 166 ? 13.203 -18.844 -8.32 1 98.19 166 GLY B O 1
ATOM 2844 N N . TRP B 1 167 ? 14.547 -20.375 -7.398 1 98.56 167 TRP B N 1
ATOM 2845 C CA . TRP B 1 167 ? 13.594 -21.484 -7.422 1 98.56 167 TRP B CA 1
ATOM 2846 C C . TRP B 1 167 ? 13.484 -22.125 -6.043 1 98.56 167 TRP B C 1
ATOM 2848 O O . TRP B 1 167 ? 14.352 -21.938 -5.188 1 98.56 167 TRP B O 1
ATOM 2858 N N . GLN B 1 168 ? 12.359 -22.781 -5.844 1 98.62 168 GLN B N 1
ATOM 2859 C CA . GLN B 1 168 ? 12.109 -23.406 -4.555 1 98.62 168 GLN B CA 1
ATOM 2860 C C . GLN B 1 168 ? 11.227 -24.641 -4.707 1 98.62 168 GLN B C 1
ATOM 2862 O O . GLN B 1 168 ? 10.5 -24.766 -5.699 1 98.62 168 GLN B O 1
ATOM 2867 N N . GLN B 1 169 ? 11.305 -25.547 -3.719 1 98 169 GLN B N 1
ATOM 2868 C CA . GLN B 1 169 ? 10.445 -26.719 -3.672 1 98 169 GLN B CA 1
ATOM 2869 C C . GLN B 1 169 ? 9.188 -26.453 -2.852 1 98 169 GLN B C 1
ATOM 2871 O O . GLN B 1 169 ? 9.273 -26.078 -1.683 1 98 169 GLN B O 1
ATOM 2876 N N . GLN B 1 170 ? 8.047 -26.5 -3.529 1 97.75 170 GLN B N 1
ATOM 2877 C CA . GLN B 1 170 ? 6.754 -26.359 -2.867 1 97.75 170 GLN B CA 1
ATOM 2878 C C . GLN B 1 170 ? 5.754 -27.391 -3.387 1 97.75 170 GLN B C 1
ATOM 2880 O O . GLN B 1 170 ? 5.629 -27.578 -4.598 1 97.75 170 GLN B O 1
ATOM 2885 N N . SER B 1 171 ? 5.035 -28.047 -2.449 1 97.12 171 SER B N 1
ATOM 2886 C CA . SER B 1 171 ? 4.035 -29.047 -2.799 1 97.12 171 SER B CA 1
ATOM 2887 C C . SER B 1 171 ? 4.633 -30.141 -3.676 1 97.12 171 SER B C 1
ATOM 2889 O O . SER B 1 171 ? 4.012 -30.578 -4.648 1 97.12 171 SER B O 1
ATOM 2891 N N . GLY B 1 172 ? 5.898 -30.422 -3.393 1 96.81 172 GLY B N 1
ATOM 2892 C CA . GLY B 1 172 ? 6.59 -31.5 -4.082 1 96.81 172 GLY B CA 1
ATOM 2893 C C . GLY B 1 172 ? 7.184 -31.078 -5.41 1 96.81 172 GLY B C 1
ATOM 2894 O O . GLY B 1 172 ? 7.879 -31.859 -6.062 1 96.81 172 GLY B O 1
ATOM 2895 N N . ALA B 1 173 ? 6.961 -29.859 -5.84 1 97.75 173 ALA B N 1
ATOM 2896 C CA . ALA B 1 173 ? 7.402 -29.406 -7.16 1 97.75 173 ALA B CA 1
ATOM 2897 C C . ALA B 1 173 ? 8.328 -28.203 -7.047 1 97.75 173 ALA B C 1
ATOM 2899 O O . ALA B 1 173 ? 8.32 -27.5 -6.035 1 97.75 173 ALA B O 1
ATOM 2900 N N . GLN B 1 174 ? 9.133 -28.016 -8.125 1 97.88 174 GLN B N 1
ATOM 2901 C CA . GLN B 1 174 ? 9.938 -26.797 -8.25 1 97.88 174 GLN B CA 1
ATOM 2902 C C . GLN B 1 174 ? 9.125 -25.656 -8.844 1 97.88 174 GLN B C 1
ATOM 2904 O O . GLN B 1 174 ? 8.562 -25.781 -9.93 1 97.88 174 GLN B O 1
ATOM 2909 N N . VAL B 1 175 ? 9.094 -24.562 -8.086 1 98.75 175 VAL B N 1
ATOM 2910 C CA . VAL B 1 175 ? 8.414 -23.359 -8.594 1 98.75 175 VAL B CA 1
ATOM 2911 C C . VAL B 1 175 ? 9.297 -22.141 -8.367 1 98.75 175 VAL B C 1
ATOM 2913 O O . VAL B 1 175 ? 10.172 -22.141 -7.496 1 98.75 175 VAL B O 1
ATOM 2916 N N . PRO B 1 176 ? 9.117 -21.094 -9.164 1 98.88 176 PRO B N 1
ATOM 2917 C CA . PRO B 1 176 ? 9.883 -19.859 -8.93 1 98.88 176 PRO B CA 1
ATOM 2918 C C . PRO B 1 176 ? 9.602 -19.234 -7.57 1 98.88 176 PRO B C 1
ATOM 2920 O O . PRO B 1 176 ? 8.453 -19.219 -7.121 1 98.88 176 PRO B O 1
ATOM 2923 N N . ARG B 1 177 ? 10.664 -18.781 -6.961 1 98.88 177 ARG B N 1
ATOM 2924 C CA . ARG B 1 177 ? 10.531 -18.062 -5.703 1 98.88 177 ARG B CA 1
ATOM 2925 C C . ARG B 1 177 ? 10.18 -16.594 -5.949 1 98.88 177 ARG B C 1
ATOM 2927 O O . ARG B 1 177 ? 9.344 -16.031 -5.242 1 98.88 177 ARG B O 1
ATOM 2934 N N . LEU B 1 178 ? 10.867 -15.992 -6.922 1 98.94 178 LEU B N 1
ATOM 2935 C CA . LEU B 1 178 ? 10.68 -14.594 -7.285 1 98.94 178 LEU B CA 1
ATOM 2936 C C . LEU B 1 178 ? 10.703 -14.414 -8.797 1 98.94 178 LEU B C 1
ATOM 2938 O O . LEU B 1 178 ? 11.641 -14.859 -9.469 1 98.94 178 LEU B O 1
ATOM 2942 N N . LEU B 1 179 ? 9.633 -13.812 -9.328 1 98.94 179 LEU B N 1
ATOM 2943 C CA . LEU B 1 179 ? 9.57 -13.422 -10.734 1 98.94 179 LEU B CA 1
ATOM 2944 C C . LEU B 1 179 ? 9.711 -11.914 -10.883 1 98.94 179 LEU B C 1
ATOM 2946 O O . LEU B 1 179 ? 9.117 -11.148 -10.125 1 98.94 179 LEU B O 1
ATOM 2950 N N . LYS B 1 180 ? 10.555 -11.516 -11.734 1 98.94 180 LYS B N 1
ATOM 2951 C CA . LYS B 1 180 ? 10.594 -10.133 -12.219 1 98.94 180 LYS B CA 1
ATOM 2952 C C . LYS B 1 180 ? 10.102 -10.039 -13.656 1 98.94 180 LYS B C 1
ATOM 2954 O O . LYS B 1 180 ? 10.727 -10.594 -14.57 1 98.94 180 LYS B O 1
ATOM 2959 N N . ILE B 1 181 ? 9 -9.406 -13.852 1 98.81 181 ILE B N 1
ATOM 2960 C CA . ILE B 1 181 ? 8.328 -9.289 -15.141 1 98.81 181 ILE B CA 1
ATOM 2961 C C . ILE B 1 181 ? 8.352 -7.832 -15.602 1 98.81 181 ILE B C 1
ATOM 2963 O O . ILE B 1 181 ? 7.812 -6.949 -14.93 1 98.81 181 ILE B O 1
ATOM 2967 N N . GLU B 1 182 ? 8.938 -7.613 -16.719 1 98.12 182 GLU B N 1
ATOM 2968 C CA . GLU B 1 182 ? 9.18 -6.23 -17.125 1 98.12 182 GLU B CA 1
ATOM 2969 C C . GLU B 1 182 ? 8.742 -5.984 -18.562 1 98.12 182 GLU B C 1
ATOM 2971 O O . GLU B 1 182 ? 8.914 -6.852 -19.422 1 98.12 182 GLU B O 1
ATOM 2976 N N . ARG B 1 183 ? 8.188 -4.938 -18.688 1 96.62 183 ARG B N 1
ATOM 2977 C CA . ARG B 1 183 ? 7.922 -4.305 -19.984 1 96.62 183 ARG B CA 1
ATOM 2978 C C . ARG B 1 183 ? 8.305 -2.83 -19.953 1 96.62 183 ARG B C 1
ATOM 2980 O O . ARG B 1 183 ? 8.727 -2.311 -18.922 1 96.62 183 ARG B O 1
ATOM 2987 N N . GLU B 1 184 ? 8.273 -2.107 -21.031 1 92.06 184 GLU B N 1
ATOM 2988 C CA . GLU B 1 184 ? 8.734 -0.727 -21.141 1 92.06 184 GLU B CA 1
ATOM 2989 C C . GLU B 1 184 ? 8.039 0.172 -20.125 1 92.06 184 GLU B C 1
ATOM 2991 O O . GLU B 1 184 ? 8.672 1.038 -19.516 1 92.06 184 GLU B O 1
ATOM 2996 N N . ASP B 1 185 ? 6.859 -0.115 -19.812 1 94 185 ASP B N 1
ATOM 2997 C CA . ASP B 1 185 ? 6.051 0.833 -19.062 1 94 185 ASP B CA 1
ATOM 2998 C C . ASP B 1 185 ? 5.828 0.346 -17.625 1 94 185 ASP B C 1
ATOM 3000 O O . ASP B 1 185 ? 5.41 1.118 -16.766 1 94 185 ASP B O 1
ATOM 3004 N N . VAL B 1 186 ? 6.16 -0.972 -17.375 1 97.19 186 VAL B N 1
ATOM 3005 C CA . VAL B 1 186 ? 5.781 -1.495 -16.062 1 97.19 186 VAL B CA 1
ATOM 3006 C C . VAL B 1 186 ? 6.754 -2.598 -15.648 1 97.19 186 VAL B C 1
ATOM 3008 O O . VAL B 1 186 ? 7.25 -3.348 -16.484 1 97.19 186 VAL B O 1
ATOM 3011 N N . GLN B 1 187 ? 7.082 -2.625 -14.414 1 98.5 187 GLN B N 1
ATOM 3012 C CA . GLN B 1 187 ? 7.773 -3.734 -13.766 1 98.5 187 GLN B CA 1
ATOM 3013 C C . GLN B 1 187 ? 6.887 -4.395 -12.711 1 98.5 187 GLN B C 1
ATOM 3015 O O . GLN B 1 187 ? 6.289 -3.715 -11.875 1 98.5 187 GLN B O 1
ATOM 3020 N N . ILE B 1 188 ? 6.766 -5.691 -12.766 1 98.62 188 ILE B N 1
ATOM 3021 C CA . ILE B 1 188 ? 5.988 -6.477 -11.812 1 98.62 188 ILE B CA 1
ATOM 3022 C C . ILE B 1 188 ? 6.887 -7.508 -11.141 1 98.62 188 ILE B C 1
ATOM 3024 O O . ILE B 1 188 ? 7.637 -8.219 -11.805 1 98.62 188 ILE B O 1
ATOM 3028 N N . LYS B 1 189 ? 6.852 -7.527 -9.875 1 98.88 189 LYS B N 1
ATOM 3029 C CA . LYS B 1 189 ? 7.52 -8.586 -9.125 1 98.88 189 LYS B CA 1
ATOM 3030 C C . LYS B 1 189 ? 6.512 -9.43 -8.344 1 98.88 189 LYS B C 1
ATOM 3032 O O . LYS B 1 189 ? 5.605 -8.883 -7.707 1 98.88 189 LYS B O 1
ATOM 3037 N N . ILE B 1 190 ? 6.648 -10.703 -8.453 1 98.88 190 ILE B N 1
ATOM 3038 C CA . ILE B 1 190 ? 5.797 -11.617 -7.703 1 98.88 190 ILE B CA 1
ATOM 3039 C C . ILE B 1 190 ? 6.66 -12.555 -6.867 1 98.88 190 ILE B C 1
ATOM 3041 O O . ILE B 1 190 ? 7.469 -13.312 -7.41 1 98.88 190 ILE B O 1
ATOM 3045 N N . GLN B 1 191 ? 6.488 -12.445 -5.613 1 98.94 191 GLN B N 1
ATOM 3046 C CA . GLN B 1 191 ? 7.18 -13.336 -4.691 1 98.94 191 GLN B CA 1
ATOM 3047 C C . GLN B 1 191 ? 6.254 -14.445 -4.195 1 98.94 191 GLN B C 1
ATOM 3049 O O . GLN B 1 191 ? 5.18 -14.164 -3.652 1 98.94 191 GLN B O 1
ATOM 3054 N N . THR B 1 192 ? 6.672 -15.656 -4.348 1 98.88 192 THR B N 1
ATOM 3055 C CA . THR B 1 192 ? 5.906 -16.797 -3.867 1 98.88 192 THR B CA 1
ATOM 3056 C C . THR B 1 192 ? 6.402 -17.25 -2.494 1 98.88 192 THR B C 1
ATOM 3058 O O . THR B 1 192 ? 7.477 -17.844 -2.379 1 98.88 192 THR B O 1
ATOM 3061 N N . ASN B 1 193 ? 5.617 -16.953 -1.54 1 98.81 193 ASN B N 1
ATOM 3062 C CA . ASN B 1 193 ? 5.961 -17.422 -0.204 1 98.81 193 ASN B CA 1
ATOM 3063 C C . ASN B 1 193 ? 5.516 -18.859 0.014 1 98.81 193 ASN B C 1
ATOM 3065 O O . ASN B 1 193 ? 6.258 -19.672 0.579 1 98.81 193 ASN B O 1
ATOM 3069 N N . GLN B 1 194 ? 4.289 -19.141 -0.451 1 98.56 194 GLN B N 1
ATOM 3070 C CA . GLN B 1 194 ? 3.74 -20.484 -0.382 1 98.56 194 GLN B CA 1
ATOM 3071 C C . GLN B 1 194 ? 2.92 -20.812 -1.628 1 98.56 194 GLN B C 1
ATOM 3073 O O . GLN B 1 194 ? 2.127 -19.984 -2.088 1 98.56 194 GLN B O 1
ATOM 3078 N N . TRP B 1 195 ? 3.166 -21.922 -2.145 1 98.56 195 TRP B N 1
ATOM 3079 C CA . TRP B 1 195 ? 2.41 -22.484 -3.262 1 98.56 195 TRP B CA 1
ATOM 3080 C C . TRP B 1 195 ? 1.964 -23.906 -2.965 1 98.56 195 TRP B C 1
ATOM 3082 O O . TRP B 1 195 ? 2.779 -24.75 -2.592 1 98.56 195 TRP B O 1
ATOM 3092 N N . ILE B 1 196 ? 0.669 -24.156 -3.117 1 98.19 196 ILE B N 1
ATOM 3093 C CA . ILE B 1 196 ? 0.114 -25.469 -2.795 1 98.19 196 ILE B CA 1
ATOM 3094 C C . ILE B 1 196 ? -0.746 -25.969 -3.955 1 98.19 196 ILE B C 1
ATOM 3096 O O . ILE B 1 196 ? -1.708 -25.312 -4.352 1 98.19 196 ILE B O 1
ATOM 3100 N N . ALA B 1 197 ? -0.379 -27.062 -4.469 1 98.12 197 ALA B N 1
ATOM 3101 C CA . ALA B 1 197 ? -1.301 -27.75 -5.371 1 98.12 197 ALA B CA 1
ATOM 3102 C C . ALA B 1 197 ? -2.52 -28.281 -4.621 1 98.12 197 ALA B C 1
ATOM 3104 O O . ALA B 1 197 ? -2.395 -28.797 -3.51 1 98.12 197 ALA B O 1
ATOM 3105 N N . VAL B 1 198 ? -3.672 -28.047 -5.266 1 97.44 198 VAL B N 1
ATOM 3106 C CA . VAL B 1 198 ? -4.871 -28.469 -4.555 1 97.44 198 VAL B CA 1
ATOM 3107 C C . VAL B 1 198 ? -5.762 -29.281 -5.492 1 97.44 198 VAL B C 1
ATOM 3109 O O . VAL B 1 198 ? -5.598 -29.234 -6.715 1 97.44 198 VAL B O 1
ATOM 3112 N N . ALA B 1 199 ? -6.59 -30.094 -4.957 1 94.12 199 ALA B N 1
ATOM 3113 C CA . ALA B 1 199 ? -7.617 -30.828 -5.676 1 94.12 199 ALA B CA 1
ATOM 3114 C C . ALA B 1 199 ? -8.961 -30.734 -4.965 1 94.12 199 ALA B C 1
ATOM 3116 O O . ALA B 1 199 ? -9.016 -30.609 -3.74 1 94.12 199 ALA B O 1
ATOM 3117 N N . ALA B 1 200 ? -10.023 -30.625 -5.766 1 87.94 200 ALA B N 1
ATOM 3118 C CA . ALA B 1 200 ? -11.367 -30.547 -5.195 1 87.94 200 ALA B CA 1
ATOM 3119 C C . ALA B 1 200 ? -11.633 -31.719 -4.266 1 87.94 200 ALA B C 1
ATOM 3121 O O . ALA B 1 200 ? -11.219 -32.844 -4.551 1 87.94 200 ALA B O 1
ATOM 3122 N N . LYS B 1 201 ? -12.219 -31.438 -3.08 1 82.88 201 LYS B N 1
ATOM 3123 C CA . LYS B 1 201 ? -12.594 -32.5 -2.145 1 82.88 201 LYS B CA 1
ATOM 3124 C C . LYS B 1 201 ? -13.766 -33.312 -2.68 1 82.88 201 LYS B C 1
ATOM 3126 O O . LYS B 1 201 ? -14.727 -32.75 -3.223 1 82.88 201 LYS B O 1
ATOM 3131 N N . THR B 1 202 ? -13.523 -34.531 -3.027 1 69.38 202 THR B N 1
ATOM 3132 C CA . THR B 1 202 ? -14.609 -35.438 -3.393 1 69.38 202 THR B CA 1
ATOM 3133 C C . THR B 1 202 ? -15.625 -35.531 -2.26 1 69.38 202 THR B C 1
ATOM 3135 O O . THR B 1 202 ? -15.258 -35.781 -1.109 1 69.38 202 THR B O 1
ATOM 3138 N N . LYS B 1 203 ? -16.797 -34.781 -2.381 1 50 203 LYS B N 1
ATOM 3139 C CA . LYS B 1 203 ? -17.812 -35.094 -1.396 1 50 203 LYS B CA 1
ATOM 3140 C C . LYS B 1 203 ? -18.047 -36.594 -1.332 1 50 203 LYS B C 1
ATOM 3142 O O . LYS B 1 203 ? -18.031 -37.281 -2.359 1 50 203 LYS B O 1
#

Nearest PDB structures (foldseek):
  8cm1-assembly1_A  TM=9.308E-01  e=3.495E-14  Vibrio cholerae
  1iwm-assembly1_A  TM=8.880E-01  e=5.721E-13  Escherichia coli
  3wju-assembly1_A  TM=8.986E-01  e=1.938E-12  Escherichia coli DH1
  3wjv-assembly1_A  TM=8.923E-01  e=1.638E-11  Escherichia coli DH1
  8orn-assembly2_D  TM=8.557E-01  e=1.638E-11  Xanthomonas campestris pv. campestris str. B100

Secondary structure (DSSP, 8-state):
---TTTTGGGGGGGGGGGG--------TTEEEE--SSGGG-SEEEEEEEEEEE-SS-EEEEEEEEEEETTEEEEEEE-TTS-EEEEEEEETTEEEEEETTEEEEES-HHHHHHHHH-----TTTHHHHHTT---TTEEEEEE-TTS-EEEEEE--SS--EEEEE--EEEETTEEEESEEEEE-SS-EEEEEEEEEEEEEE---/----STTGGGGGGGGGGGGG-------TTEEEE--SSGGG-SEEEEEEEEEEE-SS-EEEEEEEEEEETTEEEEEEE-TTS-EEEEEEEETTEEEEEETTEEEEES-HHHHHHHHH-----TTTHHHHHTT---TTEEEEEE-TTS-EEEEEE--SS--EEEEE--EEEETTEEEESEEEEE-SS-EEEEEEEEEEEEEE---

Solvent-accessible surface area (backbone atoms only — not comparable to full-atom values): 22358 Å² total; per-residue (Å²): 140,83,78,80,73,80,76,73,81,73,72,76,78,72,70,78,77,63,76,80,54,86,60,77,73,65,62,90,55,50,38,83,45,74,33,77,43,46,84,70,44,65,21,34,40,36,39,33,35,38,35,43,36,41,97,87,45,78,46,72,35,36,32,37,36,41,41,41,86,62,31,36,43,34,37,32,28,43,99,75,64,16,70,47,36,38,41,35,34,49,84,61,37,19,40,37,38,45,64,91,41,79,45,74,37,69,44,53,50,59,48,49,24,70,71,64,69,48,91,57,68,59,85,53,43,68,37,49,58,37,63,43,76,58,95,52,48,44,78,75,43,62,40,96,87,69,46,70,32,28,32,38,33,66,46,94,87,57,52,34,41,38,35,42,61,49,70,39,82,41,38,64,7,61,26,41,31,23,38,42,38,34,40,98,69,38,38,37,36,42,36,49,74,41,52,38,30,34,41,73,57,81,125,139,86,82,70,82,82,75,70,80,74,70,74,79,72,70,78,78,64,76,78,59,80,62,78,73,63,62,91,55,49,37,83,44,76,34,78,42,46,84,72,44,65,22,35,39,36,40,32,34,38,33,42,38,42,95,88,45,77,47,72,37,35,33,38,34,40,40,40,86,61,32,36,44,35,36,33,28,44,98,75,64,17,6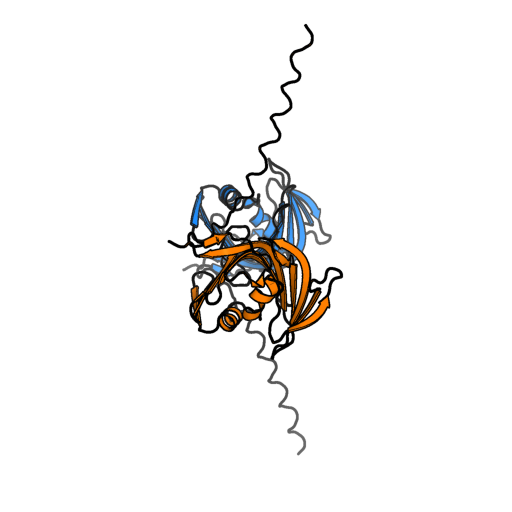9,47,34,39,42,35,35,49,84,64,36,19,41,38,40,44,62,91,40,78,45,73,37,68,44,53,49,59,48,48,23,71,70,66,70,46,91,57,67,61,85,54,43,69,36,47,57,38,63,42,78,57,94,52,46,44,78,75,42,63,40,94,88,67,46,70,32,29,32,38,32,66,44,95,88,58,52,34,42,39,34,41,61,50,70,39,81,41,39,66,8,62,28,41,32,23,39,42,38,34,41,98,67,37,39,36,35,42,36,49,74,41,50,40,29,33,41,73,58,81,126

Organism: Shewanella frigidimarina (strain NCIMB 400) (NCBI:txid318167)

Sequence (406 aa):
MRLSASLFHIALVTVLLVLAGCSVTPSEDFSPINVTNAAQAKAWELQGKIAVKTSEDKFSTNLYWLHQTKANDLRLTTVLGTTVLTLKTNQGMATLDVDGKTYRDSNAQDLLTGISGWSIPLDSLPLWITGQIGSNDKIVSYNPDGTIKQLISHDPEANWVVSFLGWQQQSGAQVPRLLKIEREDVQIKIQTNQWIAVAAKTKMRLSASLFHIALVTVLLVLAGCSVTPSEDFSPINVTNAAQAKAWELQGKIAVKTSEDKFSTNLYWLHQTKANDLRLTTVLGTTVLTLKTNQGMATLDVDGKTYRDSNAQDLLTGISGWSIPLDSLPLWITGQIGSNDKIVSYNPDGTIKQLISHDPEANWVVSFLGWQQQSGAQVPRLLKIEREDVQIKIQTNQWIAVAAKTK

pLDDT: mean 87.99, std 20.77, range [24.67, 98.94]

Foldseek 3Di:
DPPDPDPPDPPPPPPDPPDPPPPPPPPPFKDFAADQALVPFQKKWFWWKKWKDFPVDTDIFIWIWIDHPFWIWIWGAHPVGHTAWIWIGHPQKIWIDGPNDIDIDSDRQVVCCVVVVDNDPVVQVVQQQRQHGDPQKDQPDADPVGGGAWIWGDDPVWIKIKGQDDWDAASNYIGGQWIWIDDPGMIMIIGTPHMTRIDGDDD/DPPDDPPPDPPPPPPDPPDPPPPPPPPPFKDFAFDQALVPFQKKWFWWKKWKDFPVDTDIFIWIWIDHPFWIWIWGAHPVGHTQWIWIGHPQKIWIDGPNDIDIDSDRQVVCCVVVVDNDPVVQVVQQQRQHGDPQKDQDDADPVGGGAWIWGDDPVWIKIKGQDDWDAASNYIGGQWIWIDDPGMIMIIGTPHMTRIDGDDD